Protein AF-B8ME82-F1 (afdb_monomer)

Organism: Talaromyces stipitatus (strain ATCC 10500 / CBS 375.48 / QM 6759 / NRRL 1006) (NCBI:txid441959)

Solvent-accessible surface area (backbone atoms only — not comparable to full-atom values): 24477 Å² total; per-residue (Å²): 109,71,68,56,54,51,50,52,51,52,46,52,47,53,54,47,28,36,56,45,28,41,60,59,52,52,55,52,47,48,46,51,27,49,38,56,41,51,50,68,72,65,65,61,91,72,75,98,75,65,98,82,67,78,58,71,76,76,51,61,45,68,74,48,48,52,54,44,51,50,49,55,53,51,36,57,54,46,56,48,46,30,27,58,74,35,36,67,57,51,49,55,43,23,76,73,74,29,54,68,57,44,43,50,30,10,51,50,14,43,51,54,17,52,52,45,39,55,51,37,41,73,41,26,86,84,34,62,69,69,62,44,49,58,26,33,60,37,16,57,66,23,13,19,72,60,34,36,53,53,49,52,53,48,54,53,49,74,74,38,58,86,91,52,30,66,62,52,53,50,53,58,66,46,43,56,51,54,30,43,50,48,22,39,54,54,28,35,58,34,46,72,78,36,74,61,47,48,55,54,53,29,54,52,52,51,51,50,46,49,51,53,58,69,68,47,76,81,75,69,78,75,70,80,80,72,79,78,86,80,77,86,89,80,92,84,83,89,89,85,84,88,84,90,82,92,75,88,72,86,70,87,74,82,81,87,75,82,92,79,87,88,86,89,80,97,72,69,67,62,61,57,50,51,54,50,52,51,52,52,50,54,56,46,55,66,38,72,69,46,41,49,53,51,51,53,48,51,54,50,51,52,58,58,56,56,54,69,49,48,45,57,49,45,24,64,75,69,66,42,56,68,66,62,44,38,56,58,46,34,53,53,31,49,51,49,47,46,44,60,71,47,48,49,54,48,52,52,49,50,57,53,47,54,60,52,53,63,59,69,75,64,80,76,83,80,98,67,96,68,87,74,80,73,75,48,71,66,56,55,53,51,50,52,51,50,50,53,50,50,50,50,51,52,50,48,54,52,59,70,68,47,71,82,78,70,85,57,61,69,61,54,54,56,57,56,61,58,74,72,70,122

pLDDT: mean 71.96, std 21.74, range [22.45, 97.0]

Nearest PDB structures (foldseek):
  9b3m-assembly1_A  TM=6.890E-01  e=9.112E-03  Staphylococcus aureus
  8ttf-assembly1_A  TM=6.055E-01  e=5.918E-03  Staphylococcus aureus
  9b3k-assembly1_Z  TM=7.975E-01  e=1.442E-01  Staphylococcus aureus
  9b3l-assembly1_A  TM=6.733E-01  e=7.550E-02  Staphylococcus aureus
  8sc2-assembly1_A  TM=6.705E-01  e=1.214E-01  Homo sapiens

Sequence (422 aa):
MKAIIASTFVLYLLVTFAIQLLEVPTVRLFEIAICDRYFRTTNTGVHSTLFKDIDESSCKIPPIQNELAEIAGWKTSFDAVPGLLTALWYGSVADRYGQRLVLFLSLTGSLMGLVWIVFVCKYNIIFAPQMVWISSIFLFIGGGVRVFNSVIFSIISDSLGHSQRTKFLYLLAAGPHINRLISPRVATFLMGYSIYVPFWVAITTDCICLLMLVAWPNQSKKETFMVDRTGEMDSTDADSVSDSSNVYTPLLGSSSSSASSPSSPISSNNDQQLSTILKTAVLLLRHPASRFCFITYILKRIAFASEGFMFQYASEKFLWPLHQTTWLRVGQASGAILATLILCPLIMSIFSKTTTADTMIGDSSRTSKISCGRFSAHVIDLTMIRSALSILTLSFFAAWKAPSAQWQVAGSAKALSQLYKV

Foldseek 3Di:
DVVLLVLLLVLLLLLLLLVLLCLLLLLVLLLVLLLVQVCVVVPPVPDPDDPPDPDLLSSLDPVSLVVSCVLLVLLVVLLQPLLVVCQVVLVVCCVVVNLLVLLLQQLQLLLQLLVQLNVCSVPSNVHPNSCNSCSSVSNNSRSHPNNNVVSSLVVLCVVDDPVCSVVSVVVSVCSSLVSLQVSLLVSLVQVVVPSCRSSVSSSVSSVVSSVSSVPDPPPPDPDPPPPPPDDDDDDDDDDDDDDDDDDDDCPPDDDDDDDDDDDDDPDDPPVVVVVVVVVVVVVQCVDPVSVVVVVVVVVVVVVVVVVSCQLVCCCSLVVDDSSVSSVVSNVVSVVVCCCPVPVVVVLVVVVVVVLVVVVVVPPDDDDDDDCPDPCPVVNVVVVVVVVVVVVVVVVVVVVVPPPSDPPPVVPVVVVVVVVPPD

InterPro domains:
  IPR011701 Major facilitator superfamily [PF07690] (70-353)
  IPR036259 MFS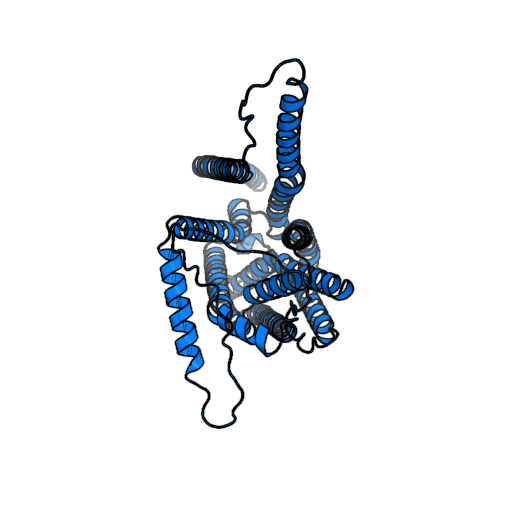 transporter superfamily [G3DSA:1.20.1250.20] (59-416)
  IPR036259 MFS transporter superfamily [SSF103473] (70-352)

Radius of gyration: 28.3 Å; Cα contacts (8 Å, |Δi|>4): 282; chains: 1; bounding box: 89×49×93 Å

Structure (mmCIF, N/CA/C/O backbone):
data_AF-B8ME82-F1
#
_entry.id   AF-B8ME82-F1
#
loop_
_atom_site.group_PDB
_atom_site.id
_atom_site.type_symbol
_atom_site.label_atom_id
_atom_site.label_alt_id
_atom_site.label_comp_id
_atom_site.label_asym_id
_atom_site.label_entity_id
_atom_site.label_seq_id
_atom_site.pdbx_PDB_ins_code
_atom_site.Cartn_x
_atom_site.Cartn_y
_atom_site.Cartn_z
_atom_site.occupancy
_atom_site.B_iso_or_equiv
_atom_site.auth_seq_id
_atom_site.auth_comp_id
_atom_site.auth_asym_id
_atom_site.auth_atom_id
_atom_site.pdbx_PDB_model_num
ATOM 1 N N . MET A 1 1 ? -20.836 -11.044 18.845 1.00 64.56 1 MET A N 1
ATOM 2 C CA . MET A 1 1 ? -19.845 -9.961 19.066 1.00 64.56 1 MET A CA 1
ATOM 3 C C . MET A 1 1 ? -18.402 -10.456 18.921 1.00 64.56 1 MET A C 1
ATOM 5 O O . MET A 1 1 ? -17.720 -9.962 18.037 1.00 64.56 1 MET A O 1
ATOM 9 N N . LYS A 1 2 ? -17.950 -11.483 19.668 1.00 77.62 2 LYS A N 1
ATOM 10 C CA . LYS A 1 2 ? -16.575 -12.034 19.553 1.00 77.62 2 LYS A CA 1
ATOM 11 C C . LYS A 1 2 ? -16.181 -12.479 18.130 1.00 77.62 2 LYS A C 1
ATOM 13 O O . LYS A 1 2 ? -15.104 -12.125 17.670 1.00 77.62 2 LYS A O 1
ATOM 18 N N . ALA A 1 3 ? -17.073 -13.171 17.412 1.00 82.38 3 ALA A N 1
ATOM 19 C CA . ALA A 1 3 ? -16.826 -13.603 16.028 1.00 82.38 3 ALA A CA 1
ATOM 20 C C . ALA A 1 3 ? -16.644 -12.431 15.042 1.00 82.38 3 ALA A C 1
ATOM 22 O O . ALA A 1 3 ? -15.834 -12.513 14.128 1.00 82.38 3 ALA A O 1
ATOM 23 N N . ILE A 1 4 ? -17.351 -11.318 15.261 1.00 82.69 4 ILE A N 1
ATOM 24 C CA . ILE A 1 4 ? -17.270 -10.120 14.412 1.00 82.69 4 ILE A CA 1
ATOM 25 C C . ILE A 1 4 ? -15.928 -9.415 14.622 1.00 82.69 4 ILE A C 1
ATOM 27 O O . ILE A 1 4 ? -15.259 -9.058 13.656 1.00 82.69 4 ILE A O 1
ATOM 31 N N . ILE A 1 5 ? -15.512 -9.268 15.883 1.00 86.81 5 ILE A N 1
ATOM 32 C CA . ILE A 1 5 ? -14.216 -8.680 16.244 1.00 86.81 5 ILE A CA 1
ATOM 33 C C . ILE A 1 5 ? -13.080 -9.521 15.652 1.00 86.81 5 ILE A C 1
ATOM 35 O O . ILE A 1 5 ? -12.187 -8.976 15.008 1.00 86.81 5 ILE A O 1
ATOM 39 N N . ALA A 1 6 ? -13.149 -10.848 15.802 1.00 89.81 6 ALA A N 1
ATOM 40 C CA . ALA A 1 6 ? -12.174 -11.764 15.217 1.00 89.81 6 ALA A CA 1
ATOM 41 C C . ALA A 1 6 ? -12.140 -11.659 13.681 1.00 89.81 6 ALA A C 1
ATOM 43 O O . ALA A 1 6 ? -11.068 -11.488 13.111 1.00 89.81 6 ALA A O 1
ATOM 44 N N . SER A 1 7 ? -13.300 -11.673 13.015 1.00 91.56 7 SER A N 1
ATOM 45 C CA . SER A 1 7 ? -13.392 -11.527 11.555 1.00 91.56 7 SER A CA 1
ATOM 46 C C . SER A 1 7 ? -12.828 -10.192 11.064 1.00 91.56 7 SER A C 1
ATOM 48 O O . SER A 1 7 ? -12.123 -10.160 10.061 1.00 91.56 7 SER A O 1
ATOM 50 N N . THR A 1 8 ? -13.097 -9.094 11.778 1.00 92.06 8 THR A N 1
ATOM 51 C CA . THR A 1 8 ? -12.562 -7.760 11.452 1.00 92.06 8 THR A CA 1
ATOM 52 C C . THR A 1 8 ? -11.039 -7.739 11.577 1.00 92.06 8 THR A C 1
ATOM 54 O O . THR A 1 8 ? -10.353 -7.177 10.727 1.00 92.06 8 THR A O 1
ATOM 57 N N . PHE A 1 9 ? -10.500 -8.391 12.610 1.00 92.88 9 PHE A N 1
ATOM 58 C CA . PHE A 1 9 ? -9.060 -8.498 12.822 1.00 92.88 9 PHE A CA 1
ATOM 59 C C . PHE A 1 9 ? -8.381 -9.306 11.711 1.00 92.88 9 PHE A C 1
ATOM 61 O O . PHE A 1 9 ? -7.377 -8.867 11.157 1.00 92.88 9 PHE A O 1
ATOM 68 N N . VAL A 1 10 ? -8.962 -10.453 11.343 1.00 94.25 10 VAL A N 1
ATOM 69 C CA . VAL A 1 10 ? -8.470 -11.291 10.239 1.00 94.25 10 VAL A CA 1
ATOM 70 C C . VAL A 1 10 ? -8.511 -10.523 8.920 1.00 94.25 10 VAL A C 1
ATOM 72 O O . VAL A 1 10 ? -7.503 -10.476 8.224 1.00 94.25 10 VAL A O 1
ATOM 75 N N . LEU A 1 11 ? -9.627 -9.856 8.612 1.00 95.19 11 LEU A N 1
ATOM 76 C CA . LEU A 1 11 ? -9.765 -9.026 7.414 1.00 95.19 11 LEU A CA 1
ATOM 77 C C . LEU A 1 11 ? -8.670 -7.953 7.348 1.00 95.19 11 LEU A C 1
ATOM 79 O O . LEU A 1 11 ? -7.993 -7.809 6.334 1.00 95.19 11 LEU A O 1
ATOM 83 N N . TYR A 1 12 ? -8.466 -7.221 8.443 1.00 94.81 12 TYR A N 1
ATOM 84 C CA . TYR A 1 12 ? -7.444 -6.183 8.515 1.00 94.81 12 TYR A CA 1
ATOM 85 C C . TYR A 1 12 ? -6.027 -6.746 8.330 1.00 94.81 12 TYR A C 1
ATOM 87 O O . TYR A 1 12 ? -5.218 -6.166 7.603 1.00 94.81 12 TYR A O 1
ATOM 95 N N . LEU A 1 13 ? -5.720 -7.894 8.939 1.00 94.38 13 LEU A N 1
ATOM 96 C CA . LEU A 1 13 ? -4.427 -8.554 8.766 1.00 94.38 13 LEU A CA 1
ATOM 97 C C . LEU A 1 13 ? -4.197 -9.032 7.331 1.00 94.38 13 LEU A C 1
ATOM 99 O O . LEU A 1 13 ? -3.101 -8.835 6.819 1.00 94.38 13 LEU A O 1
ATOM 103 N N . LEU A 1 14 ? -5.198 -9.617 6.673 1.00 95.88 14 LEU A N 1
ATOM 104 C CA . LEU A 1 14 ? -5.073 -10.094 5.292 1.00 95.88 14 LEU A CA 1
ATOM 105 C C . LEU A 1 14 ? -4.865 -8.939 4.306 1.00 95.88 14 LEU A C 1
ATOM 107 O O . LEU A 1 14 ? -3.953 -8.988 3.485 1.00 95.88 14 LEU A O 1
ATOM 111 N N . VAL A 1 15 ? -5.647 -7.865 4.435 1.00 95.69 15 VAL A N 1
ATOM 112 C CA . VAL A 1 15 ? -5.515 -6.677 3.575 1.00 95.69 15 VAL A CA 1
ATOM 113 C C . VAL A 1 15 ? -4.158 -6.005 3.788 1.00 95.69 15 VAL A C 1
ATOM 115 O O . VAL A 1 15 ? -3.453 -5.678 2.835 1.00 95.69 15 VAL A O 1
ATOM 118 N N . THR A 1 16 ? -3.733 -5.834 5.043 1.00 94.38 16 THR A N 1
ATOM 119 C CA . THR A 1 16 ? -2.415 -5.244 5.327 1.00 94.38 16 THR A CA 1
ATOM 120 C C . THR A 1 16 ? -1.256 -6.159 4.938 1.00 94.38 16 THR A C 1
ATOM 122 O O . THR A 1 16 ? -0.176 -5.647 4.649 1.00 94.38 16 THR A O 1
ATOM 125 N N . PHE A 1 17 ? -1.455 -7.479 4.907 1.00 95.25 17 PHE A N 1
ATOM 126 C CA . PHE A 1 17 ? -0.495 -8.433 4.357 1.00 95.25 17 PHE A CA 1
ATOM 127 C C . PHE A 1 17 ? -0.366 -8.260 2.840 1.00 95.25 17 PHE A C 1
ATOM 129 O O . PHE A 1 17 ? 0.746 -8.070 2.361 1.00 95.25 17 PHE A O 1
ATOM 136 N N . ALA A 1 18 ? -1.477 -8.225 2.095 1.00 95.81 18 ALA A N 1
ATOM 137 C CA . ALA A 1 18 ? -1.466 -8.035 0.641 1.00 95.81 18 ALA A CA 1
ATOM 138 C C . ALA A 1 18 ? -0.768 -6.725 0.228 1.00 95.81 18 ALA A C 1
ATOM 140 O O . ALA A 1 18 ? 0.097 -6.729 -0.648 1.00 95.81 18 ALA A O 1
ATOM 141 N N . ILE A 1 19 ? -1.058 -5.618 0.923 1.00 93.44 19 ILE A N 1
ATOM 142 C CA . ILE A 1 19 ? -0.410 -4.319 0.674 1.00 93.44 19 ILE A CA 1
ATOM 143 C C . ILE A 1 19 ? 1.108 -4.403 0.890 1.00 93.44 19 ILE A C 1
ATOM 145 O O . ILE A 1 19 ? 1.883 -3.913 0.072 1.00 93.44 19 ILE A O 1
ATOM 149 N N . GLN A 1 20 ? 1.549 -5.023 1.987 1.00 91.69 20 GLN A N 1
ATOM 150 C CA . GLN A 1 20 ? 2.974 -5.113 2.324 1.00 91.69 20 GLN A CA 1
ATOM 151 C C . GLN A 1 20 ? 3.725 -6.145 1.483 1.00 91.69 20 GLN A C 1
ATOM 153 O O . GLN A 1 20 ? 4.918 -5.986 1.237 1.00 91.69 20 GLN A O 1
ATOM 158 N N . LEU A 1 21 ? 3.035 -7.185 1.015 1.00 94.00 21 LEU A N 1
ATOM 159 C CA . LEU A 1 21 ? 3.572 -8.162 0.076 1.00 94.00 21 LEU A CA 1
ATOM 160 C C . LEU A 1 21 ? 3.962 -7.491 -1.246 1.00 94.00 21 LEU A C 1
ATOM 162 O O . LEU A 1 21 ? 4.984 -7.841 -1.827 1.00 94.00 21 LEU A O 1
ATOM 166 N N . LEU A 1 22 ? 3.171 -6.514 -1.700 1.00 93.94 22 LEU A N 1
ATOM 167 C CA . LEU A 1 22 ? 3.356 -5.830 -2.980 1.00 93.94 22 LEU A CA 1
ATOM 168 C C . LEU A 1 22 ? 4.279 -4.606 -2.935 1.00 93.94 22 LEU A C 1
ATOM 170 O O . LEU A 1 22 ? 4.569 -4.051 -3.995 1.00 93.94 22 LEU A O 1
ATOM 174 N N . GLU A 1 23 ? 4.784 -4.212 -1.762 1.00 88.75 23 GLU A N 1
ATOM 175 C CA . GLU A 1 23 ? 5.640 -3.025 -1.601 1.00 88.75 23 GLU A CA 1
ATOM 176 C C . GLU A 1 23 ? 6.887 -3.083 -2.505 1.00 88.75 23 GLU A C 1
ATOM 178 O O . GLU A 1 23 ? 7.149 -2.147 -3.254 1.00 88.75 23 GLU A O 1
ATOM 183 N N . VAL A 1 24 ? 7.612 -4.208 -2.508 1.00 88.62 24 VAL A N 1
ATOM 184 C CA . VAL A 1 24 ? 8.808 -4.404 -3.354 1.00 88.62 24 VAL A CA 1
ATOM 185 C C . VAL A 1 24 ? 8.472 -4.899 -4.771 1.00 88.62 24 VAL A C 1
ATOM 187 O O . VAL A 1 24 ? 9.006 -4.329 -5.728 1.00 88.62 24 VAL A O 1
ATOM 190 N N . PRO A 1 25 ? 7.582 -5.898 -4.967 1.00 91.81 25 PRO A N 1
ATOM 191 C CA . PRO A 1 25 ? 7.229 -6.377 -6.305 1.00 91.81 25 PRO A CA 1
ATOM 192 C C . PRO A 1 25 ? 6.688 -5.289 -7.234 1.00 91.81 25 PRO A C 1
ATOM 194 O O . PRO A 1 25 ? 6.986 -5.319 -8.423 1.00 91.81 25 PRO A O 1
ATOM 197 N N . THR A 1 26 ? 5.935 -4.313 -6.716 1.00 92.19 26 THR A N 1
ATOM 198 C CA . THR A 1 26 ? 5.402 -3.206 -7.532 1.00 92.19 26 THR A CA 1
ATOM 199 C C . THR A 1 26 ? 6.518 -2.322 -8.081 1.00 92.19 26 THR A C 1
ATOM 201 O O . THR A 1 26 ? 6.515 -2.008 -9.269 1.00 92.19 26 THR A O 1
ATOM 204 N N . VAL A 1 27 ? 7.516 -1.982 -7.258 1.00 90.62 27 VAL A N 1
ATOM 205 C CA . VAL A 1 27 ? 8.684 -1.204 -7.705 1.00 90.62 27 VAL A CA 1
ATOM 206 C C . VAL A 1 27 ? 9.477 -1.982 -8.755 1.00 90.62 27 VAL A C 1
ATOM 208 O O . VAL A 1 27 ? 9.823 -1.431 -9.797 1.00 90.62 27 VAL A O 1
ATOM 211 N N . ARG A 1 28 ? 9.700 -3.284 -8.533 1.00 88.56 28 ARG A N 1
ATOM 212 C CA . ARG A 1 28 ? 10.387 -4.142 -9.510 1.00 88.56 28 ARG A CA 1
ATOM 213 C C . ARG A 1 28 ? 9.600 -4.272 -10.818 1.00 88.56 28 ARG A C 1
ATOM 215 O O . ARG A 1 28 ? 10.200 -4.301 -11.887 1.00 88.56 28 ARG A O 1
ATOM 222 N N . LEU A 1 29 ? 8.269 -4.327 -10.754 1.00 91.62 29 LEU A N 1
ATOM 223 C CA . LEU A 1 29 ? 7.410 -4.388 -11.938 1.00 91.62 29 LEU A CA 1
ATOM 224 C C . LEU A 1 29 ? 7.518 -3.104 -12.772 1.00 91.62 29 LEU A C 1
ATOM 226 O O . LEU A 1 29 ? 7.619 -3.186 -13.995 1.00 91.62 29 LEU A O 1
ATOM 230 N N . PHE A 1 30 ? 7.546 -1.935 -12.123 1.00 92.12 30 PHE A N 1
ATOM 231 C CA . PHE A 1 30 ? 7.791 -0.658 -12.800 1.00 92.12 30 PHE A CA 1
ATOM 232 C C . PHE A 1 30 ? 9.175 -0.618 -13.445 1.00 92.12 30 PHE A C 1
ATOM 234 O O . PHE A 1 30 ? 9.284 -0.260 -14.614 1.00 92.12 30 PHE A O 1
ATOM 241 N N . GLU A 1 31 ? 10.213 -1.043 -12.721 1.00 90.44 31 GLU A N 1
ATOM 242 C CA . GLU A 1 31 ? 11.586 -1.073 -13.230 1.00 90.44 31 GLU A CA 1
ATOM 243 C C . GLU A 1 31 ? 11.702 -1.914 -14.507 1.00 90.44 31 GLU A C 1
ATOM 245 O O . GLU A 1 31 ? 12.246 -1.440 -15.501 1.00 90.44 31 GLU A O 1
ATOM 250 N N . ILE A 1 32 ? 11.145 -3.131 -14.516 1.00 88.62 32 ILE A N 1
ATOM 251 C CA . ILE A 1 32 ? 11.183 -4.002 -15.699 1.00 88.62 32 ILE A CA 1
ATOM 252 C C . ILE A 1 32 ? 10.400 -3.389 -16.864 1.00 88.62 32 ILE A C 1
ATOM 254 O O . ILE A 1 32 ? 10.889 -3.411 -17.990 1.00 88.62 32 ILE A O 1
ATOM 258 N N . ALA A 1 33 ? 9.218 -2.817 -16.613 1.00 90.19 33 ALA A N 1
ATOM 259 C CA . ALA A 1 33 ? 8.401 -2.205 -17.662 1.00 90.19 33 ALA A CA 1
ATOM 260 C C . ALA A 1 33 ? 9.098 -1.006 -18.333 1.00 90.19 33 ALA A C 1
ATOM 262 O O . ALA A 1 33 ? 9.045 -0.865 -19.553 1.00 90.19 33 ALA A O 1
ATOM 263 N N . ILE A 1 34 ? 9.768 -0.157 -17.548 1.00 90.88 34 ILE A N 1
ATOM 264 C CA . ILE A 1 34 ? 10.538 0.988 -18.059 1.00 90.88 34 ILE A CA 1
ATOM 265 C C . ILE A 1 34 ? 11.785 0.496 -18.800 1.00 90.88 34 ILE A C 1
ATOM 267 O O . ILE A 1 34 ? 12.071 0.948 -19.907 1.00 90.88 34 ILE A O 1
ATOM 271 N N . CYS A 1 35 ? 12.503 -0.463 -18.214 1.00 88.56 35 CYS A N 1
ATOM 272 C CA . CYS A 1 35 ? 13.732 -1.014 -18.772 1.00 88.56 35 CYS A CA 1
ATOM 273 C C . CYS A 1 35 ? 13.503 -1.696 -20.131 1.00 88.56 35 CYS A C 1
ATOM 275 O O . CYS A 1 35 ? 14.211 -1.398 -21.094 1.00 88.56 35 CYS A O 1
ATOM 277 N N . ASP A 1 36 ? 12.468 -2.536 -20.246 1.00 85.88 36 ASP A N 1
ATOM 278 C CA . ASP A 1 36 ? 12.076 -3.193 -21.504 1.00 85.88 36 ASP A CA 1
ATOM 279 C C . ASP A 1 36 ? 11.750 -2.159 -22.594 1.00 85.88 36 ASP A C 1
ATOM 281 O O . ASP A 1 36 ? 12.251 -2.237 -23.720 1.00 85.88 36 ASP A O 1
ATOM 285 N N . ARG A 1 37 ? 10.987 -1.116 -22.246 1.00 86.88 37 ARG A N 1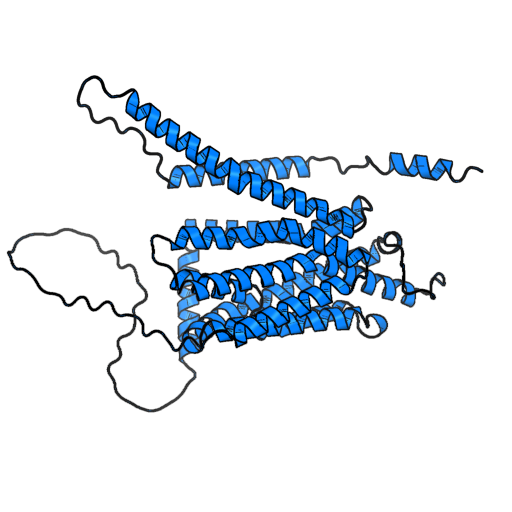
ATOM 286 C CA . ARG A 1 37 ? 10.649 -0.034 -23.178 1.00 86.88 37 ARG A CA 1
ATOM 287 C C . ARG A 1 37 ? 11.877 0.770 -23.617 1.00 86.88 37 ARG A C 1
ATOM 289 O O . ARG A 1 37 ? 11.993 1.101 -24.801 1.00 86.88 37 ARG A O 1
ATOM 296 N N . TYR A 1 38 ? 12.793 1.071 -22.697 1.00 86.69 38 TYR A N 1
ATOM 297 C CA . TYR A 1 38 ? 14.006 1.845 -22.970 1.00 86.69 38 TYR A CA 1
ATOM 298 C C . TYR A 1 38 ? 14.910 1.146 -23.994 1.00 86.69 38 TYR A C 1
ATOM 300 O O . TYR A 1 38 ? 15.281 1.746 -25.008 1.00 86.69 38 TYR A O 1
ATOM 308 N N . PHE A 1 39 ? 15.212 -0.139 -23.781 1.00 83.56 39 PHE A N 1
ATOM 309 C CA . PHE A 1 39 ? 16.094 -0.898 -24.673 1.00 83.56 39 PHE A CA 1
ATOM 310 C C . PHE A 1 39 ? 15.476 -1.146 -26.052 1.00 83.56 39 PHE A C 1
ATOM 312 O O . PHE A 1 39 ? 16.174 -1.058 -27.062 1.00 83.56 39 PHE A O 1
ATOM 319 N N . ARG A 1 40 ? 14.158 -1.371 -26.127 1.00 80.25 40 ARG A N 1
ATOM 320 C CA . ARG A 1 40 ? 13.463 -1.528 -27.416 1.00 80.25 40 ARG A CA 1
ATOM 321 C C . ARG A 1 40 ? 13.397 -0.246 -28.234 1.00 80.25 40 ARG A C 1
ATOM 323 O O . ARG A 1 40 ? 13.458 -0.311 -29.455 1.00 80.25 40 ARG A O 1
ATOM 330 N N . THR A 1 41 ? 13.272 0.906 -27.581 1.00 80.38 41 THR A N 1
ATOM 331 C CA . THR A 1 41 ? 13.191 2.202 -28.276 1.00 80.38 41 THR A CA 1
ATOM 332 C C . THR A 1 41 ? 14.567 2.673 -28.751 1.00 80.38 41 THR A C 1
ATOM 334 O O . THR A 1 41 ? 14.681 3.302 -29.799 1.00 80.38 41 THR A O 1
ATOM 337 N N . THR A 1 42 ? 15.625 2.340 -28.007 1.00 76.62 42 THR A N 1
ATOM 338 C CA . THR A 1 42 ? 16.988 2.839 -28.262 1.00 76.62 42 THR A CA 1
ATOM 339 C C . THR A 1 42 ? 17.760 1.999 -29.296 1.00 76.62 42 THR A C 1
ATOM 341 O O . THR A 1 42 ? 18.882 2.350 -29.645 1.00 76.62 42 THR A O 1
ATOM 344 N N . ASN A 1 43 ? 17.176 0.920 -29.842 1.00 60.66 43 ASN A N 1
ATOM 345 C CA . ASN A 1 43 ? 17.770 0.086 -30.906 1.00 60.66 43 ASN A CA 1
ATOM 346 C C . ASN A 1 43 ? 19.222 -0.371 -30.634 1.00 60.66 43 ASN A C 1
ATOM 348 O O . ASN A 1 43 ? 19.987 -0.640 -31.561 1.00 60.66 43 ASN A O 1
ATOM 352 N N . THR A 1 44 ? 19.630 -0.514 -29.371 1.00 55.97 44 THR A N 1
ATOM 353 C CA . THR A 1 44 ? 20.862 -1.237 -29.045 1.00 55.97 44 THR A CA 1
ATOM 354 C C . THR A 1 44 ? 20.571 -2.711 -29.301 1.00 55.97 44 THR A C 1
ATOM 356 O O . THR A 1 44 ? 19.908 -3.349 -28.490 1.00 55.97 44 THR A O 1
ATOM 359 N N . GLY A 1 45 ? 20.973 -3.218 -30.471 1.00 50.16 45 GLY A N 1
ATOM 360 C CA . GLY A 1 45 ? 20.657 -4.546 -31.021 1.00 50.16 45 GLY A CA 1
ATOM 361 C C . GLY A 1 45 ? 21.198 -5.753 -30.244 1.00 50.16 45 GLY A C 1
ATOM 362 O O . GLY A 1 45 ? 21.631 -6.730 -30.846 1.00 50.16 45 GLY A O 1
ATOM 363 N N . VAL A 1 46 ? 21.180 -5.707 -28.916 1.00 52.59 46 VAL A N 1
ATOM 364 C CA . VAL A 1 46 ? 21.635 -6.763 -28.021 1.00 52.59 46 VAL A CA 1
ATOM 365 C C . VAL A 1 46 ? 20.444 -7.100 -27.115 1.00 52.59 46 VAL A C 1
ATOM 367 O O . VAL A 1 46 ? 20.070 -6.300 -26.268 1.00 52.59 46 VAL A O 1
ATOM 370 N N . HIS A 1 47 ? 19.834 -8.273 -27.334 1.00 51.31 47 HIS A N 1
ATOM 371 C CA . HIS A 1 47 ? 18.709 -8.875 -26.583 1.00 51.31 47 HIS A CA 1
ATOM 372 C C . HIS A 1 47 ? 17.260 -8.568 -27.017 1.00 51.31 47 HIS A C 1
ATOM 374 O O . HIS A 1 47 ? 16.374 -8.373 -26.190 1.00 51.31 47 HIS A O 1
ATOM 380 N N . SER A 1 48 ? 16.946 -8.694 -28.308 1.00 45.34 48 SER A N 1
ATOM 381 C CA . SER A 1 48 ? 15.557 -8.893 -28.775 1.00 45.34 48 SER A CA 1
ATOM 382 C C . SER A 1 48 ? 15.005 -10.312 -28.519 1.00 45.34 48 SER A C 1
ATOM 384 O O . SER A 1 48 ? 13.853 -10.600 -28.841 1.00 45.34 48 SER A O 1
ATOM 386 N N . THR A 1 49 ? 15.778 -11.207 -27.894 1.00 44.75 49 THR A N 1
ATOM 387 C CA . THR A 1 49 ? 15.367 -12.587 -27.601 1.00 44.75 49 THR A CA 1
ATOM 388 C C . THR A 1 49 ? 15.761 -12.988 -26.181 1.00 44.75 49 THR A C 1
ATOM 390 O O . THR A 1 49 ? 16.897 -13.386 -25.946 1.00 44.75 49 THR A O 1
ATOM 393 N N . LEU A 1 50 ? 14.834 -12.839 -25.233 1.00 43.97 50 LEU A N 1
ATOM 394 C CA . LEU A 1 50 ? 14.354 -13.856 -24.281 1.00 43.97 50 LEU A CA 1
ATOM 395 C C . LEU A 1 50 ? 13.830 -13.133 -23.029 1.00 43.97 50 LEU A C 1
ATOM 397 O O . LEU A 1 50 ? 14.587 -12.697 -22.170 1.00 43.97 50 LEU A O 1
ATOM 401 N N . PHE A 1 51 ? 12.506 -13.057 -22.922 1.00 50.34 51 PHE A N 1
ATOM 402 C CA . PHE A 1 51 ? 11.703 -12.506 -21.820 1.00 50.34 51 PHE A CA 1
ATOM 403 C C . PHE A 1 51 ? 11.969 -13.104 -20.420 1.00 50.34 51 PHE A C 1
ATOM 405 O O . PHE A 1 51 ? 11.162 -12.901 -19.513 1.00 50.34 51 PHE A O 1
ATOM 412 N N . LYS A 1 52 ? 13.035 -13.886 -20.232 1.00 46.78 52 LYS A N 1
ATOM 413 C CA . LYS A 1 52 ? 13.229 -14.666 -19.014 1.00 46.78 52 LYS A CA 1
ATOM 414 C C . LYS A 1 52 ? 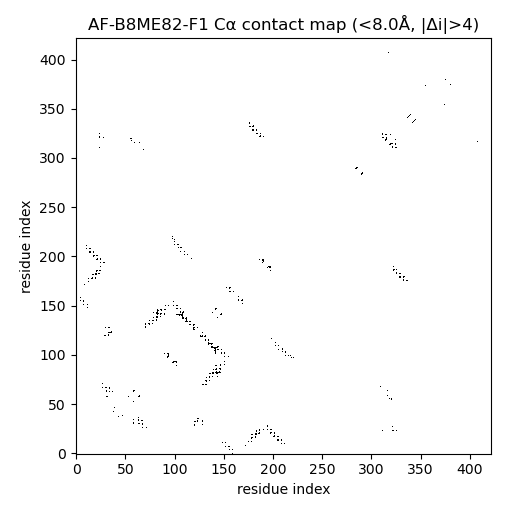14.196 -14.036 -18.021 1.00 46.78 52 LYS A C 1
ATOM 416 O O . LYS A 1 52 ? 13.900 -14.117 -16.842 1.00 46.78 52 LYS A O 1
ATOM 421 N N . ASP A 1 53 ? 15.238 -13.335 -18.465 1.00 52.91 53 ASP A N 1
ATOM 422 C CA . ASP A 1 53 ? 16.257 -12.805 -17.552 1.00 52.91 53 ASP A CA 1
ATOM 423 C C . ASP A 1 53 ? 16.912 -11.542 -18.137 1.00 52.91 53 ASP A C 1
ATOM 425 O O . ASP A 1 53 ? 18.054 -11.571 -18.591 1.00 52.91 53 ASP A O 1
ATOM 429 N N . ILE A 1 54 ? 16.192 -10.409 -18.151 1.00 60.38 54 ILE A N 1
ATOM 430 C CA . ILE A 1 54 ? 16.899 -9.120 -18.198 1.00 60.38 54 ILE A CA 1
ATOM 431 C C . ILE A 1 54 ? 17.685 -9.055 -16.894 1.00 60.38 54 ILE A C 1
ATOM 433 O O . ILE A 1 54 ? 17.079 -8.966 -15.819 1.00 60.38 54 ILE A O 1
ATOM 437 N N . ASP A 1 55 ? 19.012 -9.148 -16.998 1.00 64.69 55 ASP A N 1
ATOM 438 C CA . ASP A 1 55 ? 19.879 -9.043 -15.835 1.00 64.69 55 ASP A CA 1
ATOM 439 C C . ASP A 1 55 ? 19.555 -7.737 -15.109 1.00 64.69 55 ASP A C 1
ATOM 441 O O . ASP A 1 55 ? 19.568 -6.646 -15.687 1.00 64.69 55 ASP A O 1
ATOM 445 N N . GLU A 1 56 ? 19.206 -7.862 -13.832 1.00 71.25 56 GLU A N 1
ATOM 446 C CA . GLU A 1 56 ? 18.764 -6.751 -13.003 1.00 71.25 56 GLU A CA 1
ATOM 447 C C . GLU A 1 56 ? 19.800 -5.621 -12.976 1.00 71.25 56 GLU A C 1
ATOM 449 O O . GLU A 1 56 ? 19.428 -4.448 -12.888 1.00 71.25 56 GLU A O 1
ATOM 454 N N . SER A 1 57 ? 21.080 -5.973 -13.120 1.00 71.50 57 SER A N 1
ATOM 455 C CA . SER A 1 57 ? 22.189 -5.026 -13.187 1.00 71.50 57 SER A CA 1
ATOM 456 C C . SER A 1 57 ? 22.069 -4.046 -14.366 1.00 71.50 57 SER A C 1
ATOM 458 O O . SER A 1 57 ? 22.400 -2.868 -14.226 1.00 71.50 57 SER A O 1
ATOM 460 N N . SER A 1 58 ? 21.512 -4.486 -15.500 1.00 75.44 58 SER A N 1
ATOM 461 C CA . SER A 1 58 ? 21.412 -3.688 -16.729 1.00 75.44 58 SER A CA 1
ATOM 462 C C . SER A 1 58 ? 20.344 -2.591 -16.641 1.00 75.44 58 SER A C 1
ATOM 464 O O . SER A 1 58 ? 20.423 -1.590 -17.350 1.00 75.44 58 SER A O 1
ATOM 466 N N . CYS A 1 59 ? 19.373 -2.727 -15.731 1.00 81.06 59 CYS A N 1
ATOM 467 C CA . CYS A 1 59 ? 18.309 -1.739 -15.520 1.00 81.06 59 CYS A CA 1
ATOM 468 C C . CYS A 1 59 ? 18.679 -0.641 -14.500 1.00 81.06 59 CYS A C 1
ATOM 470 O O . CYS A 1 59 ? 17.853 0.219 -14.189 1.00 81.06 59 CYS A O 1
ATOM 472 N N . LYS A 1 60 ? 19.912 -0.636 -13.971 1.00 82.19 60 LYS A N 1
ATOM 473 C CA . LYS A 1 60 ? 20.382 0.345 -12.968 1.00 82.19 60 LYS A CA 1
ATOM 474 C C . LYS A 1 60 ? 20.961 1.630 -13.562 1.00 82.19 60 LYS A C 1
ATOM 476 O O . LYS A 1 60 ? 21.539 2.432 -12.836 1.00 82.19 60 LYS A O 1
ATOM 481 N N . ILE A 1 61 ? 20.826 1.845 -14.868 1.00 84.62 61 ILE A N 1
ATOM 482 C CA . ILE A 1 61 ? 21.309 3.074 -15.503 1.00 84.62 61 ILE A CA 1
ATOM 483 C C . ILE A 1 61 ? 20.481 4.299 -15.051 1.00 84.62 61 ILE A C 1
ATOM 485 O O . ILE A 1 61 ? 19.260 4.184 -14.890 1.00 84.62 61 ILE A O 1
ATOM 489 N N . PRO A 1 62 ? 21.103 5.490 -14.906 1.00 87.00 62 PRO A N 1
ATOM 490 C CA . PRO A 1 62 ? 20.428 6.703 -14.438 1.00 87.00 62 PRO A CA 1
ATOM 491 C C . PRO A 1 62 ? 19.107 7.068 -15.141 1.00 87.00 62 PRO A C 1
ATOM 493 O O . PRO A 1 62 ? 18.170 7.441 -14.436 1.00 87.00 62 PRO A O 1
ATOM 496 N N . PRO A 1 63 ? 18.954 6.962 -16.482 1.00 87.62 63 PRO A N 1
ATOM 497 C CA . PRO A 1 63 ? 17.684 7.316 -17.121 1.00 87.62 63 PRO A CA 1
ATOM 498 C C . PRO A 1 63 ? 16.513 6.431 -16.666 1.00 87.62 63 PRO A C 1
ATOM 500 O O . PRO A 1 63 ? 15.422 6.948 -16.449 1.00 87.62 63 PRO A O 1
ATOM 503 N N . ILE A 1 64 ? 16.741 5.129 -16.447 1.00 88.81 64 ILE A N 1
ATOM 504 C CA . ILE A 1 64 ? 15.699 4.195 -15.990 1.00 88.81 64 ILE A CA 1
ATOM 505 C C . ILE A 1 64 ? 15.333 4.473 -14.528 1.00 88.81 64 ILE A C 1
ATOM 507 O O . ILE A 1 64 ? 14.154 4.519 -14.182 1.00 88.81 64 ILE A O 1
ATOM 511 N N . GLN A 1 65 ? 16.332 4.682 -13.664 1.00 88.25 65 GLN A N 1
ATOM 512 C CA . GLN A 1 65 ? 16.100 4.918 -12.234 1.00 88.25 65 GLN A CA 1
ATOM 513 C C . GLN A 1 65 ? 15.415 6.266 -11.968 1.00 88.25 65 GLN A C 1
ATOM 515 O O . GLN A 1 65 ? 14.541 6.344 -11.101 1.00 88.25 65 GLN A O 1
ATOM 520 N N . ASN A 1 66 ? 15.739 7.304 -12.746 1.00 89.50 66 ASN A N 1
ATOM 521 C CA . ASN A 1 66 ? 15.073 8.603 -12.650 1.00 89.50 66 ASN A CA 1
ATOM 522 C C . ASN A 1 66 ? 13.589 8.511 -13.037 1.00 89.50 66 ASN A C 1
ATOM 524 O O . ASN A 1 66 ? 12.738 8.991 -12.290 1.00 89.50 66 ASN A O 1
ATOM 528 N N . GLU A 1 67 ? 13.266 7.845 -14.152 1.00 91.38 67 GLU A N 1
ATOM 529 C CA . GLU A 1 67 ? 11.870 7.636 -14.566 1.00 91.38 67 GLU A CA 1
ATOM 530 C C . GLU A 1 67 ? 11.108 6.758 -13.557 1.00 91.38 67 GLU A C 1
ATOM 532 O O . GLU A 1 67 ? 9.959 7.044 -13.215 1.00 91.38 67 GLU A O 1
ATOM 537 N N . LEU A 1 68 ? 11.758 5.725 -13.005 1.00 90.94 68 LEU A N 1
ATOM 538 C CA . LEU A 1 68 ? 11.187 4.884 -11.951 1.00 90.94 68 LEU A CA 1
ATOM 539 C C . LEU A 1 68 ? 10.837 5.696 -10.697 1.00 90.94 68 LEU A C 1
ATOM 541 O O . LEU A 1 68 ? 9.730 5.561 -10.166 1.00 90.94 68 LEU A O 1
ATOM 545 N N . ALA A 1 69 ? 11.761 6.544 -10.236 1.00 89.06 69 ALA A N 1
ATOM 546 C CA . ALA A 1 69 ? 11.555 7.393 -9.067 1.00 89.06 69 ALA A CA 1
ATOM 547 C C . ALA A 1 69 ? 10.415 8.398 -9.297 1.00 89.06 69 ALA A C 1
ATOM 549 O O . ALA A 1 69 ? 9.582 8.600 -8.410 1.00 89.06 69 ALA A O 1
ATOM 550 N N . GLU A 1 70 ? 10.337 8.982 -10.496 1.00 91.88 70 GLU A N 1
ATOM 551 C CA . GLU A 1 70 ? 9.264 9.895 -10.888 1.00 91.88 70 GLU A CA 1
ATOM 552 C C . GLU A 1 70 ? 7.899 9.196 -10.871 1.00 91.88 70 GLU A C 1
ATOM 554 O O . GLU A 1 70 ? 6.962 9.668 -10.217 1.00 91.88 70 GLU A O 1
ATOM 559 N N . ILE A 1 71 ? 7.785 8.040 -11.532 1.00 92.62 71 ILE A N 1
ATOM 560 C CA . ILE A 1 71 ? 6.530 7.286 -11.598 1.00 92.62 71 ILE A CA 1
ATOM 561 C C . ILE A 1 71 ? 6.087 6.862 -10.197 1.00 92.62 71 ILE A C 1
ATOM 563 O O . ILE A 1 71 ? 4.923 7.075 -9.849 1.00 92.62 71 ILE A O 1
ATOM 567 N N . ALA A 1 72 ? 6.991 6.316 -9.377 1.00 90.31 72 ALA A N 1
ATOM 568 C CA . ALA A 1 72 ? 6.686 5.885 -8.014 1.00 90.31 72 ALA A CA 1
ATOM 569 C C . ALA A 1 72 ? 6.287 7.059 -7.097 1.00 90.31 72 ALA A C 1
ATOM 571 O O . ALA A 1 72 ? 5.332 6.951 -6.315 1.00 90.31 72 ALA A O 1
ATOM 572 N N . GLY A 1 73 ? 6.975 8.200 -7.213 1.00 87.12 73 GLY A N 1
ATOM 573 C CA . GLY A 1 73 ? 6.691 9.405 -6.435 1.00 87.12 73 GLY A CA 1
ATOM 574 C C . GLY A 1 73 ? 5.326 10.013 -6.759 1.00 87.12 73 GLY A C 1
ATOM 575 O O . GLY A 1 73 ? 4.508 10.237 -5.857 1.00 87.12 73 GLY A O 1
ATOM 576 N N . TRP A 1 74 ? 5.030 10.216 -8.045 1.00 91.56 74 TRP A N 1
ATOM 577 C CA . TRP A 1 74 ? 3.730 10.735 -8.477 1.00 91.56 74 TRP A CA 1
ATOM 578 C C . TRP A 1 74 ? 2.592 9.768 -8.184 1.00 91.56 74 TRP A C 1
ATOM 580 O O . TRP A 1 74 ? 1.548 10.189 -7.692 1.00 91.56 74 TRP A O 1
ATOM 590 N N . LYS A 1 75 ? 2.809 8.463 -8.376 1.00 91.69 75 LYS A N 1
ATOM 591 C CA . LYS A 1 75 ? 1.836 7.426 -8.015 1.00 91.69 75 LYS A CA 1
ATOM 592 C C . LYS A 1 75 ? 1.437 7.507 -6.543 1.00 91.69 75 LYS A C 1
ATOM 594 O O . LYS A 1 75 ? 0.249 7.525 -6.232 1.00 91.69 75 LYS A O 1
ATOM 599 N N . THR A 1 76 ? 2.415 7.614 -5.645 1.00 87.94 76 THR A N 1
ATOM 600 C CA . THR A 1 76 ? 2.167 7.747 -4.200 1.00 87.94 76 THR A CA 1
ATOM 601 C C . THR A 1 76 ? 1.358 9.007 -3.884 1.00 87.94 76 THR A C 1
ATOM 603 O O . THR A 1 76 ? 0.467 8.989 -3.031 1.00 87.94 76 THR A O 1
ATOM 606 N N . SER A 1 77 ? 1.641 10.097 -4.599 1.00 89.00 77 SER A N 1
ATOM 607 C CA . SER A 1 77 ? 0.944 11.376 -4.449 1.00 89.00 77 SER A CA 1
ATOM 608 C C . SER A 1 77 ? -0.506 11.286 -4.931 1.00 89.00 77 SER A C 1
ATOM 610 O O . SER A 1 77 ? -1.422 11.680 -4.209 1.00 89.00 77 SER A O 1
ATOM 612 N N . PHE A 1 78 ? -0.746 10.690 -6.100 1.00 93.06 78 PHE A N 1
ATOM 613 C CA . PHE A 1 78 ? -2.094 10.488 -6.625 1.00 93.06 78 PHE A CA 1
ATOM 614 C C . PHE A 1 78 ? -2.907 9.504 -5.785 1.00 93.06 78 PHE A C 1
ATOM 616 O O . PHE A 1 78 ? -4.077 9.765 -5.528 1.00 93.06 78 PHE A O 1
ATOM 623 N N . ASP A 1 79 ? -2.300 8.454 -5.231 1.00 91.00 79 ASP A N 1
ATOM 624 C CA . ASP A 1 79 ? -2.979 7.552 -4.292 1.00 91.00 79 ASP A CA 1
ATOM 625 C C . ASP A 1 79 ? -3.366 8.248 -2.971 1.00 91.00 79 ASP A C 1
ATOM 627 O O . ASP A 1 79 ? -4.252 7.781 -2.242 1.00 91.00 79 ASP A O 1
ATOM 631 N N . ALA A 1 80 ? -2.737 9.382 -2.634 1.00 88.25 80 ALA A N 1
ATOM 632 C CA . ALA A 1 80 ? -3.060 10.195 -1.460 1.00 88.25 80 ALA A CA 1
ATOM 633 C C . ALA A 1 80 ? -4.316 11.070 -1.639 1.00 88.25 80 ALA A C 1
ATOM 635 O O . ALA A 1 80 ? -4.999 11.373 -0.655 1.00 88.25 80 ALA A O 1
ATOM 636 N N . VAL A 1 81 ? -4.684 11.407 -2.874 1.00 90.38 81 VAL A N 1
ATOM 637 C CA . VAL A 1 81 ? -5.798 12.323 -3.158 1.00 90.38 81 VAL A CA 1
ATOM 638 C C . VAL A 1 81 ? -7.177 11.703 -2.868 1.00 90.38 81 VAL A C 1
ATOM 640 O O . VAL A 1 81 ? -7.912 12.294 -2.074 1.00 90.38 81 VAL A O 1
ATOM 643 N N . PRO A 1 82 ? -7.536 10.506 -3.384 1.00 91.38 82 PRO A N 1
ATOM 644 C CA . PRO A 1 82 ? -8.875 9.933 -3.229 1.00 91.38 82 PRO A CA 1
ATOM 645 C C . PRO A 1 82 ? -9.294 9.825 -1.767 1.00 91.38 82 PRO A C 1
ATOM 647 O O . PRO A 1 82 ? -10.228 10.485 -1.336 1.00 91.38 82 PRO A O 1
ATOM 650 N N . GLY A 1 83 ? -8.523 9.107 -0.953 1.00 87.81 83 GLY A N 1
ATOM 651 C CA . GLY A 1 83 ? -8.821 8.952 0.469 1.00 87.81 83 GLY A CA 1
ATOM 652 C C . GLY A 1 83 ? -8.678 10.218 1.316 1.00 87.81 83 GLY A C 1
ATOM 653 O O . GLY A 1 83 ? -8.999 10.148 2.491 1.00 87.81 83 GLY A O 1
ATOM 654 N N . LEU A 1 84 ? -8.167 11.339 0.789 1.00 87.25 84 LEU A N 1
ATOM 655 C CA . LEU A 1 84 ? -8.241 12.634 1.479 1.00 87.25 84 LEU A CA 1
ATOM 656 C C . LEU A 1 84 ? -9.580 13.312 1.171 1.00 87.25 84 LEU A C 1
ATOM 658 O O . LEU A 1 84 ? -10.301 13.695 2.087 1.00 87.25 84 LEU A O 1
ATOM 662 N N . LEU A 1 85 ? -9.922 13.413 -0.115 1.00 88.75 85 LEU A N 1
ATOM 663 C CA . LEU A 1 85 ? -11.143 14.074 -0.572 1.00 88.75 85 LEU A CA 1
ATOM 664 C C . LEU A 1 85 ? -12.401 13.316 -0.143 1.00 88.75 85 LEU A C 1
ATOM 666 O O . LEU A 1 85 ? -13.386 13.916 0.276 1.00 88.75 85 LEU A O 1
ATOM 670 N N . THR A 1 86 ? -12.364 11.987 -0.208 1.00 90.62 86 THR A N 1
ATOM 671 C CA . THR A 1 86 ? -13.538 11.156 0.051 1.00 90.62 86 THR A CA 1
ATOM 672 C C . THR A 1 86 ? -13.670 10.729 1.513 1.00 90.62 86 THR A C 1
ATOM 674 O O . THR A 1 86 ? -14.624 10.028 1.834 1.00 90.62 86 THR A O 1
ATOM 677 N N . ALA A 1 87 ? -12.747 11.105 2.409 1.00 85.88 87 ALA A N 1
ATOM 678 C CA . ALA A 1 87 ? -12.769 10.657 3.808 1.00 85.88 87 ALA A CA 1
ATOM 679 C C . ALA A 1 87 ? -14.059 11.061 4.534 1.00 85.88 87 ALA A C 1
ATOM 681 O O . ALA A 1 87 ? -14.721 10.218 5.133 1.00 85.88 87 ALA A O 1
ATOM 682 N N . LEU A 1 88 ? -14.441 12.340 4.437 1.00 84.94 88 LEU A N 1
ATOM 683 C CA . LEU A 1 88 ? -15.665 12.855 5.059 1.00 84.94 88 LEU A CA 1
ATOM 684 C C . LEU A 1 88 ? -16.914 12.226 4.438 1.00 84.94 88 LEU A C 1
ATOM 686 O O . LEU A 1 88 ? -17.853 11.859 5.144 1.00 84.94 88 LEU A O 1
ATOM 690 N N . TRP A 1 89 ? -16.900 12.065 3.114 1.00 88.56 89 TRP A N 1
ATOM 691 C CA . TRP A 1 89 ? -18.027 11.512 2.377 1.00 88.56 89 TRP A CA 1
ATOM 692 C C . TRP A 1 89 ? -18.272 10.046 2.743 1.00 88.56 89 TRP A C 1
ATOM 694 O O . TRP A 1 89 ? -19.370 9.696 3.170 1.00 88.56 89 TRP A O 1
ATOM 704 N N . TYR A 1 90 ? -17.235 9.204 2.685 1.00 90.75 90 TYR A N 1
ATOM 705 C CA . TYR A 1 90 ? -17.347 7.801 3.086 1.00 90.75 90 TYR A CA 1
ATOM 706 C C . TYR A 1 90 ? -17.575 7.617 4.587 1.00 90.75 90 TYR A C 1
ATOM 708 O O . TYR A 1 90 ? -18.172 6.614 4.965 1.00 90.75 90 TYR A O 1
ATOM 716 N N . GLY A 1 91 ? -17.179 8.578 5.430 1.00 86.38 91 GLY A N 1
ATOM 717 C CA . GLY A 1 91 ? -17.589 8.621 6.835 1.00 86.38 91 GLY A CA 1
ATOM 718 C C . GLY A 1 91 ? -19.113 8.691 6.971 1.00 86.38 91 GLY A C 1
ATOM 719 O O . GLY A 1 91 ? -19.718 7.810 7.572 1.00 86.38 91 GLY A O 1
ATOM 720 N N . SER A 1 92 ? -19.758 9.656 6.303 1.00 86.12 92 SER A N 1
ATOM 721 C CA . SER A 1 92 ? -21.226 9.756 6.327 1.00 86.12 92 SER A CA 1
ATOM 722 C C . SER A 1 92 ? -21.919 8.556 5.669 1.00 86.12 92 SER A C 1
ATOM 724 O O . SER A 1 92 ? -22.966 8.106 6.139 1.00 86.12 92 SER A O 1
ATOM 726 N N . VAL A 1 93 ? -21.347 8.009 4.590 1.00 88.62 93 VAL A N 1
ATOM 727 C CA . VAL A 1 93 ? -21.871 6.791 3.948 1.00 88.62 93 VAL A CA 1
ATOM 728 C C . VAL A 1 93 ? -21.785 5.594 4.897 1.00 88.62 93 VAL A C 1
ATOM 730 O O . VAL A 1 93 ? -22.740 4.821 4.957 1.00 88.62 93 VAL A O 1
ATOM 733 N N . ALA A 1 94 ? -20.703 5.457 5.671 1.00 88.38 94 ALA A N 1
ATOM 734 C CA . ALA A 1 94 ? -20.555 4.389 6.657 1.00 88.38 94 ALA A CA 1
ATOM 735 C C . ALA A 1 94 ? -21.638 4.462 7.743 1.00 88.38 94 ALA A C 1
ATOM 737 O O . ALA A 1 94 ? -22.198 3.427 8.105 1.00 88.38 94 ALA A O 1
ATOM 738 N N . ASP A 1 95 ? -21.986 5.669 8.193 1.00 85.94 95 ASP A N 1
ATOM 739 C CA . ASP A 1 95 ? -23.029 5.880 9.202 1.00 85.94 95 ASP A CA 1
ATOM 740 C C . ASP A 1 95 ? -24.440 5.600 8.654 1.00 85.94 95 ASP A C 1
ATOM 742 O O . ASP A 1 95 ? -25.298 5.052 9.349 1.00 85.94 95 ASP A O 1
ATOM 746 N N . ARG A 1 96 ? -24.706 5.962 7.389 1.00 86.00 96 ARG A N 1
ATOM 747 C CA . ARG A 1 96 ? -26.045 5.837 6.780 1.00 86.00 96 ARG A CA 1
ATOM 748 C C . ARG A 1 96 ? -26.328 4.456 6.196 1.00 86.00 96 ARG A C 1
ATOM 750 O O . ARG A 1 96 ? -27.405 3.908 6.436 1.00 86.00 96 ARG A O 1
ATOM 757 N N . TYR A 1 97 ? -25.394 3.939 5.401 1.00 85.44 97 TYR A N 1
ATOM 758 C CA . TYR A 1 97 ? -25.534 2.709 4.613 1.00 85.44 97 TYR A CA 1
ATOM 759 C C . TYR A 1 97 ? -24.767 1.522 5.210 1.00 85.44 97 TYR A C 1
ATOM 761 O O . TYR A 1 97 ? -24.914 0.393 4.744 1.00 85.44 97 TYR A O 1
ATOM 769 N N . GLY A 1 98 ? -23.984 1.760 6.263 1.00 88.62 98 GLY A N 1
ATOM 770 C CA . GLY A 1 98 ? -23.262 0.738 7.005 1.00 88.62 98 GLY A CA 1
ATOM 771 C C . GLY A 1 98 ? -21.782 0.645 6.634 1.00 88.62 98 GLY A C 1
ATOM 772 O O . GLY A 1 98 ? -21.375 0.739 5.475 1.00 88.62 98 GLY A O 1
ATOM 773 N N . GLN A 1 99 ? -20.968 0.369 7.652 1.00 90.94 99 GLN A N 1
ATOM 774 C CA . GLN A 1 99 ? -19.511 0.231 7.556 1.00 90.94 99 GLN A CA 1
ATOM 775 C C . GLN A 1 99 ? -19.083 -0.889 6.583 1.00 90.94 99 GLN A C 1
ATOM 777 O O . GLN A 1 99 ? -18.094 -0.750 5.866 1.00 90.94 99 GLN A O 1
ATOM 782 N N . ARG A 1 100 ? -19.864 -1.975 6.486 1.00 92.12 100 ARG A N 1
ATOM 783 C CA . ARG A 1 100 ? -19.618 -3.109 5.575 1.00 92.12 100 ARG A CA 1
ATOM 784 C C . ARG A 1 100 ? -19.562 -2.690 4.101 1.00 92.12 100 ARG A C 1
ATOM 786 O O . ARG A 1 100 ? -18.671 -3.137 3.383 1.00 92.12 100 ARG A O 1
ATOM 793 N N . LEU A 1 101 ? -20.504 -1.852 3.660 1.00 92.81 101 LEU A N 1
ATOM 794 C CA . LEU A 1 101 ? -20.575 -1.389 2.271 1.00 92.81 101 LEU A CA 1
ATOM 795 C C . LEU A 1 101 ? -19.329 -0.577 1.912 1.00 92.81 101 LEU A C 1
ATOM 797 O O . LEU A 1 101 ? -18.733 -0.789 0.859 1.00 92.81 101 LEU A O 1
ATOM 801 N N . VAL A 1 102 ? -18.908 0.310 2.816 1.00 94.75 102 VAL A N 1
ATOM 802 C CA . VAL A 1 102 ? -17.718 1.140 2.612 1.00 94.75 102 VAL A CA 1
ATOM 803 C C . VAL A 1 102 ? -16.459 0.278 2.520 1.00 94.75 102 VAL A C 1
ATOM 805 O O . VAL A 1 102 ? -15.684 0.465 1.589 1.00 94.75 102 VAL A O 1
ATOM 808 N N . LEU A 1 103 ? -16.289 -0.724 3.394 1.00 95.44 103 LEU A N 1
ATOM 809 C CA . LEU A 1 103 ? -15.161 -1.664 3.296 1.00 95.44 103 LEU A CA 1
ATOM 810 C C . LEU A 1 103 ? -15.144 -2.414 1.957 1.00 95.44 103 LEU A C 1
ATOM 812 O O . LEU A 1 103 ? -14.085 -2.555 1.346 1.00 95.44 103 LEU A O 1
ATOM 816 N N . PHE A 1 104 ? -16.308 -2.870 1.486 1.00 96.25 104 PHE A N 1
ATOM 817 C CA . PHE A 1 104 ? -16.431 -3.577 0.210 1.00 96.25 104 PHE A CA 1
ATOM 818 C C . PHE A 1 104 ? -16.035 -2.685 -0.974 1.00 96.25 104 PHE A C 1
ATOM 820 O O . PHE A 1 104 ? -15.255 -3.097 -1.834 1.00 96.25 104 PHE A O 1
ATOM 827 N N . LEU A 1 105 ? -16.514 -1.439 -0.987 1.00 95.50 105 LEU A N 1
ATOM 828 C CA . LEU A 1 105 ? -16.160 -0.433 -1.987 1.00 95.50 105 LEU A CA 1
ATOM 829 C C . LEU A 1 105 ? -14.655 -0.109 -1.964 1.00 95.50 105 LEU A C 1
ATOM 831 O O . LEU A 1 105 ? -14.024 -0.059 -3.022 1.00 95.50 105 LEU A O 1
ATOM 835 N N . SER A 1 106 ? -14.053 0.058 -0.776 1.00 96.06 106 SER A N 1
ATOM 836 C CA . SER A 1 106 ? -12.614 0.335 -0.623 1.00 96.06 106 SER A CA 1
ATOM 837 C C . SER A 1 106 ? -11.742 -0.787 -1.183 1.00 96.06 106 SER A C 1
ATOM 839 O O . SER A 1 106 ? -10.758 -0.509 -1.874 1.00 96.06 106 SER A O 1
ATOM 841 N N . LEU A 1 107 ? -12.097 -2.046 -0.906 1.00 96.62 107 LEU A N 1
ATOM 842 C CA . LEU A 1 107 ? -11.368 -3.203 -1.426 1.00 96.62 107 LEU A CA 1
ATOM 843 C C . LEU A 1 107 ? -11.575 -3.369 -2.929 1.00 96.62 107 LEU A C 1
ATOM 845 O O . LEU A 1 107 ? -10.609 -3.597 -3.648 1.00 96.62 107 LEU A O 1
ATOM 849 N N . THR A 1 108 ? -12.797 -3.167 -3.423 1.00 96.94 108 THR A N 1
ATOM 850 C CA . THR A 1 108 ? -13.094 -3.264 -4.859 1.00 96.94 108 THR A CA 1
ATOM 851 C C . THR A 1 108 ? -12.297 -2.236 -5.662 1.00 96.94 108 THR A C 1
ATOM 853 O O . THR A 1 108 ? -11.632 -2.595 -6.631 1.00 96.94 108 THR A O 1
ATOM 856 N N . GLY A 1 109 ? -12.285 -0.970 -5.229 1.00 96.12 109 GLY A N 1
ATOM 857 C CA . GLY A 1 109 ? -11.488 0.073 -5.881 1.00 96.12 109 GLY A CA 1
ATOM 858 C C . GLY A 1 109 ? -9.982 -0.204 -5.833 1.00 96.12 109 GLY A C 1
ATOM 859 O O . GLY A 1 109 ? -9.276 0.044 -6.810 1.00 96.12 109 GLY A O 1
ATOM 860 N N . SER A 1 110 ? -9.489 -0.780 -4.730 1.00 95.50 110 SER A N 1
ATOM 861 C CA . SER A 1 110 ? -8.078 -1.180 -4.602 1.00 95.50 110 SER A CA 1
ATOM 862 C C . SER A 1 110 ? -7.723 -2.335 -5.545 1.00 95.50 110 SER A C 1
ATOM 864 O O . SER A 1 110 ? -6.701 -2.267 -6.225 1.00 95.50 110 SER A O 1
ATOM 866 N N . LEU A 1 111 ? -8.595 -3.343 -5.659 1.00 96.62 111 LEU A N 1
ATOM 867 C CA . LEU A 1 111 ? -8.423 -4.481 -6.562 1.00 96.62 111 LEU A CA 1
ATOM 868 C C . LEU A 1 111 ? -8.426 -4.042 -8.033 1.00 96.62 111 LEU A C 1
ATOM 870 O O . LEU A 1 111 ? -7.545 -4.437 -8.793 1.00 96.62 111 LEU A O 1
ATOM 874 N N . MET A 1 112 ? -9.370 -3.183 -8.433 1.00 96.75 112 MET A N 1
ATOM 875 C CA . MET A 1 112 ? -9.404 -2.617 -9.789 1.00 96.75 112 MET A CA 1
ATOM 876 C C . MET A 1 112 ? -8.133 -1.813 -10.092 1.00 96.75 112 MET A C 1
ATOM 878 O O . MET A 1 112 ? -7.547 -1.964 -11.165 1.00 96.75 112 MET A O 1
ATOM 882 N N . GLY A 1 113 ? -7.664 -1.016 -9.124 1.00 96.38 113 GLY A N 1
ATOM 883 C CA . GLY A 1 113 ? -6.391 -0.304 -9.219 1.00 96.38 113 GLY A CA 1
ATOM 884 C C . GLY A 1 113 ? -5.201 -1.246 -9.411 1.00 96.38 113 GLY A C 1
ATOM 885 O O . GLY A 1 113 ? -4.380 -1.015 -10.296 1.00 96.38 113 GLY A O 1
ATOM 886 N N . LEU A 1 114 ? -5.128 -2.334 -8.642 1.00 95.94 114 LEU A N 1
ATOM 887 C CA . LEU A 1 114 ? -4.063 -3.331 -8.751 1.00 95.94 114 LEU A CA 1
ATOM 888 C C . LEU A 1 114 ? -4.060 -4.034 -10.116 1.00 95.94 114 LEU A C 1
ATOM 890 O O . LEU A 1 114 ? -3.009 -4.160 -10.746 1.00 95.94 114 LEU A O 1
ATOM 894 N N . VAL A 1 115 ? -5.233 -4.449 -10.601 1.00 96.25 115 VAL A N 1
ATOM 895 C CA . VAL A 1 115 ? -5.381 -5.079 -11.920 1.00 96.25 115 VAL A CA 1
ATOM 896 C C . VAL A 1 115 ? -4.944 -4.123 -13.033 1.00 96.25 115 VAL A C 1
ATOM 898 O O . VAL A 1 115 ? -4.230 -4.542 -13.943 1.00 96.25 115 VAL A O 1
ATOM 901 N N . TRP A 1 116 ? -5.297 -2.836 -12.937 1.00 96.56 116 TRP A N 1
ATOM 902 C CA . TRP A 1 116 ? -4.848 -1.816 -13.889 1.00 96.56 116 TRP A CA 1
ATOM 903 C C . TRP A 1 116 ? -3.324 -1.677 -13.922 1.00 96.56 116 TRP A C 1
ATOM 905 O O . TRP A 1 116 ? -2.735 -1.634 -15.000 1.00 96.56 116 TRP A O 1
ATOM 915 N N . ILE A 1 117 ? -2.674 -1.651 -12.754 1.00 95.06 117 ILE A N 1
ATOM 916 C CA . ILE A 1 117 ? -1.210 -1.566 -12.653 1.00 95.06 117 ILE A CA 1
ATOM 917 C C . ILE A 1 117 ? -0.551 -2.738 -13.389 1.00 95.06 117 ILE A C 1
ATOM 919 O O . ILE A 1 117 ? 0.303 -2.529 -14.250 1.00 95.06 117 ILE A O 1
ATOM 923 N N . VAL A 1 118 ? -0.981 -3.968 -13.091 1.00 94.62 118 VAL A N 1
ATOM 924 C CA . VAL A 1 118 ? -0.437 -5.175 -13.733 1.00 94.62 118 VAL A CA 1
ATOM 925 C C . VAL A 1 118 ? -0.692 -5.156 -15.241 1.00 94.62 118 VAL A C 1
ATOM 927 O O . VAL A 1 118 ? 0.194 -5.512 -16.016 1.00 94.62 118 VAL A O 1
ATOM 930 N N . PHE A 1 119 ? -1.876 -4.711 -15.667 1.00 94.56 119 PHE A N 1
ATOM 931 C CA . PHE A 1 119 ? -2.238 -4.598 -17.077 1.00 94.56 119 PHE A CA 1
ATOM 932 C C . PHE A 1 119 ? -1.325 -3.623 -17.836 1.00 94.56 119 PHE A C 1
ATOM 934 O O . PHE A 1 119 ? -0.743 -4.008 -18.850 1.00 94.56 119 PHE A O 1
ATOM 941 N N . VAL A 1 120 ? -1.137 -2.399 -17.329 1.00 94.12 120 VAL A N 1
ATOM 942 C CA . VAL A 1 120 ? -0.283 -1.382 -17.969 1.00 94.12 120 VAL A CA 1
ATOM 943 C C . VAL A 1 120 ? 1.167 -1.858 -18.059 1.00 94.12 120 VAL A C 1
ATOM 945 O O . VAL A 1 120 ? 1.769 -1.783 -19.126 1.00 94.12 120 VAL A O 1
ATOM 948 N N . CYS A 1 121 ? 1.720 -2.407 -16.974 1.00 89.81 121 CYS A N 1
ATOM 949 C CA . CYS A 1 121 ? 3.108 -2.872 -16.964 1.00 89.81 121 CYS A CA 1
ATOM 950 C C . CYS A 1 121 ? 3.337 -4.100 -17.858 1.00 89.81 121 CYS A C 1
ATOM 952 O O . CYS A 1 121 ? 4.402 -4.232 -18.462 1.00 89.81 121 CYS A O 1
ATOM 954 N N . LYS A 1 122 ? 2.342 -4.988 -17.987 1.00 89.06 122 LYS A N 1
ATOM 955 C CA . LYS A 1 122 ? 2.416 -6.144 -18.892 1.00 89.06 122 LYS A CA 1
ATOM 956 C C . LYS A 1 122 ? 2.433 -5.721 -20.363 1.00 89.06 122 LYS A C 1
ATOM 958 O O . LYS A 1 122 ? 3.132 -6.337 -21.161 1.00 89.06 122 LYS A O 1
ATOM 963 N N . TYR A 1 123 ? 1.689 -4.676 -20.717 1.00 87.94 123 TYR A N 1
ATOM 964 C CA . TYR A 1 123 ? 1.608 -4.136 -22.077 1.00 87.94 123 TYR A CA 1
ATOM 965 C C . TYR A 1 123 ? 2.392 -2.819 -22.221 1.00 87.94 123 TYR A C 1
ATOM 967 O O . TYR A 1 123 ? 1.932 -1.894 -22.892 1.00 87.94 123 TYR A O 1
ATOM 975 N N . ASN A 1 124 ? 3.591 -2.752 -21.627 1.00 84.06 124 ASN A N 1
ATOM 976 C CA . ASN A 1 124 ? 4.440 -1.549 -21.569 1.00 84.06 124 ASN A CA 1
ATOM 977 C C . ASN A 1 124 ? 4.881 -0.996 -22.946 1.00 84.06 124 ASN A C 1
ATOM 979 O O . ASN A 1 124 ? 5.298 0.155 -23.058 1.00 84.06 124 ASN A O 1
ATOM 983 N N . ILE A 1 125 ? 4.774 -1.810 -24.002 1.00 81.94 125 ILE A N 1
ATOM 984 C CA . ILE A 1 125 ? 5.056 -1.407 -25.387 1.00 81.94 125 ILE A CA 1
ATOM 985 C C . ILE A 1 125 ? 3.940 -0.516 -25.938 1.00 81.94 125 ILE A C 1
ATOM 987 O O . ILE A 1 125 ? 4.200 0.441 -26.661 1.00 81.94 125 ILE A O 1
ATOM 991 N N . ILE A 1 126 ? 2.690 -0.860 -25.617 1.00 85.00 126 ILE A N 1
ATOM 992 C CA . ILE A 1 126 ? 1.495 -0.171 -26.115 1.00 85.00 126 ILE A CA 1
ATOM 993 C C . ILE A 1 126 ? 1.175 1.011 -25.200 1.00 85.00 126 ILE A C 1
ATOM 995 O O . ILE A 1 126 ? 0.865 2.103 -25.670 1.00 85.00 126 ILE A O 1
ATOM 999 N N . PHE A 1 127 ? 1.266 0.795 -23.888 1.00 86.62 127 PHE A N 1
ATOM 1000 C CA . PHE A 1 127 ? 0.970 1.799 -22.879 1.00 86.62 127 PHE A CA 1
ATOM 1001 C C . PHE A 1 127 ? 2.248 2.303 -22.227 1.00 86.62 127 PHE A C 1
ATOM 1003 O O . PHE A 1 127 ? 3.046 1.530 -21.706 1.00 86.62 127 PHE A O 1
ATOM 1010 N N . ALA A 1 128 ? 2.400 3.623 -22.190 1.00 89.69 128 ALA A N 1
ATOM 1011 C CA . ALA A 1 128 ? 3.477 4.257 -21.453 1.00 89.69 128 ALA A CA 1
ATOM 1012 C C . ALA A 1 128 ? 3.382 3.906 -19.946 1.00 89.69 128 ALA A C 1
ATOM 1014 O O . ALA A 1 128 ? 2.278 3.981 -19.395 1.00 89.69 128 ALA A O 1
ATOM 1015 N N . PRO A 1 129 ? 4.489 3.566 -19.251 1.00 88.81 129 PRO A N 1
ATOM 1016 C CA . PRO A 1 129 ? 4.471 3.235 -17.821 1.00 88.81 129 PRO A CA 1
ATOM 1017 C C . PRO A 1 129 ? 3.841 4.319 -16.926 1.00 88.81 129 PRO A C 1
ATOM 1019 O O . PRO A 1 129 ? 3.258 4.009 -15.891 1.00 88.81 129 PRO A O 1
ATOM 1022 N N . GLN A 1 130 ? 3.851 5.583 -17.355 1.00 91.94 130 GLN A N 1
ATOM 1023 C CA . GLN A 1 130 ? 3.180 6.710 -16.696 1.00 91.94 130 GLN A CA 1
ATOM 1024 C C . GLN A 1 130 ? 1.654 6.505 -16.554 1.00 91.94 130 GLN A C 1
ATOM 1026 O O . GLN A 1 130 ? 1.038 7.008 -15.615 1.00 91.94 130 GLN A O 1
ATOM 1031 N N . MET A 1 131 ? 1.022 5.702 -17.422 1.00 93.75 131 MET A N 1
ATOM 1032 C CA . MET A 1 131 ? -0.423 5.403 -17.375 1.00 93.75 131 MET A CA 1
ATOM 1033 C C . MET A 1 131 ? -0.841 4.625 -16.116 1.00 93.75 131 MET A C 1
ATOM 1035 O O . MET A 1 131 ? -2.030 4.513 -15.808 1.00 93.75 131 MET A O 1
ATOM 1039 N N . VAL A 1 132 ? 0.123 4.127 -15.338 1.00 94.75 132 VAL A N 1
ATOM 1040 C CA . VAL A 1 132 ? -0.089 3.564 -13.999 1.00 94.75 132 VAL A CA 1
ATOM 1041 C C . VAL A 1 132 ? -0.777 4.573 -13.066 1.00 94.75 132 VAL A C 1
ATOM 1043 O O . VAL A 1 132 ? -1.551 4.159 -12.200 1.00 94.75 132 VAL A O 1
ATOM 1046 N N . TRP A 1 133 ? -0.582 5.884 -13.247 1.00 95.44 133 TRP A N 1
ATOM 1047 C CA . TRP A 1 133 ? -1.227 6.931 -12.437 1.00 95.44 133 TRP A CA 1
ATOM 1048 C C . TRP A 1 133 ? -2.759 6.903 -12.498 1.00 95.44 133 TRP A C 1
ATOM 1050 O O . TRP A 1 133 ? -3.422 7.237 -11.519 1.00 95.44 133 TRP A O 1
ATOM 1060 N N . ILE A 1 134 ? -3.334 6.417 -13.603 1.00 95.38 134 ILE A N 1
ATOM 1061 C CA . ILE A 1 134 ? -4.789 6.272 -13.764 1.00 95.38 134 ILE A CA 1
ATOM 1062 C C . ILE A 1 134 ? -5.369 5.299 -12.728 1.00 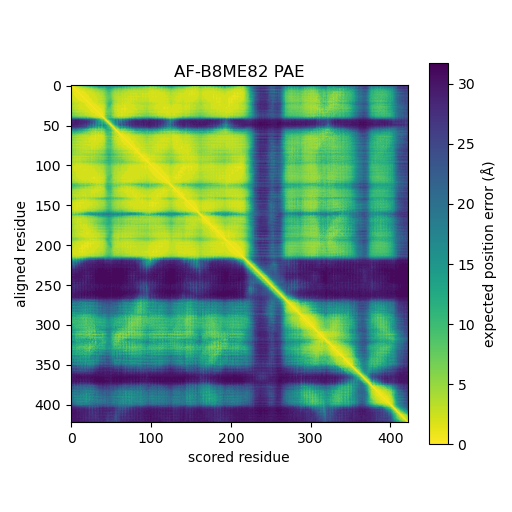95.38 134 ILE A C 1
ATOM 1064 O O . ILE A 1 134 ? -6.520 5.456 -12.322 1.00 95.38 134 ILE A O 1
ATOM 1068 N N . SER A 1 135 ? -4.575 4.349 -12.215 1.00 95.38 135 SER A N 1
ATOM 1069 C CA . SER A 1 135 ? -5.050 3.426 -11.173 1.00 95.38 135 SER A CA 1
ATOM 1070 C C . SER A 1 135 ? -5.569 4.140 -9.920 1.00 95.38 135 SER A C 1
ATOM 1072 O O . SER A 1 135 ? -6.477 3.633 -9.263 1.00 95.38 135 SER A O 1
ATOM 1074 N N . SER A 1 136 ? -5.049 5.332 -9.607 1.00 94.94 136 SER A N 1
ATOM 1075 C CA . SER A 1 136 ? -5.493 6.131 -8.463 1.00 94.94 136 SER A CA 1
ATOM 1076 C C . SER A 1 136 ? -6.949 6.590 -8.603 1.00 94.94 136 SER A C 1
ATOM 1078 O O . SER A 1 136 ? -7.613 6.813 -7.594 1.00 94.94 136 SER A O 1
ATOM 1080 N N . ILE A 1 137 ? -7.488 6.669 -9.827 1.00 96.12 137 ILE A N 1
ATOM 1081 C CA . ILE A 1 137 ? -8.895 7.017 -10.065 1.00 96.12 137 ILE A CA 1
ATOM 1082 C C . ILE A 1 137 ? -9.822 5.935 -9.497 1.00 96.12 137 ILE A C 1
ATOM 1084 O O . ILE A 1 137 ? -10.829 6.258 -8.868 1.00 96.12 137 ILE A O 1
ATOM 1088 N N . PHE A 1 138 ? -9.462 4.653 -9.619 1.00 95.88 138 PHE A N 1
ATOM 1089 C CA . PHE A 1 138 ? -10.270 3.559 -9.066 1.00 95.88 138 PHE A CA 1
ATOM 1090 C C . PHE A 1 138 ? -10.377 3.617 -7.539 1.00 95.88 138 PHE A C 1
ATOM 1092 O O . PHE A 1 138 ? -11.361 3.148 -6.969 1.00 95.88 138 PHE A O 1
ATOM 1099 N N . LEU A 1 139 ? -9.430 4.266 -6.855 1.00 94.38 139 LEU A N 1
ATOM 1100 C CA . LEU A 1 139 ? -9.513 4.457 -5.410 1.00 94.38 139 LEU A CA 1
ATOM 1101 C C . LEU A 1 139 ? -10.635 5.425 -5.002 1.00 94.38 139 LEU A C 1
ATOM 1103 O O . LEU A 1 139 ? -11.056 5.366 -3.849 1.00 94.38 139 LEU A O 1
ATOM 1107 N N . PHE A 1 140 ? -11.179 6.266 -5.894 1.00 95.12 140 PHE A N 1
ATOM 1108 C CA . PHE A 1 140 ? -12.363 7.085 -5.579 1.00 95.12 140 PHE A CA 1
ATOM 1109 C C . PHE A 1 140 ? -13.618 6.240 -5.321 1.00 95.12 140 PHE A C 1
ATOM 1111 O O . PHE A 1 140 ? -14.492 6.684 -4.576 1.00 95.12 140 PHE A O 1
ATOM 1118 N N . ILE A 1 141 ? -13.677 5.009 -5.848 1.00 94.62 141 ILE A N 1
ATOM 1119 C CA . ILE A 1 141 ? -14.798 4.070 -5.652 1.00 94.62 141 ILE A CA 1
ATOM 1120 C C . ILE A 1 141 ? -15.010 3.733 -4.171 1.00 94.62 141 ILE A C 1
ATOM 1122 O O . ILE A 1 141 ? -16.129 3.433 -3.779 1.00 94.62 141 ILE A O 1
ATOM 1126 N N . GLY A 1 142 ? -13.970 3.811 -3.333 1.00 88.25 142 GLY A N 1
ATOM 1127 C CA . GLY A 1 142 ? -14.096 3.518 -1.902 1.00 88.25 142 GLY A CA 1
ATOM 1128 C C . GLY A 1 142 ? -13.101 4.233 -0.991 1.00 88.25 142 GLY A C 1
ATOM 1129 O O . GLY A 1 142 ? -12.883 3.801 0.135 1.00 88.25 142 GLY A O 1
ATOM 1130 N N . GLY A 1 143 ? -12.427 5.278 -1.473 1.00 89.38 143 GLY A N 1
ATOM 1131 C CA . GLY A 1 143 ? -11.432 6.064 -0.732 1.00 89.38 143 GLY A CA 1
ATOM 1132 C C . GLY A 1 143 ? -10.108 5.352 -0.419 1.00 89.38 143 GLY A C 1
ATOM 1133 O O . GLY A 1 143 ? -9.253 5.910 0.276 1.00 89.38 143 GLY A O 1
ATOM 1134 N N . GLY A 1 144 ? -9.920 4.133 -0.930 1.00 91.62 144 GLY A N 1
ATOM 1135 C CA . GLY A 1 144 ? -8.712 3.326 -0.766 1.00 91.62 144 GLY A CA 1
ATOM 1136 C C . GLY A 1 144 ? -8.383 2.947 0.684 1.00 91.62 144 GLY A C 1
ATOM 1137 O O . GLY A 1 144 ? -9.230 2.952 1.579 1.00 91.62 144 GLY A O 1
ATOM 1138 N N . VAL A 1 145 ? -7.105 2.639 0.925 1.00 90.62 145 VAL A N 1
ATOM 1139 C CA . VAL A 1 145 ? -6.601 2.094 2.202 1.00 90.62 145 VAL A CA 1
ATOM 1140 C C . VAL A 1 145 ? -6.840 3.028 3.398 1.00 90.62 145 VAL A C 1
ATOM 1142 O O . VAL A 1 145 ? -7.033 2.565 4.520 1.00 90.62 145 VAL A O 1
ATOM 1145 N N . ARG A 1 146 ? -6.856 4.354 3.191 1.00 90.50 146 ARG A N 1
ATOM 1146 C CA . ARG A 1 146 ? -7.086 5.322 4.282 1.00 90.50 146 ARG A CA 1
ATOM 1147 C C . ARG A 1 146 ? -8.500 5.219 4.848 1.00 90.50 146 ARG A C 1
ATOM 1149 O O . ARG A 1 146 ? -8.655 5.128 6.064 1.00 90.50 146 ARG A O 1
ATOM 1156 N N . VAL A 1 147 ? -9.504 5.203 3.971 1.00 93.00 147 VAL A N 1
ATOM 1157 C CA . VAL A 1 147 ? -10.908 5.041 4.372 1.00 93.00 147 VAL A CA 1
ATOM 1158 C C . VAL A 1 147 ? -11.133 3.650 4.955 1.00 93.00 147 VAL A C 1
ATOM 1160 O O . VAL A 1 147 ? -11.723 3.545 6.028 1.00 93.00 147 VAL A O 1
ATOM 1163 N N . PHE A 1 148 ? -10.569 2.609 4.335 1.00 94.88 148 PHE A N 1
ATOM 1164 C CA . PHE A 1 148 ? -10.610 1.246 4.870 1.00 94.88 148 PHE A CA 1
ATOM 1165 C C . PHE A 1 148 ? -10.123 1.183 6.329 1.00 94.88 148 PHE A C 1
ATOM 1167 O O . PHE A 1 148 ? -10.858 0.732 7.207 1.00 94.88 148 PHE A O 1
ATOM 1174 N N . ASN A 1 149 ? -8.927 1.709 6.618 1.00 92.75 149 ASN A N 1
ATOM 1175 C CA . ASN A 1 149 ? -8.370 1.716 7.974 1.00 92.75 149 ASN A CA 1
ATOM 1176 C C . ASN A 1 149 ? -9.254 2.494 8.959 1.00 92.75 149 ASN A C 1
ATOM 1178 O O . ASN A 1 149 ? -9.476 2.032 10.076 1.00 92.75 149 ASN A O 1
ATOM 1182 N N . SER A 1 150 ? -9.784 3.649 8.545 1.00 91.50 150 SER A N 1
ATOM 1183 C CA . SER A 1 150 ? -10.683 4.455 9.380 1.00 91.50 150 SER A CA 1
ATOM 1184 C C . SER A 1 150 ? -11.940 3.681 9.784 1.00 91.50 150 SER A C 1
ATOM 1186 O O . SER A 1 150 ? -12.322 3.683 10.953 1.00 91.50 150 SER A O 1
ATOM 1188 N N . VAL A 1 151 ? -12.567 2.988 8.831 1.00 92.88 151 VAL A N 1
ATOM 1189 C CA . VAL A 1 151 ? -13.783 2.205 9.080 1.00 92.88 151 VAL A CA 1
ATOM 1190 C C . VAL A 1 151 ? -13.493 0.992 9.966 1.00 92.88 151 VAL A C 1
ATOM 1192 O O . VAL A 1 151 ? -14.249 0.733 10.899 1.00 92.88 151 VAL A O 1
ATOM 1195 N N . ILE A 1 152 ? -12.373 0.291 9.752 1.00 93.00 152 ILE A N 1
ATOM 1196 C CA . ILE A 1 152 ? -11.939 -0.815 10.624 1.00 93.00 152 ILE A CA 1
ATOM 1197 C C . ILE A 1 152 ? -11.735 -0.338 12.067 1.00 93.00 152 ILE A C 1
ATOM 1199 O O . ILE A 1 152 ? -12.210 -0.987 13.003 1.00 93.00 152 ILE A O 1
ATOM 1203 N N . PHE A 1 153 ? -11.061 0.801 12.265 1.00 90.25 153 PHE A N 1
ATOM 1204 C CA . PHE A 1 153 ? -10.870 1.361 13.602 1.00 90.25 153 PHE A CA 1
ATOM 1205 C C . PHE A 1 153 ? -12.196 1.742 14.258 1.00 90.25 153 PHE A C 1
ATOM 1207 O O . PHE A 1 153 ? -12.358 1.471 15.448 1.00 90.25 153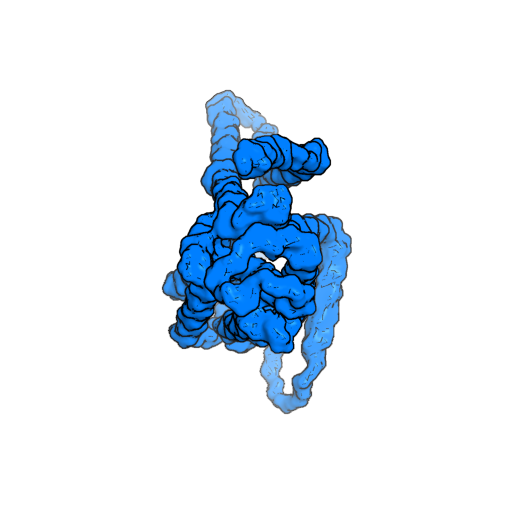 PHE A O 1
ATOM 1214 N N . SER A 1 154 ? -13.156 2.278 13.497 1.00 89.62 154 SER A N 1
ATOM 1215 C CA . SER A 1 154 ? -14.508 2.539 14.003 1.00 89.62 154 SER A CA 1
ATOM 1216 C C . SER A 1 154 ? -15.205 1.250 14.435 1.00 89.62 154 SER A C 1
ATOM 1218 O O . SER A 1 154 ? -15.604 1.153 15.587 1.00 89.62 154 SER A O 1
ATOM 1220 N N . ILE A 1 155 ? -15.251 0.210 13.590 1.00 89.38 155 ILE A N 1
ATOM 1221 C CA . ILE A 1 155 ? -15.903 -1.077 13.916 1.00 89.38 155 ILE A CA 1
ATOM 1222 C C . ILE A 1 155 ? -15.365 -1.658 15.232 1.00 89.38 155 ILE A C 1
ATOM 1224 O O . ILE A 1 155 ? -16.120 -2.095 16.106 1.00 89.38 155 ILE A O 1
ATOM 1228 N N . ILE A 1 156 ? -14.040 -1.683 15.388 1.00 88.19 156 ILE A N 1
ATOM 1229 C CA . ILE A 1 156 ? -13.399 -2.219 16.594 1.00 88.19 156 ILE A CA 1
ATOM 1230 C C . ILE A 1 156 ? -13.689 -1.332 17.804 1.00 88.19 156 ILE A C 1
ATOM 1232 O O . ILE A 1 156 ? -13.999 -1.837 18.881 1.00 88.19 156 ILE A O 1
ATOM 1236 N N . SER A 1 157 ? -13.635 -0.016 17.622 1.00 87.00 157 SER A N 1
ATOM 1237 C CA . SER A 1 157 ? -13.978 0.960 18.647 1.00 87.00 157 SER A CA 1
ATOM 1238 C C . SER A 1 157 ? -15.422 0.775 19.131 1.00 87.00 157 SER A C 1
ATOM 1240 O O . SER A 1 157 ? -15.649 0.695 20.338 1.00 87.00 157 SER A O 1
ATOM 1242 N N . ASP A 1 158 ? -16.382 0.637 18.220 1.00 85.38 158 ASP A N 1
ATOM 1243 C CA . ASP A 1 158 ? -17.821 0.569 18.505 1.00 85.38 158 ASP A CA 1
ATOM 1244 C C . ASP A 1 158 ? -18.244 -0.788 19.090 1.00 85.38 158 ASP A C 1
ATOM 1246 O O . ASP A 1 158 ? -19.210 -0.888 19.845 1.00 85.38 158 ASP A O 1
ATOM 1250 N N . SER A 1 159 ? -17.500 -1.852 18.777 1.00 83.94 159 SER A N 1
ATOM 1251 C CA . SER A 1 159 ? -17.776 -3.211 19.261 1.00 83.94 159 SER A CA 1
ATOM 1252 C C . SER A 1 159 ? -17.204 -3.527 20.649 1.00 83.94 159 SER A C 1
ATOM 1254 O O . SER A 1 159 ? -17.513 -4.587 21.200 1.00 83.94 159 SER A O 1
ATOM 1256 N N . LEU A 1 160 ? -16.386 -2.640 21.228 1.00 84.88 160 LEU A N 1
ATOM 1257 C CA . LEU A 1 160 ? -15.679 -2.861 22.491 1.00 84.88 160 LEU A CA 1
ATOM 1258 C C . LEU A 1 160 ? -16.081 -1.852 23.573 1.00 84.88 160 LEU A C 1
ATOM 1260 O O . LEU A 1 160 ? -16.188 -0.654 23.327 1.00 84.88 160 LEU A O 1
ATOM 1264 N N . GLY A 1 161 ? -16.216 -2.334 24.811 1.00 81.06 161 GLY A N 1
ATOM 1265 C CA . GLY A 1 161 ? -16.414 -1.475 25.982 1.00 81.06 161 GLY A CA 1
ATOM 1266 C C . GLY A 1 161 ? -15.167 -0.656 26.350 1.00 81.06 161 GLY A C 1
ATOM 1267 O O . GLY A 1 161 ? -14.037 -1.028 26.017 1.00 81.06 161 GLY A O 1
ATOM 1268 N N . HIS A 1 162 ? -15.373 0.433 27.101 1.00 76.44 162 HIS A N 1
ATOM 1269 C CA . HIS A 1 162 ? -14.340 1.410 27.486 1.00 76.44 162 HIS A CA 1
ATOM 1270 C C . HIS A 1 162 ? -13.076 0.788 28.105 1.00 76.44 162 HIS A C 1
ATOM 1272 O O . HIS A 1 162 ? -11.971 1.238 27.818 1.00 76.44 162 HIS A O 1
ATOM 1278 N N . SER A 1 163 ? -13.214 -0.275 28.904 1.00 76.19 163 SER A N 1
ATOM 1279 C CA . SER A 1 163 ? -12.085 -0.919 29.589 1.00 76.19 163 SER A CA 1
ATOM 1280 C C . SER A 1 163 ? -11.194 -1.772 28.677 1.00 76.19 163 SER A C 1
ATOM 1282 O O . SER A 1 163 ? -10.023 -1.974 28.987 1.00 76.19 163 SER A O 1
ATOM 1284 N N . GLN A 1 164 ? -11.714 -2.273 27.549 1.00 78.25 164 GLN A N 1
ATOM 1285 C CA . GLN A 1 164 ? -10.980 -3.182 26.654 1.00 78.25 164 GLN A CA 1
ATOM 1286 C C . GLN A 1 164 ? -10.559 -2.523 25.333 1.00 78.25 164 GLN A C 1
ATOM 1288 O O . GLN A 1 164 ? -9.614 -2.995 24.699 1.00 78.25 164 GLN A O 1
ATOM 1293 N N . ARG A 1 165 ? -11.205 -1.417 24.934 1.00 81.75 165 ARG A N 1
ATOM 1294 C CA . ARG A 1 165 ? -10.967 -0.716 23.659 1.00 81.75 165 ARG A CA 1
ATOM 1295 C C . ARG A 1 165 ? -9.483 -0.419 23.414 1.00 81.75 165 ARG A C 1
ATOM 1297 O O . ARG A 1 165 ? -8.960 -0.777 22.362 1.00 81.75 165 ARG A O 1
ATOM 1304 N N . THR A 1 166 ? -8.783 0.158 24.392 1.00 79.19 166 THR A N 1
ATOM 1305 C CA . THR A 1 166 ? -7.362 0.525 24.254 1.00 79.19 166 THR A CA 1
ATOM 1306 C C . THR A 1 166 ? -6.474 -0.686 23.965 1.00 79.19 166 THR A C 1
ATOM 1308 O O . THR A 1 166 ? -5.616 -0.623 23.089 1.00 79.19 166 THR A O 1
ATOM 1311 N N . LYS A 1 167 ? -6.712 -1.819 24.640 1.00 78.00 167 LYS A N 1
ATOM 1312 C CA . LYS A 1 167 ? -5.919 -3.045 24.465 1.00 78.00 167 LYS A CA 1
ATOM 1313 C C . LYS A 1 167 ? -6.061 -3.620 23.054 1.00 78.00 167 LYS A C 1
ATOM 1315 O O . LYS A 1 167 ? -5.067 -3.986 22.434 1.00 78.00 167 LYS A O 1
ATOM 1320 N N . PHE A 1 168 ? -7.286 -3.701 22.541 1.00 81.88 168 PHE A N 1
ATOM 1321 C CA . PHE A 1 168 ? -7.540 -4.258 21.210 1.00 81.88 168 PHE A CA 1
ATOM 1322 C C . PHE A 1 168 ? -7.133 -3.307 20.085 1.00 81.88 168 PHE A C 1
ATOM 1324 O O . PHE A 1 168 ? -6.597 -3.776 19.087 1.00 81.88 168 PHE A O 1
ATOM 1331 N N . LEU A 1 169 ? -7.324 -1.992 20.241 1.00 83.19 169 LEU A N 1
ATOM 1332 C CA . LEU A 1 169 ? -6.810 -1.014 19.275 1.00 83.19 169 LEU A CA 1
ATOM 1333 C C . LEU A 1 169 ? -5.281 -1.048 19.209 1.00 83.19 169 LEU A C 1
ATOM 1335 O O . LEU A 1 169 ? -4.716 -0.984 18.122 1.00 83.19 169 LEU A O 1
ATOM 1339 N N . TYR A 1 170 ? -4.614 -1.222 20.351 1.00 79.06 170 TYR A N 1
ATOM 1340 C CA . TYR A 1 170 ? -3.169 -1.416 20.390 1.00 79.06 170 TYR A CA 1
ATOM 1341 C C . TYR A 1 170 ? -2.744 -2.705 19.669 1.00 79.06 170 TYR A C 1
ATOM 1343 O O . TYR A 1 170 ? -1.845 -2.679 18.832 1.00 79.06 170 TYR A O 1
ATOM 1351 N N . LEU A 1 171 ? -3.432 -3.824 19.921 1.00 81.44 171 LEU A N 1
ATOM 1352 C CA . LEU A 1 171 ? -3.165 -5.093 19.235 1.00 81.44 171 LEU A CA 1
ATOM 1353 C C . LEU A 1 171 ? -3.390 -4.989 17.716 1.00 81.44 171 LEU A C 1
ATOM 1355 O O . LEU A 1 171 ? -2.610 -5.515 16.925 1.00 81.44 171 LEU A O 1
ATOM 1359 N N . LEU A 1 172 ? -4.434 -4.274 17.303 1.00 85.44 172 LEU A N 1
ATOM 1360 C CA . LEU A 1 172 ? -4.738 -4.007 15.901 1.00 85.44 172 LEU A CA 1
ATOM 1361 C C . LEU A 1 172 ? -3.658 -3.133 15.253 1.00 85.44 172 LEU A C 1
ATOM 1363 O O . LEU A 1 172 ? -3.226 -3.420 14.142 1.00 85.44 172 LEU A O 1
ATOM 1367 N N . ALA A 1 173 ? -3.155 -2.120 15.960 1.00 81.31 173 ALA A N 1
ATOM 1368 C CA . ALA A 1 173 ? -2.032 -1.306 15.502 1.00 81.31 173 ALA A CA 1
ATOM 1369 C C . ALA A 1 173 ? -0.711 -2.095 15.415 1.00 81.31 173 ALA A C 1
ATOM 1371 O O . ALA A 1 173 ? 0.140 -1.759 14.594 1.00 81.31 173 ALA A O 1
ATOM 1372 N N . ALA A 1 174 ? -0.544 -3.162 16.204 1.00 78.38 174 ALA A N 1
ATOM 1373 C CA . ALA A 1 174 ? 0.622 -4.045 16.136 1.00 78.38 174 ALA A CA 1
ATOM 1374 C C . ALA A 1 174 ? 0.614 -4.971 14.901 1.00 78.38 174 ALA A C 1
ATOM 1376 O O . ALA A 1 174 ? 1.677 -5.323 14.388 1.00 78.38 174 ALA A O 1
ATOM 1377 N N . GLY A 1 175 ? -0.565 -5.334 14.386 1.00 82.44 175 GLY A N 1
ATOM 1378 C CA . GLY A 1 175 ? -0.730 -6.258 13.255 1.00 82.44 175 GLY A CA 1
ATOM 1379 C C . GLY A 1 175 ? 0.104 -5.924 12.004 1.00 82.44 175 GLY A C 1
ATOM 1380 O O . GLY A 1 175 ? 0.840 -6.787 11.520 1.00 82.44 175 GLY A O 1
ATOM 1381 N N . PRO A 1 176 ? 0.084 -4.677 11.495 1.00 84.12 176 PRO A N 1
ATOM 1382 C CA . PRO A 1 176 ? 0.872 -4.287 10.333 1.00 84.12 176 PRO A CA 1
ATOM 1383 C C . PRO A 1 176 ? 2.375 -4.466 10.540 1.00 84.12 176 PRO A C 1
ATOM 1385 O O . PRO A 1 176 ? 3.059 -4.815 9.587 1.00 84.12 176 PRO A O 1
ATOM 1388 N N . HIS A 1 177 ? 2.893 -4.283 11.760 1.00 80.69 177 HIS A N 1
ATOM 1389 C CA . HIS A 1 177 ? 4.314 -4.492 12.054 1.00 80.69 177 HIS A CA 1
ATOM 1390 C C . HIS A 1 177 ? 4.719 -5.963 11.931 1.00 80.69 177 HIS A C 1
ATOM 1392 O O . HIS A 1 177 ? 5.797 -6.256 11.416 1.00 80.69 177 HIS A O 1
ATOM 1398 N N . ILE A 1 178 ? 3.839 -6.882 12.336 1.00 84.50 178 ILE A N 1
ATOM 1399 C CA . ILE A 1 178 ? 4.039 -8.328 12.163 1.00 84.50 178 ILE A CA 1
ATOM 1400 C C . ILE A 1 178 ? 4.062 -8.670 10.673 1.00 84.50 178 ILE A C 1
ATOM 1402 O O . ILE A 1 178 ? 4.991 -9.319 10.190 1.00 84.50 178 ILE A O 1
ATOM 1406 N N . ASN A 1 179 ? 3.092 -8.155 9.916 1.00 87.94 179 ASN A N 1
ATOM 1407 C CA . ASN A 1 179 ? 3.064 -8.321 8.466 1.00 87.94 179 ASN A CA 1
ATOM 1408 C C . ASN A 1 179 ? 4.326 -7.754 7.803 1.00 87.94 179 ASN A C 1
ATOM 1410 O O . ASN A 1 179 ? 4.804 -8.327 6.829 1.00 87.94 179 ASN A O 1
ATOM 1414 N N . ARG A 1 180 ? 4.942 -6.716 8.368 1.00 82.31 180 ARG A N 1
ATOM 1415 C CA . ARG A 1 180 ? 6.183 -6.126 7.849 1.00 82.31 180 ARG A CA 1
ATOM 1416 C C . ARG A 1 180 ? 7.410 -7.006 8.024 1.00 82.31 180 ARG A C 1
ATOM 1418 O O . ARG A 1 180 ? 8.398 -6.816 7.322 1.00 82.31 180 ARG A O 1
ATOM 1425 N N . LEU A 1 181 ? 7.341 -7.967 8.940 1.00 81.31 181 LEU A N 1
ATOM 1426 C CA . LEU A 1 181 ? 8.369 -8.979 9.143 1.00 81.31 181 LEU A CA 1
ATOM 1427 C C . LEU A 1 181 ? 8.192 -10.160 8.177 1.00 81.31 181 LEU A C 1
ATOM 1429 O O . LEU A 1 181 ? 9.174 -10.682 7.651 1.00 81.31 181 LEU A O 1
ATOM 1433 N N . ILE A 1 182 ? 6.941 -10.565 7.941 1.00 88.50 182 ILE A N 1
ATOM 1434 C CA . ILE A 1 182 ? 6.596 -11.772 7.177 1.00 88.50 182 ILE A CA 1
ATOM 1435 C C . ILE A 1 182 ? 6.510 -11.476 5.674 1.00 88.50 182 ILE A C 1
ATOM 1437 O O . ILE A 1 182 ? 7.134 -12.163 4.867 1.00 88.50 182 ILE A O 1
ATOM 1441 N N . SER A 1 183 ? 5.767 -10.438 5.286 1.00 89.75 183 SER A N 1
ATOM 1442 C CA . SER A 1 183 ? 5.408 -10.168 3.887 1.00 89.75 183 SER A CA 1
ATOM 1443 C C . SER A 1 183 ? 6.621 -9.972 2.976 1.00 89.75 183 SER A C 1
ATOM 1445 O O . SER A 1 183 ? 6.631 -10.588 1.915 1.00 89.75 183 SER A O 1
ATOM 1447 N N . PRO A 1 184 ? 7.687 -9.231 3.355 1.00 85.56 184 PRO A N 1
ATOM 1448 C CA . PRO A 1 184 ? 8.858 -9.087 2.488 1.00 85.56 184 PRO A CA 1
ATOM 1449 C C . PRO A 1 184 ? 9.569 -10.417 2.201 1.00 85.56 184 PRO A C 1
ATOM 1451 O O . PRO A 1 184 ? 10.098 -10.607 1.111 1.00 85.56 184 PRO A O 1
ATOM 1454 N N . ARG A 1 185 ? 9.546 -11.372 3.142 1.00 86.50 185 ARG A N 1
ATOM 1455 C CA . ARG A 1 185 ? 10.118 -12.716 2.935 1.00 86.50 185 ARG A CA 1
ATOM 1456 C C . ARG A 1 185 ? 9.327 -13.513 1.927 1.00 86.50 185 ARG A C 1
ATOM 1458 O O . ARG A 1 185 ? 9.904 -14.100 1.015 1.00 86.50 185 ARG A O 1
ATOM 1465 N N . VAL A 1 186 ? 8.011 -13.501 2.102 1.00 92.12 186 VAL A N 1
ATOM 1466 C CA . VAL A 1 186 ? 7.086 -14.152 1.183 1.00 92.12 186 VAL A CA 1
ATOM 1467 C C . VAL A 1 186 ? 7.215 -13.513 -0.201 1.00 92.12 186 VAL A C 1
ATOM 1469 O O . VAL A 1 186 ? 7.331 -14.234 -1.184 1.00 92.12 186 VAL A O 1
ATOM 1472 N N . ALA A 1 187 ? 7.315 -12.184 -0.287 1.00 89.50 187 ALA A N 1
ATOM 1473 C CA . ALA A 1 187 ? 7.529 -11.466 -1.541 1.00 89.50 187 ALA A CA 1
ATOM 1474 C C . ALA A 1 187 ? 8.824 -11.904 -2.239 1.00 89.50 187 ALA A C 1
ATOM 1476 O O . ALA A 1 187 ? 8.780 -12.266 -3.410 1.00 89.50 187 ALA A O 1
ATOM 1477 N N . THR A 1 188 ? 9.962 -11.924 -1.531 1.00 86.88 188 THR A N 1
ATOM 1478 C CA . THR A 1 188 ? 11.253 -12.378 -2.080 1.00 86.88 188 THR A CA 1
ATOM 1479 C C . THR A 1 188 ? 11.181 -13.811 -2.596 1.00 86.88 188 THR A C 1
ATOM 1481 O O . THR A 1 188 ? 11.634 -14.079 -3.705 1.00 86.88 188 THR A O 1
ATOM 1484 N N . PHE A 1 189 ? 10.585 -14.720 -1.823 1.00 90.81 189 PHE A N 1
ATOM 1485 C CA . PHE A 1 189 ? 10.416 -16.113 -2.227 1.00 90.81 189 PHE A CA 1
ATOM 1486 C C . PHE A 1 189 ? 9.548 -16.242 -3.488 1.00 90.81 189 PHE A C 1
ATOM 1488 O O . PHE A 1 189 ? 9.937 -16.914 -4.438 1.00 90.81 189 PHE A O 1
ATOM 1495 N N . LEU A 1 190 ? 8.407 -15.547 -3.537 1.00 91.12 190 LEU A N 1
ATOM 1496 C CA . LEU A 1 190 ? 7.488 -15.578 -4.679 1.00 91.12 190 LEU A CA 1
ATOM 1497 C C . LEU A 1 190 ? 8.097 -14.949 -5.942 1.00 91.12 190 LEU A C 1
ATOM 1499 O O . LEU A 1 190 ? 7.921 -15.489 -7.034 1.00 91.12 190 LEU A O 1
ATOM 1503 N N . MET A 1 191 ? 8.850 -13.851 -5.800 1.00 87.31 191 MET A N 1
ATOM 1504 C CA . MET A 1 191 ? 9.570 -13.218 -6.912 1.00 87.31 191 MET A CA 1
ATOM 1505 C C . MET A 1 191 ? 10.631 -14.140 -7.528 1.00 87.31 191 MET A C 1
ATOM 1507 O O . MET A 1 191 ? 10.923 -13.991 -8.710 1.00 87.31 191 MET A O 1
ATOM 1511 N N . GLY A 1 192 ? 11.165 -15.106 -6.768 1.00 83.50 192 GLY A N 1
ATOM 1512 C CA . GLY A 1 192 ? 12.103 -16.111 -7.278 1.00 83.50 192 GLY A CA 1
ATOM 1513 C C . GLY A 1 192 ? 11.494 -17.082 -8.298 1.00 83.50 192 GLY A C 1
ATOM 1514 O O . GLY A 1 192 ? 12.223 -17.631 -9.116 1.00 83.50 192 GLY A O 1
ATOM 1515 N N . TYR A 1 193 ? 10.170 -17.274 -8.289 1.00 87.19 193 TYR A N 1
ATOM 1516 C CA . TYR A 1 193 ? 9.476 -18.090 -9.293 1.00 87.19 193 TYR A CA 1
ATOM 1517 C C . TYR A 1 193 ? 9.078 -17.266 -10.518 1.00 87.19 193 TYR A C 1
ATOM 1519 O O . TYR A 1 193 ? 9.316 -17.668 -11.655 1.00 87.19 193 TYR A O 1
ATOM 1527 N N . SER A 1 194 ? 8.420 -16.128 -10.292 1.00 88.00 194 SER A N 1
ATOM 1528 C CA . SER A 1 194 ? 8.084 -15.147 -11.324 1.00 88.00 194 SER A CA 1
ATOM 1529 C C . SER A 1 194 ? 7.642 -13.843 -10.669 1.00 88.00 194 SER A C 1
ATOM 1531 O O . SER A 1 194 ? 6.999 -13.837 -9.617 1.00 88.00 194 SER A O 1
ATOM 1533 N N . ILE A 1 195 ? 7.921 -12.721 -11.331 1.00 87.25 195 ILE A N 1
ATOM 1534 C CA . ILE A 1 195 ? 7.531 -11.394 -10.847 1.00 87.25 195 ILE A CA 1
ATOM 1535 C C . ILE A 1 195 ? 6.014 -11.228 -10.684 1.00 87.25 195 ILE A C 1
ATOM 1537 O O . ILE A 1 195 ? 5.574 -10.431 -9.863 1.00 87.25 195 ILE A O 1
ATOM 1541 N N . TYR A 1 196 ? 5.206 -11.995 -11.422 1.00 91.69 196 TYR A N 1
ATOM 1542 C CA . TYR A 1 196 ? 3.746 -11.890 -11.376 1.00 91.69 196 TYR A CA 1
ATOM 1543 C C . TYR A 1 196 ? 3.107 -12.706 -10.241 1.00 91.69 196 TYR A C 1
ATOM 1545 O O . TYR A 1 196 ? 1.961 -12.441 -9.883 1.00 91.69 196 TYR A O 1
ATOM 1553 N N . VAL A 1 197 ? 3.813 -13.679 -9.646 1.00 94.06 197 VAL A N 1
ATOM 1554 C CA . VAL A 1 197 ? 3.242 -14.540 -8.589 1.00 94.06 197 VAL A CA 1
ATOM 1555 C C . VAL A 1 197 ? 2.799 -13.742 -7.353 1.00 94.06 197 VAL A C 1
ATOM 1557 O O . VAL A 1 197 ? 1.667 -13.954 -6.916 1.00 94.06 197 VAL A O 1
ATOM 1560 N N . PRO A 1 198 ? 3.590 -12.786 -6.810 1.00 95.19 198 PRO A N 1
ATOM 1561 C CA . PRO A 1 198 ? 3.139 -11.939 -5.701 1.00 95.19 198 PRO A CA 1
ATOM 1562 C C . PRO A 1 198 ? 1.818 -11.208 -5.984 1.00 95.19 198 PRO A C 1
ATOM 1564 O O . PRO A 1 198 ? 0.976 -11.101 -5.095 1.00 95.19 198 PRO A O 1
ATOM 1567 N N . PHE A 1 199 ? 1.607 -10.753 -7.225 1.00 95.88 199 PHE A N 1
ATOM 1568 C CA . PHE A 1 199 ? 0.383 -10.059 -7.637 1.00 95.88 199 PHE A CA 1
ATOM 1569 C C . PHE A 1 199 ? -0.826 -10.990 -7.645 1.00 95.88 199 PHE A C 1
ATOM 1571 O O . PHE A 1 199 ? -1.874 -10.621 -7.123 1.00 95.88 199 PHE A O 1
ATOM 1578 N N . TRP A 1 200 ? -0.685 -12.212 -8.162 1.00 96.06 200 TRP A N 1
ATOM 1579 C CA . TRP A 1 200 ? -1.761 -13.206 -8.116 1.00 96.06 200 TRP A CA 1
ATOM 1580 C C . TRP A 1 200 ? -2.118 -13.619 -6.686 1.00 96.06 200 TRP A C 1
ATOM 1582 O O . TRP A 1 200 ? -3.300 -13.765 -6.370 1.00 96.06 200 TRP A O 1
ATOM 1592 N N . VAL A 1 201 ? -1.121 -13.753 -5.805 1.00 96.69 201 VAL A N 1
ATOM 1593 C CA . VAL A 1 201 ? -1.343 -14.033 -4.376 1.00 96.69 201 VAL A CA 1
ATOM 1594 C C . VAL A 1 201 ? -2.101 -12.884 -3.709 1.00 96.69 201 VAL A C 1
ATOM 1596 O O . VAL A 1 201 ? -3.075 -13.131 -2.997 1.00 96.69 201 VAL A O 1
ATOM 1599 N N . ALA A 1 202 ? -1.711 -11.634 -3.969 1.00 96.75 202 ALA A N 1
ATOM 1600 C CA . ALA A 1 202 ? -2.401 -10.461 -3.438 1.00 96.75 202 ALA A CA 1
ATOM 1601 C C . ALA A 1 202 ? -3.842 -10.344 -3.965 1.00 96.75 202 ALA A C 1
ATOM 1603 O O . ALA A 1 202 ? -4.760 -10.208 -3.165 1.00 96.75 202 ALA A O 1
ATOM 1604 N N . ILE A 1 203 ? -4.059 -10.509 -5.277 1.00 96.56 203 ILE A N 1
ATOM 1605 C CA . ILE A 1 203 ? -5.395 -10.513 -5.900 1.00 96.56 203 ILE A CA 1
ATOM 1606 C C . ILE A 1 203 ? -6.283 -11.592 -5.274 1.00 96.56 203 ILE A C 1
ATOM 1608 O O . ILE A 1 203 ? -7.415 -11.317 -4.889 1.00 96.56 203 ILE A O 1
ATOM 1612 N N . THR A 1 204 ? -5.763 -12.812 -5.119 1.00 97.00 204 THR A N 1
ATOM 1613 C CA . THR A 1 204 ? -6.511 -13.915 -4.498 1.00 97.00 204 THR A CA 1
ATOM 1614 C C . THR A 1 204 ? -6.854 -13.593 -3.044 1.00 97.00 204 THR A C 1
ATOM 1616 O O . THR A 1 204 ? -7.976 -13.838 -2.606 1.00 97.00 204 THR A O 1
ATOM 1619 N N . THR A 1 205 ? -5.916 -12.994 -2.306 1.00 96.81 205 THR A N 1
ATOM 1620 C CA . THR A 1 205 ? -6.131 -12.558 -0.919 1.00 96.81 205 THR A CA 1
ATOM 1621 C C . THR A 1 205 ? -7.219 -11.485 -0.834 1.00 96.81 205 THR A C 1
ATOM 1623 O O . THR A 1 205 ? -8.117 -11.595 -0.001 1.00 96.81 205 THR A O 1
ATOM 1626 N N . ASP A 1 206 ? -7.209 -10.494 -1.726 1.00 95.94 206 ASP A N 1
ATOM 1627 C CA . ASP A 1 206 ? -8.242 -9.455 -1.794 1.00 95.94 206 ASP A CA 1
ATOM 1628 C C . ASP A 1 206 ? -9.612 -10.033 -2.183 1.00 95.94 206 ASP A C 1
ATOM 1630 O O . ASP A 1 206 ? -10.628 -9.664 -1.593 1.00 95.94 206 ASP A O 1
ATOM 1634 N N . CYS A 1 207 ? -9.662 -10.999 -3.106 1.00 96.75 207 CYS A N 1
ATOM 1635 C CA . CYS A 1 207 ? -10.891 -11.720 -3.440 1.00 96.75 207 CYS A CA 1
ATOM 1636 C C . CYS A 1 207 ? -11.444 -12.511 -2.243 1.00 96.75 207 CYS A C 1
ATOM 1638 O O . CYS A 1 207 ? -12.653 -12.487 -2.005 1.00 96.75 207 CYS A O 1
ATOM 1640 N N . ILE A 1 208 ? -10.583 -13.164 -1.453 1.00 96.75 208 ILE A N 1
ATOM 1641 C CA . ILE A 1 208 ? -10.984 -13.833 -0.205 1.00 96.75 208 ILE A CA 1
ATOM 1642 C C . ILE A 1 208 ? -11.541 -12.805 0.788 1.00 96.75 208 ILE A C 1
ATOM 1644 O O . ILE A 1 208 ? -12.599 -13.035 1.372 1.00 96.75 208 ILE A O 1
ATOM 1648 N N . CYS A 1 209 ? -10.894 -11.648 0.944 1.00 96.25 209 CYS A N 1
ATOM 1649 C CA . CYS A 1 209 ? -11.382 -10.562 1.796 1.00 96.25 209 CYS A CA 1
ATOM 1650 C C . CYS A 1 209 ? -12.764 -10.050 1.352 1.00 96.25 209 CYS A C 1
ATOM 1652 O O . CYS A 1 209 ? -13.648 -9.854 2.188 1.00 96.25 209 CYS A O 1
ATOM 1654 N N . LEU A 1 210 ? -12.985 -9.881 0.045 1.00 95.94 210 LEU A N 1
ATOM 1655 C CA . LEU A 1 210 ? -14.293 -9.520 -0.509 1.00 95.94 210 LEU A CA 1
ATOM 1656 C C . LEU A 1 210 ? -15.341 -10.601 -0.219 1.00 95.94 210 LEU A C 1
ATOM 1658 O O . LEU A 1 210 ? -16.446 -10.273 0.211 1.00 95.94 210 LEU A O 1
ATOM 1662 N N . LEU A 1 211 ? -14.996 -11.882 -0.372 1.00 95.25 211 LEU A N 1
ATOM 1663 C CA . LEU A 1 211 ? -15.892 -12.991 -0.041 1.00 95.25 211 LEU A CA 1
ATOM 1664 C C . LEU A 1 211 ? -16.245 -13.011 1.454 1.00 95.25 211 LEU A C 1
ATOM 1666 O O . LEU A 1 211 ? -17.414 -13.171 1.806 1.00 95.25 211 LEU A O 1
ATOM 1670 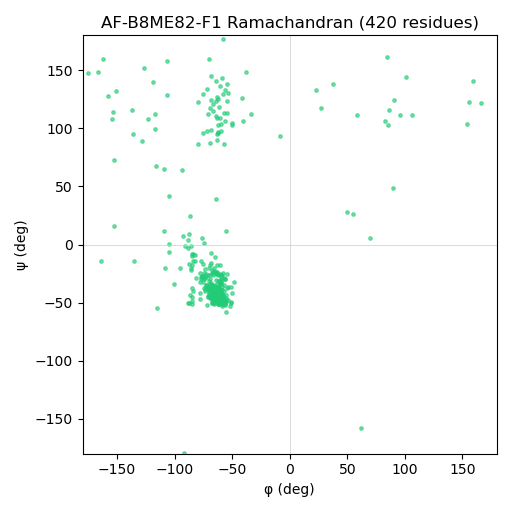N N . MET A 1 212 ? -15.269 -12.774 2.336 1.00 93.81 212 MET A N 1
ATOM 1671 C CA . MET A 1 212 ? -15.503 -12.630 3.777 1.00 93.81 212 MET A CA 1
ATOM 1672 C C . MET A 1 212 ? -16.465 -11.474 4.080 1.00 93.81 212 MET A C 1
ATOM 1674 O O . MET A 1 212 ? -17.369 -11.624 4.901 1.00 93.81 212 MET A O 1
ATOM 1678 N N . LEU A 1 213 ? -16.321 -10.333 3.393 1.00 93.19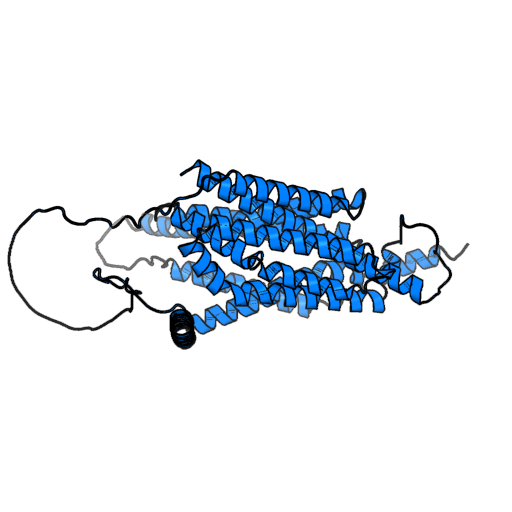 213 LEU A N 1
ATOM 1679 C CA . LEU A 1 213 ? -17.251 -9.208 3.520 1.00 93.19 213 LEU A CA 1
ATOM 1680 C C . LEU A 1 213 ? -18.652 -9.555 3.003 1.00 93.19 213 LEU A C 1
ATOM 1682 O O . LEU A 1 213 ? -19.634 -9.119 3.600 1.00 93.19 213 LEU A O 1
ATOM 1686 N N . VAL A 1 214 ? -18.784 -10.337 1.929 1.00 92.06 214 VAL A N 1
ATOM 1687 C CA . VAL A 1 214 ? -20.082 -10.805 1.402 1.00 92.06 214 VAL A CA 1
ATOM 1688 C C . VAL A 1 214 ? -20.749 -11.814 2.351 1.00 92.06 214 VAL A C 1
ATOM 1690 O O . VAL A 1 214 ? -21.967 -11.785 2.522 1.00 92.06 214 VAL A O 1
ATOM 1693 N N . ALA A 1 215 ? -19.967 -12.636 3.045 1.00 89.81 215 ALA A N 1
ATOM 1694 C CA . ALA A 1 215 ? -20.469 -13.550 4.069 1.00 89.81 215 ALA A CA 1
ATOM 1695 C C . ALA A 1 215 ? -20.835 -12.847 5.392 1.00 89.81 215 ALA A C 1
ATOM 1697 O O . ALA A 1 215 ? -21.539 -13.423 6.223 1.00 89.81 215 ALA A O 1
ATOM 1698 N N . TRP A 1 216 ? -20.373 -11.610 5.613 1.00 89.62 216 TRP A N 1
ATOM 1699 C CA . TRP A 1 216 ? -20.663 -10.876 6.845 1.00 89.62 216 TRP A CA 1
ATOM 1700 C C . TRP A 1 216 ? -22.173 -10.601 6.949 1.00 89.62 216 TRP A C 1
ATOM 1702 O O . TRP A 1 216 ? -22.732 -9.979 6.043 1.00 89.62 216 TRP A O 1
ATOM 1712 N N . PRO A 1 217 ? -22.862 -11.014 8.030 1.00 80.19 217 PRO A N 1
ATOM 1713 C CA . PRO A 1 217 ? -24.269 -10.674 8.215 1.00 80.19 217 PRO A CA 1
ATOM 1714 C C . PRO A 1 217 ? -24.465 -9.157 8.165 1.00 80.19 217 PRO A C 1
ATOM 1716 O O . PRO A 1 217 ? -23.727 -8.412 8.820 1.00 80.19 217 PRO A O 1
ATOM 1719 N N . ASN A 1 218 ? -25.464 -8.710 7.393 1.00 70.12 218 ASN A N 1
ATOM 1720 C CA . ASN A 1 218 ? -25.834 -7.300 7.330 1.00 70.12 218 ASN A CA 1
ATOM 1721 C C . ASN A 1 218 ? -26.158 -6.836 8.750 1.00 70.12 218 ASN A C 1
ATOM 1723 O O . ASN A 1 218 ? -27.116 -7.302 9.365 1.00 70.12 218 ASN A O 1
ATOM 1727 N N . GLN A 1 219 ? -25.327 -5.941 9.279 1.00 61.28 219 GLN A N 1
ATOM 1728 C CA . GLN A 1 219 ? -25.618 -5.241 10.518 1.00 61.28 219 GLN A CA 1
ATOM 1729 C C . GLN A 1 219 ? -26.786 -4.302 10.192 1.00 61.28 219 GLN A C 1
ATOM 1731 O O . GLN A 1 219 ? -26.570 -3.169 9.768 1.00 61.28 219 GLN A O 1
ATOM 1736 N N . SER A 1 220 ? -28.027 -4.784 10.305 1.00 45.56 220 SER A N 1
ATOM 1737 C CA . SER A 1 220 ? -29.164 -3.873 10.423 1.00 45.56 220 SER A CA 1
ATOM 1738 C C . SER A 1 220 ? -28.844 -2.940 11.584 1.00 45.56 220 SER A C 1
ATOM 1740 O O . SER A 1 220 ? -28.375 -3.418 12.623 1.00 45.56 220 SER A O 1
ATOM 1742 N N . LYS A 1 221 ? -28.993 -1.631 11.352 1.00 46.62 221 LYS A N 1
ATOM 1743 C CA . LYS A 1 221 ? -28.711 -0.551 12.302 1.00 46.62 221 LYS A CA 1
ATOM 1744 C C . LYS A 1 221 ? -29.035 -1.023 13.716 1.00 46.62 221 LYS A C 1
ATOM 1746 O O . LYS A 1 221 ? -30.199 -1.239 14.037 1.00 46.62 221 LYS A O 1
ATOM 1751 N N . LYS A 1 222 ? -28.018 -1.189 14.565 1.00 39.53 222 LYS A N 1
ATOM 1752 C CA . LYS A 1 222 ? -28.289 -1.125 15.995 1.00 39.53 222 LYS A CA 1
ATOM 1753 C C . LYS A 1 222 ? -28.771 0.292 16.224 1.00 39.53 222 LYS A C 1
ATOM 1755 O O . LYS A 1 222 ? -27.988 1.228 16.068 1.00 39.53 222 LYS A O 1
ATOM 1760 N N . GLU A 1 223 ? -30.064 0.423 16.500 1.00 38.91 223 GLU A N 1
ATOM 1761 C CA . GLU A 1 223 ? -30.601 1.603 17.149 1.00 38.91 223 GLU A CA 1
ATOM 1762 C C . GLU A 1 223 ? -29.623 1.990 18.248 1.00 38.91 223 GLU A C 1
ATOM 1764 O O . GLU A 1 223 ? -29.191 1.151 19.047 1.00 38.91 223 GLU A O 1
ATOM 1769 N N . THR A 1 224 ? -29.196 3.244 18.198 1.00 36.59 224 THR A N 1
ATOM 1770 C CA . THR A 1 224 ? -28.521 3.922 19.287 1.00 36.59 224 THR A CA 1
ATOM 1771 C C . THR A 1 224 ? -29.230 3.512 20.570 1.00 36.59 224 THR A C 1
ATOM 1773 O O . THR A 1 224 ? -30.371 3.907 20.788 1.00 36.59 224 THR A O 1
ATOM 1776 N N . PHE A 1 225 ? -28.592 2.657 21.370 1.00 31.78 225 PHE A N 1
ATOM 1777 C CA . PHE A 1 225 ? -29.076 2.278 22.688 1.00 31.78 225 PHE A CA 1
ATOM 1778 C C . PHE A 1 225 ? -29.061 3.566 23.509 1.00 31.78 225 PHE A C 1
ATOM 1780 O O . PHE A 1 225 ? -28.030 3.947 24.065 1.00 31.78 225 PHE A O 1
ATOM 1787 N N . MET A 1 226 ? -30.175 4.299 23.483 1.00 29.80 226 MET A N 1
ATOM 1788 C CA . MET A 1 226 ? -30.451 5.319 24.471 1.00 29.80 226 MET A CA 1
ATOM 1789 C C . MET A 1 226 ? -30.486 4.566 25.789 1.00 29.80 226 MET A C 1
ATOM 1791 O O . MET A 1 226 ? -31.356 3.733 26.024 1.00 29.80 226 MET A O 1
ATOM 1795 N N . VAL A 1 227 ? -29.458 4.784 26.604 1.00 34.06 227 VAL A N 1
ATOM 1796 C CA . VAL A 1 227 ? -29.502 4.419 28.011 1.00 34.06 227 VAL A CA 1
ATOM 1797 C C . VAL A 1 227 ? -30.618 5.269 28.600 1.00 34.06 227 VAL A C 1
ATOM 1799 O O . VAL A 1 227 ? -30.412 6.443 28.905 1.00 34.06 227 VAL A O 1
ATOM 1802 N N . ASP A 1 228 ? -31.805 4.682 28.675 1.00 25.98 228 ASP A N 1
ATOM 1803 C CA . ASP A 1 228 ? -32.918 5.210 29.434 1.00 25.98 228 ASP A CA 1
ATOM 1804 C C . A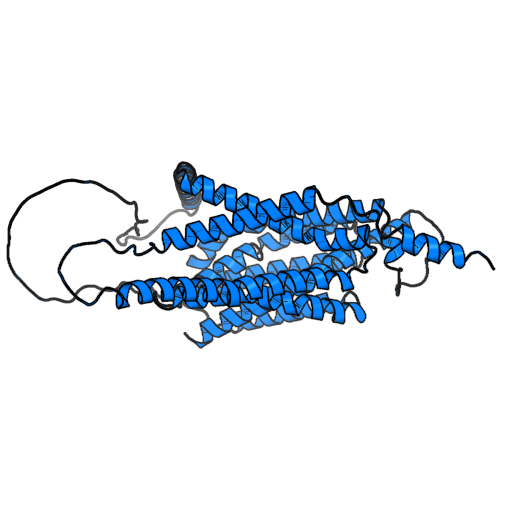SP A 1 228 ? -32.486 5.234 30.903 1.00 25.98 228 ASP A C 1
ATOM 1806 O O . ASP A 1 228 ? -32.335 4.202 31.560 1.00 25.98 228 ASP A O 1
ATOM 1810 N N . ARG A 1 229 ? -32.140 6.426 31.386 1.00 32.50 229 ARG A N 1
ATOM 1811 C CA . ARG A 1 229 ? -31.904 6.697 32.803 1.00 32.50 229 ARG A CA 1
ATOM 1812 C C . ARG A 1 229 ? -33.208 7.218 33.400 1.00 32.50 229 ARG A C 1
ATOM 1814 O O . ARG A 1 229 ? -33.272 8.349 33.866 1.00 32.50 229 ARG A O 1
ATOM 1821 N N . THR A 1 230 ? -34.235 6.378 33.407 1.00 35.41 230 THR A N 1
ATOM 1822 C CA . THR A 1 230 ? -35.366 6.527 34.324 1.00 35.41 230 THR A CA 1
ATOM 1823 C C . THR A 1 230 ? -35.414 5.307 35.230 1.00 35.41 230 THR A C 1
ATOM 1825 O O . THR A 1 230 ? -35.865 4.233 34.845 1.00 35.41 230 THR A O 1
ATOM 1828 N N . GLY A 1 231 ? -34.878 5.484 36.432 1.00 27.06 231 GLY A N 1
ATOM 1829 C CA . GLY A 1 231 ? -34.991 4.566 37.554 1.00 27.06 231 GLY A CA 1
ATOM 1830 C C . GLY A 1 231 ? -34.856 5.386 38.830 1.00 27.06 231 GLY A C 1
ATOM 1831 O O . GLY A 1 231 ? -33.824 6.015 39.044 1.00 27.06 231 GLY A O 1
ATOM 1832 N N . GLU A 1 232 ? -35.957 5.433 39.570 1.00 29.38 232 GLU A N 1
ATOM 1833 C CA . GLU A 1 232 ? -36.261 6.186 40.790 1.00 29.38 232 GLU A CA 1
ATOM 1834 C C . GLU A 1 232 ? -35.336 5.930 41.998 1.00 29.38 232 GLU A C 1
ATOM 1836 O O . GLU A 1 232 ? -34.498 5.028 41.985 1.00 29.38 232 GLU A O 1
ATOM 1841 N N . MET A 1 233 ? -35.637 6.698 43.063 1.00 25.81 233 MET A N 1
ATOM 1842 C CA . MET A 1 233 ? -35.158 6.713 44.460 1.00 25.81 233 MET A CA 1
ATOM 1843 C C . MET A 1 233 ? -33.949 7.630 44.718 1.00 25.81 233 MET A C 1
ATOM 1845 O O . MET A 1 233 ? -32.915 7.495 44.083 1.00 25.81 233 MET A O 1
ATOM 1849 N N . ASP A 1 234 ? -33.967 8.588 45.645 1.00 24.48 234 ASP A N 1
ATOM 1850 C CA . ASP A 1 234 ? -34.929 8.967 46.686 1.00 24.48 234 ASP A CA 1
ATOM 1851 C C . ASP A 1 234 ? -34.602 10.410 47.140 1.00 24.48 234 ASP A C 1
ATOM 1853 O O . ASP A 1 234 ? -33.502 10.917 46.917 1.00 24.48 234 ASP A O 1
ATOM 1857 N N . SER A 1 235 ? -35.593 11.048 47.744 1.00 28.52 235 SER A N 1
ATOM 1858 C CA . SER A 1 235 ? -35.639 12.350 48.416 1.00 28.52 235 SER A CA 1
ATOM 1859 C C . SER A 1 235 ? -34.409 12.766 49.251 1.00 28.52 235 SER A C 1
ATOM 1861 O O . SER A 1 235 ? -33.773 11.936 49.899 1.00 28.52 235 SER A O 1
ATOM 1863 N N . THR A 1 236 ? -34.137 14.085 49.309 1.00 26.53 236 THR A N 1
ATOM 1864 C CA . THR A 1 236 ? -34.112 14.939 50.534 1.00 26.53 236 THR A CA 1
ATOM 1865 C C . THR A 1 236 ? -33.210 16.193 50.365 1.00 26.53 236 THR A C 1
ATOM 1867 O O . THR A 1 236 ? -32.026 16.084 50.067 1.00 26.53 236 THR A O 1
ATOM 1870 N N . ASP A 1 237 ? -33.835 17.361 50.562 1.00 27.30 237 ASP A N 1
ATOM 1871 C CA . ASP A 1 237 ? -33.384 18.678 51.068 1.00 27.30 237 ASP A CA 1
ATOM 1872 C C . ASP A 1 237 ? -32.244 19.524 50.440 1.00 27.30 237 ASP A C 1
ATOM 1874 O O . ASP A 1 237 ? -31.055 19.237 50.520 1.00 27.30 237 ASP A O 1
ATOM 1878 N N . ALA A 1 238 ? -32.699 20.645 49.862 1.00 27.03 238 ALA A N 1
ATOM 1879 C CA . ALA A 1 238 ? -32.408 22.061 50.150 1.00 27.03 238 ALA A CA 1
ATOM 1880 C C . ALA A 1 238 ? -31.003 22.585 50.564 1.00 27.03 238 ALA A C 1
ATOM 1882 O O . ALA A 1 238 ? -30.355 22.124 51.495 1.00 27.03 238 ALA A O 1
ATOM 1883 N N . ASP A 1 239 ? -30.717 23.738 49.940 1.00 24.20 239 ASP A N 1
ATOM 1884 C CA . ASP A 1 239 ? -29.958 24.914 50.392 1.00 24.20 239 ASP A CA 1
ATOM 1885 C C . ASP A 1 239 ? -28.458 25.106 50.062 1.00 24.20 239 ASP A C 1
ATOM 1887 O O . ASP A 1 239 ? -27.543 24.565 50.675 1.00 24.20 239 ASP A O 1
ATOM 1891 N N . SER A 1 240 ? -28.264 26.121 49.202 1.00 25.20 240 SER A N 1
ATOM 1892 C CA . SER A 1 240 ? -27.336 27.262 49.331 1.00 25.20 240 SER A CA 1
ATOM 1893 C C . SER A 1 240 ? -26.039 27.326 48.484 1.00 25.20 240 SER A C 1
ATOM 1895 O O . SER A 1 240 ? -25.052 26.645 48.719 1.00 25.20 240 SER A O 1
ATOM 1897 N N . VAL A 1 241 ? -26.074 28.306 47.559 1.00 25.80 241 VAL A N 1
ATOM 1898 C CA . VAL A 1 241 ? -25.078 29.380 47.315 1.00 25.80 241 VAL A CA 1
ATOM 1899 C C . VAL A 1 241 ? -23.820 29.084 46.459 1.00 25.80 241 VAL A C 1
ATOM 1901 O O . VAL A 1 241 ? -22.858 28.461 46.883 1.00 25.80 241 VAL A O 1
ATOM 1904 N N . SER A 1 242 ? -23.882 29.645 45.236 1.00 22.53 242 SER A N 1
ATOM 1905 C CA . SER A 1 242 ? -22.858 30.280 44.368 1.00 22.53 242 SER A CA 1
ATOM 1906 C C . SER A 1 242 ? -21.363 29.955 44.539 1.00 22.53 242 SER A C 1
ATOM 1908 O O . SER A 1 242 ? -20.808 30.199 45.602 1.00 22.53 242 SER A O 1
ATOM 1910 N N . ASP A 1 243 ? -20.652 29.669 43.436 1.00 22.45 243 ASP A N 1
ATOM 1911 C CA . ASP A 1 243 ? -19.990 30.709 42.619 1.00 22.45 243 ASP A CA 1
ATOM 1912 C C . ASP A 1 243 ? -19.332 30.141 41.329 1.00 22.45 243 ASP A C 1
ATOM 1914 O O . ASP A 1 243 ? -18.881 29.002 41.278 1.00 22.45 243 ASP A O 1
ATOM 1918 N N . SER A 1 244 ? -19.331 30.981 40.290 1.00 23.52 244 SER A N 1
ATOM 1919 C CA . SER A 1 244 ? -18.519 31.042 39.059 1.00 23.52 244 SER A CA 1
ATOM 1920 C C . SER A 1 244 ? -17.878 29.785 38.417 1.00 23.52 244 SER A C 1
ATOM 1922 O O . SER A 1 244 ? -16.885 29.226 38.871 1.00 23.52 244 SER A O 1
ATOM 1924 N N . SER A 1 245 ? -18.287 29.469 37.179 1.00 26.53 245 SER A N 1
ATOM 1925 C CA . SER A 1 245 ? -17.533 29.819 35.949 1.00 26.53 245 SER A CA 1
ATOM 1926 C C . SER A 1 245 ? -18.051 29.054 34.717 1.00 26.53 245 SER A C 1
ATOM 1928 O O . SER A 1 245 ? -18.081 27.828 34.648 1.00 26.53 245 SER A O 1
ATOM 1930 N N . ASN A 1 246 ? -18.474 29.826 33.716 1.00 28.22 246 ASN A N 1
ATOM 1931 C CA . ASN A 1 246 ? -18.960 29.354 32.425 1.00 28.22 246 ASN A CA 1
ATOM 1932 C C . ASN A 1 246 ? -17.839 28.685 31.613 1.00 28.22 246 ASN A C 1
ATOM 1934 O O . ASN A 1 246 ? -16.935 29.369 31.136 1.00 28.22 246 ASN A O 1
ATOM 1938 N N . VAL A 1 247 ? -17.956 27.381 31.352 1.00 26.17 247 VAL A N 1
ATOM 1939 C CA . VAL A 1 247 ? -17.264 26.716 30.238 1.00 26.17 247 VAL A CA 1
ATOM 1940 C C . VAL A 1 247 ? -18.294 25.925 29.436 1.00 26.17 247 VAL A C 1
ATOM 1942 O O . VAL A 1 247 ? -18.547 24.748 29.679 1.00 26.17 247 VAL A O 1
ATOM 1945 N N . TYR A 1 248 ? -18.888 26.592 28.446 1.00 27.03 248 TYR A N 1
ATOM 1946 C CA . TYR A 1 248 ? -19.607 25.925 27.366 1.00 27.03 248 TYR A CA 1
ATOM 1947 C C . TYR A 1 248 ? -18.587 25.169 26.508 1.00 27.03 248 TYR A C 1
ATOM 1949 O O . TYR A 1 248 ? -17.911 25.739 25.654 1.00 27.03 248 TYR A O 1
ATOM 1957 N N . THR A 1 249 ? -18.458 23.869 26.754 1.00 31.31 249 THR A N 1
ATOM 1958 C CA . THR A 1 249 ? -17.911 22.929 25.774 1.00 31.31 249 THR A CA 1
ATOM 1959 C C . THR A 1 249 ? -19.028 22.609 24.777 1.00 31.31 249 THR A C 1
ATOM 1961 O O . THR A 1 249 ? -20.094 22.157 25.196 1.00 31.31 249 THR A O 1
ATOM 1964 N N . PRO A 1 250 ? -18.854 22.833 23.461 1.00 30.33 250 PRO A N 1
ATOM 1965 C CA . PRO A 1 250 ? -19.852 22.418 22.491 1.00 30.33 250 PRO A CA 1
ATOM 1966 C C . PRO A 1 250 ? -19.659 20.918 22.242 1.00 30.33 250 PRO A C 1
ATOM 1968 O O . PRO A 1 250 ? -18.927 20.502 21.345 1.00 30.33 250 PRO A O 1
ATOM 1971 N N . LEU A 1 251 ? -20.284 20.096 23.085 1.00 27.39 251 LEU A N 1
ATOM 1972 C CA . LEU A 1 251 ? -20.536 18.692 22.784 1.00 27.39 251 LEU A CA 1
ATOM 1973 C C . LEU A 1 251 ? -21.532 18.676 21.614 1.00 27.39 251 LEU A C 1
ATOM 1975 O O . LEU A 1 251 ? -22.596 19.283 21.722 1.00 27.39 251 LEU A O 1
ATOM 1979 N N . LEU A 1 252 ? -21.162 18.065 20.482 1.00 30.58 252 LEU A N 1
ATOM 1980 C CA . LEU A 1 252 ? -22.004 17.976 19.284 1.00 30.58 252 LEU A CA 1
ATOM 1981 C C . LEU A 1 252 ? -23.401 17.458 19.662 1.00 30.58 252 LEU A C 1
ATOM 1983 O O . LEU A 1 252 ? -23.581 16.275 19.946 1.00 30.58 252 LEU A O 1
ATOM 1987 N N . GLY A 1 253 ? -24.369 18.373 19.683 1.00 28.62 253 GLY A N 1
ATOM 1988 C CA . GLY A 1 253 ? -25.754 18.089 20.006 1.00 28.62 253 GLY A CA 1
ATOM 1989 C C . GLY A 1 253 ? -26.404 17.249 18.917 1.00 28.62 253 GLY A C 1
ATOM 1990 O O . GLY A 1 253 ? -26.447 17.629 17.747 1.00 28.62 253 GLY A O 1
ATOM 1991 N N . SER A 1 254 ? -26.941 16.115 19.347 1.00 32.09 254 SER A N 1
ATOM 1992 C CA . SER A 1 254 ? -28.067 15.428 18.734 1.00 32.09 254 SER A CA 1
ATOM 1993 C C . SER A 1 254 ? -29.244 16.400 18.610 1.00 32.09 254 SER A C 1
ATOM 1995 O O . SER A 1 254 ? -29.799 16.835 19.620 1.00 32.09 254 SER A O 1
ATOM 1997 N N . SER A 1 255 ? -29.627 16.754 17.389 1.00 31.77 255 SER A N 1
ATOM 1998 C CA . SER A 1 255 ? -30.844 17.515 17.128 1.00 31.77 255 SER A CA 1
ATOM 1999 C C . SER A 1 255 ? -32.075 16.639 17.374 1.00 31.77 255 SER A C 1
ATOM 2001 O O . SER A 1 255 ? -32.349 15.686 16.645 1.00 31.77 255 SER A O 1
ATOM 2003 N N . SER A 1 256 ? -32.832 16.983 18.413 1.00 30.81 256 SER A N 1
ATOM 2004 C CA . SER A 1 256 ? -34.229 16.600 18.579 1.00 30.81 256 SER A CA 1
ATOM 2005 C C . SER A 1 256 ? -35.054 17.211 17.444 1.00 30.81 256 SER A C 1
ATOM 2007 O O . SER A 1 256 ? -35.001 18.414 17.196 1.00 30.81 256 SER A O 1
ATOM 2009 N N . SER A 1 257 ? -35.828 16.390 16.738 1.00 29.95 257 SER A N 1
ATOM 2010 C CA . SER A 1 257 ? -36.913 16.887 15.891 1.00 29.95 257 SER A CA 1
ATOM 2011 C C . SER A 1 257 ? -38.138 16.007 16.087 1.00 29.95 257 SER A C 1
ATOM 2013 O O . SER A 1 257 ? -38.129 14.802 15.844 1.00 29.95 257 SER A O 1
ATOM 2015 N N . SER A 1 258 ? -39.170 16.648 16.622 1.00 27.45 258 SER A N 1
ATOM 2016 C CA . SER A 1 258 ? -40.541 16.180 16.688 1.00 27.45 258 SER A CA 1
ATOM 2017 C C . SER A 1 258 ? -41.080 15.915 15.282 1.00 27.45 258 SER A C 1
ATOM 2019 O O . SER A 1 258 ? -40.768 16.614 14.317 1.00 27.45 258 SER A O 1
ATOM 2021 N N . ALA A 1 259 ? -41.893 14.869 15.181 1.00 30.03 259 ALA A N 1
ATOM 2022 C CA . ALA A 1 259 ? -42.501 14.405 13.949 1.00 30.03 259 ALA A CA 1
ATOM 2023 C C . ALA A 1 259 ? -43.438 15.452 13.321 1.00 30.03 259 ALA A C 1
ATOM 2025 O O . ALA A 1 259 ? -44.408 15.882 13.939 1.00 30.03 259 ALA A O 1
ATOM 2026 N N . SER A 1 260 ? -43.190 15.784 12.053 1.00 26.06 260 SER A N 1
ATOM 2027 C CA . SER A 1 260 ? -44.225 16.094 11.058 1.00 26.06 260 SER A CA 1
ATOM 2028 C C . SER A 1 260 ? -43.653 15.885 9.645 1.00 26.06 260 SER A C 1
ATOM 2030 O O . SER A 1 260 ? -42.554 16.327 9.325 1.00 26.06 260 SER A O 1
ATOM 2032 N N . SER A 1 261 ? -44.356 15.111 8.819 1.00 28.81 261 SER A N 1
ATOM 2033 C CA . SER A 1 261 ? -44.051 14.853 7.397 1.00 28.81 261 SER A CA 1
ATOM 2034 C C . SER A 1 261 ? -44.780 15.873 6.496 1.00 28.81 261 SER A C 1
ATOM 2036 O O . SER A 1 261 ? -45.650 16.577 7.002 1.00 28.81 261 SER A O 1
ATOM 2038 N N . PRO A 1 262 ? -44.667 15.823 5.151 1.00 53.41 262 PRO A N 1
ATOM 2039 C CA . PRO A 1 262 ? -43.491 15.720 4.271 1.00 53.41 262 PRO A CA 1
ATOM 2040 C C . PRO A 1 262 ? -43.468 16.846 3.195 1.00 53.41 262 PRO A C 1
ATOM 2042 O O . PRO A 1 262 ? -44.527 17.281 2.756 1.00 53.41 262 PRO A O 1
ATOM 2045 N N . SER A 1 263 ? -42.289 17.274 2.702 1.00 30.23 263 SER A N 1
ATOM 2046 C CA . SER A 1 263 ? -41.999 17.646 1.283 1.00 30.23 263 SER A CA 1
ATOM 2047 C C . SER A 1 263 ? -40.768 18.565 1.096 1.00 30.23 263 SER A C 1
ATOM 2049 O O . SER A 1 263 ? -40.587 19.548 1.807 1.00 30.23 263 SER A O 1
ATOM 2051 N N . SER A 1 264 ? -40.005 18.282 0.024 1.00 31.09 264 SER A N 1
ATOM 2052 C CA . SER A 1 264 ? -39.001 19.131 -0.671 1.00 31.09 264 SER A CA 1
ATOM 2053 C C . SER A 1 264 ? -37.548 19.169 -0.120 1.00 31.09 264 SER A C 1
ATOM 2055 O O . SER A 1 264 ? -37.278 18.628 0.949 1.00 31.09 264 SER A O 1
ATOM 2057 N N . PRO A 1 265 ? -36.552 19.606 -0.926 1.00 40.75 265 PRO A N 1
ATOM 2058 C CA . PRO A 1 265 ? -35.682 18.732 -1.705 1.00 40.75 265 PRO A CA 1
ATOM 2059 C C . PRO A 1 265 ? -34.249 18.616 -1.156 1.00 40.75 265 PRO A C 1
ATOM 2061 O O . PRO A 1 265 ? -33.718 19.463 -0.442 1.00 40.75 265 PRO A O 1
ATOM 2064 N N . ILE A 1 266 ? -33.612 17.518 -1.547 1.00 46.75 266 ILE A N 1
ATOM 2065 C CA . ILE A 1 266 ? -32.269 17.076 -1.176 1.00 46.75 266 ILE A CA 1
ATOM 2066 C C . ILE A 1 266 ? -31.217 17.917 -1.930 1.00 46.75 266 ILE A C 1
ATOM 2068 O O . ILE A 1 266 ? -30.894 17.575 -3.061 1.00 46.75 266 ILE A O 1
ATOM 2072 N N . SER A 1 267 ? -30.656 18.985 -1.339 1.00 41.41 267 SER A N 1
ATOM 2073 C CA . SER A 1 267 ? -29.282 19.436 -1.690 1.00 41.41 267 SER A CA 1
ATOM 2074 C C . SER A 1 267 ? -28.593 20.413 -0.715 1.00 41.41 267 SER A C 1
ATOM 2076 O O . SER A 1 267 ? -27.376 20.533 -0.782 1.00 41.41 267 SER A O 1
ATOM 2078 N N . SER A 1 268 ? -29.278 21.059 0.238 1.00 46.00 268 SER A N 1
ATOM 2079 C CA . SER A 1 268 ? -28.665 22.124 1.068 1.00 46.00 268 SER A CA 1
ATOM 2080 C C . SER A 1 268 ? -27.834 21.654 2.277 1.00 46.00 268 SER A C 1
ATOM 2082 O O . SER A 1 268 ? -27.062 22.432 2.837 1.00 46.00 268 SER A O 1
ATOM 2084 N N . ASN A 1 269 ? -27.941 20.386 2.691 1.00 57.38 269 ASN A N 1
ATOM 2085 C CA . ASN A 1 269 ? -27.311 19.913 3.935 1.00 57.38 269 ASN A CA 1
ATOM 2086 C C . ASN A 1 269 ? -25.789 19.691 3.837 1.00 57.38 269 ASN A C 1
ATOM 2088 O O . ASN A 1 269 ? -25.091 19.803 4.846 1.00 57.38 269 ASN A O 1
ATOM 2092 N N . ASN A 1 270 ? -25.254 19.397 2.647 1.00 56.75 270 ASN A N 1
ATOM 2093 C CA . ASN A 1 270 ? -23.831 19.071 2.497 1.00 56.75 270 ASN A CA 1
ATOM 2094 C C . ASN A 1 270 ? -22.936 20.314 2.630 1.00 56.75 270 ASN A C 1
ATOM 2096 O O . ASN A 1 270 ? -21.889 20.245 3.274 1.00 56.75 270 ASN A O 1
ATOM 2100 N N . ASP A 1 271 ? -23.373 21.462 2.107 1.00 59.91 271 ASP A N 1
ATOM 2101 C CA . ASP A 1 271 ? -22.600 22.711 2.150 1.00 59.91 271 ASP A CA 1
ATOM 2102 C C . ASP A 1 271 ? -22.577 23.320 3.562 1.00 59.91 271 ASP A C 1
ATOM 2104 O O . ASP A 1 271 ? -21.553 23.834 4.032 1.00 59.91 271 ASP A O 1
ATOM 2108 N N . GLN A 1 272 ? -23.683 23.190 4.302 1.00 63.00 272 GLN A N 1
ATOM 2109 C CA . GLN A 1 272 ? -23.750 23.585 5.710 1.00 63.00 272 GLN A CA 1
ATOM 2110 C C . GLN A 1 272 ? -22.910 22.668 6.612 1.00 63.00 272 GLN A C 1
ATOM 2112 O O . GLN A 1 272 ? -22.223 23.161 7.511 1.00 63.00 272 GLN A O 1
ATOM 2117 N N . GLN A 1 273 ? -22.877 21.356 6.353 1.00 64.19 273 GLN A N 1
ATOM 2118 C CA . GLN A 1 273 ? -21.987 20.440 7.076 1.00 64.19 273 GLN A CA 1
ATOM 2119 C C . GLN A 1 273 ? -20.509 20.714 6.780 1.00 64.19 273 GLN A C 1
ATOM 2121 O O . GLN A 1 273 ? -19.712 20.819 7.714 1.00 64.19 273 GLN A O 1
ATOM 2126 N N . LEU A 1 274 ? -20.135 20.888 5.509 1.00 67.94 274 LEU A N 1
ATOM 2127 C CA . LEU A 1 274 ? -18.750 21.149 5.111 1.00 67.94 274 LEU A CA 1
ATOM 2128 C C . LEU A 1 274 ? -18.235 22.469 5.701 1.00 67.94 274 LEU A C 1
ATOM 2130 O O . LEU A 1 274 ? -17.145 22.513 6.271 1.00 67.94 274 LEU A O 1
ATOM 2134 N N . SER A 1 275 ? -19.035 23.536 5.628 1.00 72.81 275 SER A N 1
ATOM 2135 C CA . SER A 1 275 ? -18.664 24.843 6.181 1.00 72.81 275 SER A CA 1
ATOM 2136 C C . SER A 1 275 ? -18.545 24.829 7.709 1.00 72.81 275 SER A C 1
ATOM 2138 O O . SER A 1 275 ? -17.659 25.486 8.258 1.00 72.81 275 SER A O 1
ATOM 2140 N N . THR A 1 276 ? -19.371 24.046 8.404 1.00 73.12 276 THR A N 1
ATOM 2141 C CA . THR A 1 276 ? -19.274 23.870 9.861 1.00 73.12 276 THR A CA 1
ATOM 2142 C C . THR A 1 276 ? -18.009 23.098 10.240 1.00 73.12 276 THR A C 1
ATOM 2144 O O . THR A 1 276 ? -17.263 23.535 11.113 1.00 73.12 276 THR A O 1
ATOM 2147 N N . ILE A 1 277 ? -17.699 22.009 9.530 1.00 73.31 277 ILE A N 1
ATOM 2148 C CA . ILE A 1 277 ? -16.481 21.216 9.756 1.00 73.31 277 ILE A CA 1
ATOM 2149 C C . ILE A 1 277 ? -15.224 22.049 9.485 1.00 73.31 277 ILE A C 1
ATOM 2151 O O . ILE A 1 277 ? -14.289 22.016 10.283 1.00 73.31 277 ILE A O 1
ATOM 2155 N N . LEU A 1 278 ? -15.201 22.834 8.403 1.00 76.12 278 LEU A N 1
ATOM 2156 C CA . LEU A 1 278 ? -14.073 23.711 8.076 1.00 76.12 278 LEU A CA 1
ATOM 2157 C C . LEU A 1 278 ? -13.859 24.787 9.144 1.00 76.12 278 LEU A C 1
ATOM 2159 O O . LEU A 1 278 ? -12.724 25.020 9.556 1.00 76.12 278 LEU A O 1
ATOM 2163 N N . LYS A 1 279 ? -14.934 25.397 9.656 1.00 79.00 279 LYS A N 1
ATOM 2164 C CA . LYS A 1 279 ? -14.846 26.356 10.769 1.00 79.00 279 LYS A CA 1
ATOM 2165 C C . LYS A 1 279 ? -14.288 25.702 12.034 1.00 79.00 279 LYS A C 1
ATOM 2167 O O . LYS A 1 279 ? -13.400 26.272 12.666 1.00 79.00 279 LYS A O 1
ATOM 2172 N N . THR A 1 280 ? -14.736 24.491 12.367 1.00 76.06 280 THR A N 1
ATOM 2173 C CA . THR A 1 280 ? -14.217 23.728 13.512 1.00 76.06 280 THR A CA 1
ATOM 2174 C C . THR A 1 280 ? -12.754 23.323 13.316 1.00 76.06 280 THR A C 1
ATOM 2176 O O . THR A 1 280 ? -11.966 23.414 14.255 1.00 76.06 280 THR A O 1
ATOM 2179 N N . ALA A 1 281 ? -12.347 22.949 12.101 1.00 76.31 281 ALA A N 1
ATOM 2180 C CA . ALA A 1 281 ? -10.956 22.637 11.778 1.00 76.31 281 ALA A CA 1
ATOM 2181 C C . ALA A 1 281 ? -10.047 23.869 11.919 1.00 76.31 281 ALA A C 1
ATOM 2183 O O . ALA A 1 281 ? -8.982 23.782 12.527 1.00 76.31 281 ALA A O 1
ATOM 2184 N N . VAL A 1 282 ? -10.483 25.034 11.429 1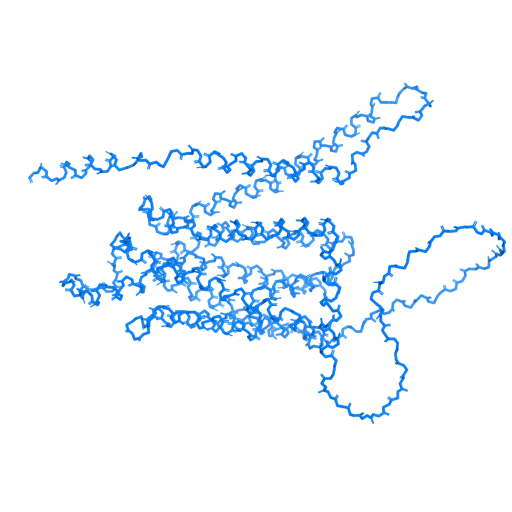.00 79.50 282 VAL A N 1
ATOM 2185 C CA . VAL A 1 282 ? -9.752 26.305 11.579 1.00 79.50 282 VAL A CA 1
ATOM 2186 C C . VAL A 1 282 ? -9.645 26.708 13.052 1.00 79.50 282 VAL A C 1
ATOM 2188 O O . VAL A 1 282 ? -8.581 27.136 13.501 1.00 79.50 282 VAL A O 1
ATOM 2191 N N . LEU A 1 283 ? -10.715 26.520 13.828 1.00 79.94 283 LEU A N 1
ATOM 2192 C CA . LEU A 1 283 ? -10.710 26.773 15.268 1.00 79.94 283 LEU A CA 1
ATOM 2193 C C . LEU A 1 283 ? -9.730 25.843 16.001 1.00 79.94 283 LEU A C 1
ATOM 2195 O O . LEU A 1 283 ? -8.944 26.303 16.829 1.00 79.94 283 LEU A O 1
ATOM 2199 N N . LEU A 1 284 ? -9.711 24.555 15.645 1.00 79.69 284 LEU A N 1
ATOM 2200 C CA . LEU A 1 284 ? -8.750 23.579 16.160 1.00 79.69 284 LEU A CA 1
ATOM 2201 C C . LEU A 1 284 ? -7.311 23.946 15.787 1.00 79.69 284 LEU A C 1
ATOM 2203 O O . LEU A 1 284 ? -6.427 23.847 16.636 1.00 79.69 284 LEU A O 1
ATOM 2207 N N . LEU A 1 285 ? -7.053 24.401 14.558 1.00 80.19 285 LEU A N 1
ATOM 2208 C CA . LEU A 1 285 ? -5.722 24.840 14.118 1.00 80.19 285 LEU A CA 1
ATOM 2209 C C . LEU A 1 285 ? -5.255 26.134 14.798 1.00 80.19 285 LEU A C 1
ATOM 2211 O O . LEU A 1 285 ? -4.066 26.439 14.772 1.00 80.19 285 LEU A O 1
ATOM 2215 N N . ARG A 1 286 ? -6.145 26.895 15.439 1.00 85.00 286 ARG A N 1
ATOM 2216 C CA . ARG A 1 286 ? -5.756 28.087 16.204 1.00 85.00 286 ARG A CA 1
ATOM 2217 C C . ARG A 1 286 ? -5.055 27.724 17.517 1.00 85.00 286 ARG A C 1
ATOM 2219 O O . ARG A 1 286 ? -4.230 28.495 18.007 1.00 85.00 286 ARG A O 1
ATOM 2226 N N . HIS A 1 287 ? -5.325 26.538 18.068 1.00 87.38 287 HIS A N 1
ATOM 2227 C CA . HIS A 1 287 ? -4.736 26.097 19.330 1.00 87.38 287 HIS A CA 1
ATOM 2228 C C . HIS A 1 287 ? -3.256 25.682 19.155 1.00 87.38 287 HIS A C 1
ATOM 2230 O O . HIS A 1 287 ? -2.944 24.869 18.280 1.00 87.38 287 HIS A O 1
ATOM 2236 N N . PRO A 1 288 ? -2.309 26.178 19.981 1.00 82.19 288 PRO A N 1
ATOM 2237 C CA . PRO A 1 288 ? -0.876 25.892 19.830 1.00 82.19 288 PRO A CA 1
ATOM 2238 C C . PRO A 1 288 ? -0.534 24.397 19.904 1.00 82.19 288 PRO A C 1
ATOM 2240 O O . PRO A 1 288 ? 0.264 23.921 19.099 1.00 82.19 288 PRO A O 1
ATOM 2243 N N . ALA A 1 289 ? -1.183 23.636 20.792 1.00 79.38 289 ALA A N 1
ATOM 2244 C CA . ALA A 1 289 ? -0.954 22.191 20.900 1.00 79.38 289 ALA A CA 1
ATOM 2245 C C . ALA A 1 289 ? -1.439 21.414 19.662 1.00 79.38 289 ALA A C 1
ATOM 2247 O O . ALA A 1 289 ? -0.795 20.466 19.229 1.00 79.38 289 ALA A O 1
ATOM 2248 N N . SER A 1 290 ? -2.543 21.851 19.050 1.00 81.44 290 SER A N 1
ATOM 2249 C CA . SER A 1 290 ? -3.079 21.238 17.831 1.00 81.44 290 SER A CA 1
ATOM 2250 C C . SER A 1 290 ? -2.146 21.485 16.646 1.00 81.44 290 SER A C 1
ATOM 2252 O O . SER A 1 290 ? -1.789 20.544 15.940 1.00 81.44 290 SER A O 1
ATOM 2254 N N . ARG A 1 291 ? -1.640 22.721 16.492 1.00 79.94 291 ARG A N 1
ATOM 2255 C CA . ARG A 1 291 ? -0.614 23.052 15.484 1.00 79.94 291 ARG A CA 1
ATOM 2256 C C . ARG A 1 291 ? 0.618 22.172 15.620 1.00 79.94 291 ARG A C 1
ATOM 2258 O O . ARG A 1 291 ? 1.081 21.632 14.621 1.00 79.94 291 ARG A O 1
ATOM 2265 N N . PHE A 1 292 ? 1.115 21.999 16.844 1.00 79.94 292 PHE A N 1
ATOM 2266 C CA . PHE A 1 292 ? 2.234 21.102 17.112 1.00 79.94 292 PHE A CA 1
ATOM 2267 C C . PHE A 1 292 ? 1.921 19.669 16.658 1.00 79.94 292 PHE A C 1
ATOM 2269 O O . PHE A 1 292 ? 2.667 19.120 15.855 1.00 79.94 292 PHE A O 1
ATOM 2276 N N . CYS A 1 293 ? 0.779 19.101 17.062 1.00 78.31 293 CYS A N 1
ATOM 2277 C CA . CYS A 1 293 ? 0.367 17.757 16.647 1.00 78.31 293 CYS A CA 1
ATOM 2278 C C . CYS A 1 293 ? 0.256 17.606 15.122 1.00 78.31 293 CYS A C 1
ATOM 2280 O O . CYS A 1 293 ? 0.729 16.611 14.573 1.00 78.31 293 CYS A O 1
ATOM 2282 N N . PHE A 1 294 ? -0.325 18.587 14.426 1.00 78.81 294 PHE A N 1
ATOM 2283 C CA . PHE A 1 294 ? -0.430 18.569 12.965 1.00 78.81 294 PHE A CA 1
ATOM 2284 C C . PHE A 1 294 ? 0.939 18.650 12.287 1.00 78.81 294 PHE A C 1
ATOM 2286 O O . PHE A 1 294 ? 1.207 17.869 11.376 1.00 78.81 294 PHE A O 1
ATOM 2293 N N . ILE A 1 295 ? 1.830 19.532 12.749 1.00 78.00 295 ILE A N 1
ATOM 2294 C CA . ILE A 1 295 ? 3.195 19.650 12.219 1.00 78.00 295 ILE A CA 1
ATOM 2295 C C . ILE A 1 295 ? 3.970 18.349 12.449 1.00 78.00 295 ILE A C 1
ATOM 2297 O O . ILE A 1 295 ? 4.566 17.817 11.513 1.00 78.00 295 ILE A O 1
ATOM 2301 N N . THR A 1 296 ? 3.925 17.787 13.660 1.00 75.06 296 THR A N 1
ATOM 2302 C CA . THR A 1 296 ? 4.567 16.503 13.969 1.00 75.06 296 THR A CA 1
ATOM 2303 C C . THR A 1 296 ? 3.999 15.377 13.109 1.00 75.06 296 THR A C 1
ATOM 2305 O O . THR A 1 296 ? 4.756 14.541 12.616 1.00 75.06 296 THR A O 1
ATOM 2308 N N . TYR A 1 297 ? 2.685 15.360 12.874 1.00 76.69 297 TYR A N 1
ATOM 2309 C CA . TYR A 1 297 ? 2.057 14.391 11.983 1.00 76.69 297 TYR A CA 1
ATOM 2310 C C . TYR A 1 297 ? 2.547 14.542 10.538 1.00 76.69 297 TYR A C 1
ATOM 2312 O O . TYR A 1 297 ? 2.918 13.544 9.924 1.00 76.69 297 TYR A O 1
ATOM 2320 N N . ILE A 1 298 ? 2.614 15.766 10.007 1.00 75.62 298 ILE A N 1
ATOM 2321 C CA . ILE A 1 298 ? 3.122 16.042 8.654 1.00 75.62 298 ILE A CA 1
ATOM 2322 C C . ILE A 1 298 ? 4.577 15.584 8.520 1.00 75.62 298 ILE A C 1
ATOM 2324 O O . ILE A 1 298 ? 4.889 14.809 7.617 1.00 75.62 298 ILE A O 1
ATOM 2328 N N . LEU A 1 299 ? 5.450 15.989 9.447 1.00 75.19 299 LEU A N 1
ATOM 2329 C CA . LEU A 1 299 ? 6.861 15.592 9.450 1.00 75.19 299 LEU A CA 1
ATOM 2330 C C . LEU A 1 299 ? 7.018 14.071 9.520 1.00 75.19 299 LEU A C 1
ATOM 2332 O O . LEU A 1 299 ? 7.781 13.490 8.749 1.00 75.19 299 LEU A O 1
ATOM 2336 N N . LYS A 1 300 ? 6.238 13.406 10.382 1.00 75.06 300 LYS A N 1
ATOM 2337 C CA . LYS A 1 300 ? 6.189 11.942 10.443 1.00 75.06 300 LYS A CA 1
ATOM 2338 C C . LYS A 1 300 ? 5.780 11.354 9.093 1.00 75.06 300 LYS A C 1
ATOM 2340 O O . LYS A 1 300 ? 6.413 10.419 8.623 1.00 75.06 300 LYS A O 1
ATOM 2345 N N . ARG A 1 301 ? 4.730 11.866 8.449 1.00 76.50 301 ARG A N 1
ATOM 2346 C CA . ARG A 1 301 ? 4.268 11.335 7.157 1.00 76.50 301 ARG A CA 1
ATOM 2347 C C . ARG A 1 301 ? 5.317 11.492 6.059 1.00 76.50 301 ARG A C 1
ATOM 2349 O O . ARG A 1 301 ? 5.482 10.552 5.290 1.00 76.50 301 ARG A O 1
ATOM 2356 N N . ILE A 1 302 ? 6.040 12.611 6.026 1.00 72.94 302 ILE A N 1
ATOM 2357 C CA . ILE A 1 302 ? 7.146 12.833 5.083 1.00 72.94 302 ILE A CA 1
ATOM 2358 C C . ILE A 1 302 ? 8.268 11.815 5.327 1.00 72.94 302 ILE A C 1
ATOM 2360 O O . ILE A 1 302 ? 8.685 11.137 4.393 1.00 72.94 302 ILE A O 1
ATOM 2364 N N . ALA A 1 303 ? 8.690 11.637 6.583 1.00 71.25 303 ALA A N 1
ATOM 2365 C CA . ALA A 1 303 ? 9.743 10.684 6.939 1.00 71.25 303 ALA A CA 1
ATOM 2366 C C . ALA A 1 303 ? 9.383 9.225 6.596 1.00 71.25 303 ALA A C 1
ATOM 2368 O O . ALA A 1 303 ? 10.236 8.442 6.193 1.00 71.25 303 ALA A O 1
ATOM 2369 N N . PHE A 1 304 ? 8.112 8.842 6.734 1.00 73.44 304 PHE A N 1
ATOM 2370 C CA . PHE A 1 304 ? 7.656 7.502 6.350 1.00 73.44 304 PHE A CA 1
ATOM 2371 C C . PHE A 1 304 ? 7.491 7.348 4.833 1.00 73.44 304 PHE A C 1
ATOM 2373 O O . PHE A 1 304 ? 7.637 6.244 4.319 1.00 73.44 304 PHE A O 1
ATOM 2380 N N . ALA A 1 305 ? 7.194 8.427 4.104 1.00 70.06 305 ALA A N 1
ATOM 2381 C CA . ALA A 1 305 ? 7.139 8.389 2.646 1.00 70.06 305 ALA A CA 1
ATOM 2382 C C . ALA A 1 305 ? 8.536 8.177 2.039 1.00 70.06 305 ALA A C 1
ATOM 2384 O O . ALA A 1 305 ? 8.673 7.406 1.092 1.00 70.06 305 ALA A O 1
ATOM 2385 N N . SER A 1 306 ? 9.581 8.781 2.622 1.00 73.69 306 SER A N 1
ATOM 2386 C CA . SER A 1 306 ? 10.962 8.569 2.166 1.00 73.69 306 SER A CA 1
ATOM 2387 C C . SER A 1 306 ? 11.458 7.137 2.390 1.00 73.69 306 SER A C 1
ATOM 2389 O O . SER A 1 306 ? 12.323 6.672 1.653 1.00 73.69 306 SER A O 1
ATOM 2391 N N . GLU A 1 307 ? 10.877 6.401 3.344 1.00 73.81 307 GLU A N 1
ATOM 2392 C CA . GLU A 1 307 ? 11.185 4.984 3.572 1.00 73.81 307 GLU A CA 1
ATOM 2393 C C . GLU A 1 307 ? 10.883 4.103 2.346 1.00 73.81 307 GLU A C 1
ATOM 2395 O O . GLU A 1 307 ? 11.592 3.129 2.105 1.00 73.81 307 GLU A O 1
ATOM 2400 N N . GLY A 1 308 ? 9.877 4.454 1.534 1.00 70.75 308 GLY A N 1
ATOM 2401 C CA . GLY A 1 308 ? 9.541 3.707 0.315 1.00 70.75 308 GLY A CA 1
ATOM 2402 C C . GLY A 1 308 ? 10.652 3.734 -0.743 1.00 70.75 308 GLY A C 1
ATOM 2403 O O . GLY A 1 308 ? 10.847 2.756 -1.460 1.00 70.75 308 GLY A O 1
ATOM 2404 N N . PHE A 1 309 ? 11.442 4.811 -0.788 1.00 79.12 309 PHE A N 1
ATOM 2405 C CA . PHE A 1 309 ? 12.570 4.955 -1.717 1.00 79.12 309 PHE A CA 1
ATOM 2406 C C . PHE A 1 309 ? 13.845 4.263 -1.227 1.00 79.12 309 PHE A C 1
ATOM 2408 O O . PHE A 1 309 ? 14.804 4.134 -1.984 1.00 79.12 309 PHE A O 1
ATOM 2415 N N . MET A 1 310 ? 13.868 3.776 0.018 1.00 79.50 310 MET A N 1
ATOM 2416 C CA . MET A 1 310 ? 15.031 3.095 0.589 1.00 79.50 310 MET A CA 1
ATOM 2417 C C . MET A 1 310 ? 15.436 1.864 -0.231 1.00 79.50 310 MET A C 1
ATOM 2419 O O . MET A 1 310 ? 16.625 1.594 -0.378 1.00 79.50 310 MET A O 1
ATOM 2423 N N . PHE A 1 311 ? 14.465 1.131 -0.786 1.00 78.31 311 PHE A N 1
ATOM 2424 C CA . PHE A 1 311 ? 14.733 -0.055 -1.604 1.00 78.31 311 PHE A CA 1
ATOM 2425 C C . PHE A 1 311 ? 15.433 0.308 -2.912 1.00 78.31 311 PHE A C 1
ATOM 2427 O O . PHE A 1 311 ? 16.432 -0.314 -3.272 1.00 78.31 311 PHE A O 1
ATOM 2434 N N . GLN A 1 312 ? 14.937 1.351 -3.580 1.00 75.25 312 GLN A N 1
ATOM 2435 C CA . GLN A 1 312 ? 15.541 1.866 -4.802 1.00 75.25 312 GLN A CA 1
ATOM 2436 C C . GLN A 1 312 ? 16.948 2.396 -4.517 1.00 75.25 312 GLN A C 1
ATOM 2438 O O . GLN A 1 312 ? 17.897 1.976 -5.168 1.00 75.25 312 GLN A O 1
ATOM 2443 N N . TYR A 1 313 ? 17.097 3.216 -3.473 1.00 81.44 313 TYR A N 1
ATOM 2444 C CA . TYR A 1 313 ? 18.389 3.755 -3.055 1.00 81.44 313 TYR A CA 1
ATOM 2445 C C . TYR A 1 313 ? 19.406 2.651 -2.757 1.00 81.44 313 TYR A C 1
ATOM 2447 O O . TYR A 1 313 ? 20.537 2.708 -3.231 1.00 81.44 313 TYR A O 1
ATOM 2455 N N . ALA A 1 314 ? 19.019 1.626 -1.991 1.00 79.12 314 ALA A N 1
ATOM 2456 C CA . ALA A 1 314 ? 19.917 0.528 -1.659 1.00 79.12 314 ALA A CA 1
ATOM 2457 C C . ALA A 1 314 ? 20.332 -0.265 -2.905 1.00 79.12 314 ALA A C 1
ATOM 2459 O O . ALA A 1 314 ? 21.492 -0.654 -3.036 1.00 79.12 314 ALA A O 1
ATOM 2460 N N . SER A 1 315 ? 19.396 -0.475 -3.830 1.00 79.50 315 SER A N 1
ATOM 2461 C CA . SER A 1 315 ? 19.671 -1.197 -5.063 1.00 79.50 315 SER A CA 1
ATOM 2462 C C . SER A 1 315 ? 20.560 -0.411 -6.026 1.00 79.50 315 SER A C 1
ATOM 2464 O O . SER A 1 315 ? 21.508 -0.968 -6.565 1.00 79.50 315 SER A O 1
ATOM 2466 N N . GLU A 1 316 ? 20.318 0.886 -6.201 1.00 77.50 316 GLU A N 1
ATOM 2467 C CA . GLU A 1 316 ? 21.130 1.745 -7.065 1.00 77.50 316 GLU A CA 1
ATOM 2468 C C . GLU A 1 316 ? 22.527 1.982 -6.470 1.00 77.50 316 GLU A C 1
ATOM 2470 O O . GLU A 1 316 ? 23.536 1.868 -7.163 1.00 77.50 316 GLU A O 1
ATOM 2475 N N . LYS A 1 317 ? 22.610 2.264 -5.163 1.00 78.50 317 LYS A N 1
ATOM 2476 C CA . LYS A 1 317 ? 23.868 2.637 -4.505 1.00 78.50 317 LYS A CA 1
ATOM 2477 C C . LYS A 1 317 ? 24.786 1.451 -4.224 1.00 78.50 317 LYS A C 1
ATOM 2479 O O . LYS A 1 317 ? 26.001 1.590 -4.368 1.00 78.50 317 LYS A O 1
ATOM 2484 N N . PHE A 1 318 ? 24.228 0.327 -3.774 1.00 76.69 318 PHE A N 1
ATOM 2485 C CA . PHE A 1 318 ? 24.996 -0.857 -3.372 1.00 76.69 318 PHE A CA 1
ATOM 2486 C C . PHE A 1 318 ? 24.934 -1.993 -4.396 1.00 76.69 318 PHE A C 1
ATOM 2488 O O . PHE A 1 318 ? 25.534 -3.039 -4.159 1.00 76.69 318 PHE A O 1
ATOM 2495 N N . LEU A 1 319 ? 24.219 -1.808 -5.516 1.00 73.38 319 LEU A N 1
ATOM 2496 C CA . LEU A 1 319 ? 23.977 -2.844 -6.531 1.00 73.38 319 LEU A CA 1
ATOM 2497 C C . LEU A 1 319 ? 23.348 -4.113 -5.940 1.00 73.38 319 LEU A C 1
ATOM 2499 O O . LEU A 1 319 ? 23.511 -5.214 -6.463 1.00 73.38 319 LEU A O 1
ATOM 2503 N N . TRP A 1 320 ? 22.627 -3.969 -4.825 1.00 77.25 320 TRP A N 1
ATOM 2504 C CA . TRP A 1 320 ? 21.894 -5.079 -4.238 1.00 77.25 320 TRP A CA 1
ATOM 2505 C C . TRP A 1 320 ? 20.695 -5.399 -5.125 1.00 77.25 320 TRP A C 1
ATOM 2507 O O . TRP A 1 320 ? 19.950 -4.482 -5.495 1.00 77.25 320 TRP A O 1
ATOM 2517 N N . PRO A 1 321 ? 20.452 -6.678 -5.441 1.00 75.19 321 PRO A N 1
ATOM 2518 C CA . PRO A 1 321 ? 19.248 -7.041 -6.165 1.00 75.19 321 PRO A CA 1
ATOM 2519 C C . PRO A 1 321 ? 18.018 -6.719 -5.298 1.00 75.19 321 PRO A C 1
ATOM 2521 O O . PRO A 1 321 ? 18.036 -6.914 -4.077 1.00 75.19 321 PRO A O 1
ATOM 2524 N N . LEU A 1 322 ? 16.937 -6.217 -5.905 1.00 75.50 322 LEU A N 1
ATOM 2525 C CA . LEU A 1 322 ? 15.754 -5.679 -5.217 1.00 75.50 322 LEU A CA 1
ATOM 2526 C C . LEU A 1 322 ? 15.182 -6.686 -4.223 1.00 75.50 322 LEU A C 1
ATOM 2528 O O . LEU A 1 322 ? 14.762 -6.315 -3.128 1.00 75.50 322 LEU A O 1
ATOM 2532 N N . HIS A 1 323 ? 15.224 -7.975 -4.554 1.00 67.81 323 HIS A N 1
ATOM 2533 C CA . HIS A 1 323 ? 14.731 -9.031 -3.678 1.00 67.81 323 HIS A CA 1
ATOM 2534 C C . HIS A 1 323 ? 15.509 -9.147 -2.351 1.00 67.81 323 HIS A C 1
ATOM 2536 O O . HIS A 1 323 ? 14.930 -9.608 -1.368 1.00 67.81 323 HIS A O 1
ATOM 2542 N N . GLN A 1 324 ? 16.779 -8.724 -2.289 1.00 74.50 324 GLN A N 1
ATOM 2543 C CA . GLN A 1 324 ? 17.595 -8.698 -1.065 1.00 74.50 324 GLN A CA 1
ATOM 2544 C C . GLN A 1 324 ? 17.389 -7.420 -0.246 1.00 74.50 324 GLN A C 1
ATOM 2546 O O . GLN A 1 324 ? 17.600 -7.422 0.966 1.00 74.50 324 GLN A O 1
ATOM 2551 N N . THR A 1 325 ? 16.908 -6.335 -0.853 1.00 77.50 325 THR A N 1
ATOM 2552 C CA . THR A 1 325 ? 16.645 -5.079 -0.123 1.00 77.50 325 THR A CA 1
ATOM 2553 C C . THR A 1 325 ? 15.560 -5.233 0.953 1.00 77.50 325 THR A C 1
ATOM 2555 O O . THR A 1 325 ? 15.508 -4.462 1.912 1.00 77.50 325 THR A O 1
ATOM 2558 N N . THR A 1 326 ? 14.752 -6.296 0.874 1.00 74.56 326 THR A N 1
ATOM 2559 C CA . THR A 1 326 ? 13.763 -6.677 1.893 1.00 74.56 326 THR A CA 1
ATOM 2560 C C . THR A 1 326 ? 14.372 -6.910 3.280 1.00 74.56 326 THR A C 1
ATOM 2562 O O . THR A 1 326 ? 13.681 -6.715 4.283 1.00 74.56 326 THR A O 1
ATOM 2565 N N . TRP A 1 327 ? 15.665 -7.247 3.381 1.00 76.19 327 TRP A N 1
ATOM 2566 C CA . TRP A 1 327 ? 16.371 -7.374 4.663 1.00 76.19 327 TRP A CA 1
ATOM 2567 C C . TRP A 1 327 ? 16.399 -6.068 5.466 1.00 76.19 327 TRP A C 1
ATOM 2569 O O . TRP A 1 327 ? 16.305 -6.110 6.694 1.00 76.19 327 TRP A O 1
ATOM 2579 N N . LEU A 1 328 ? 16.438 -4.911 4.795 1.00 79.75 328 LEU A N 1
ATOM 2580 C CA . LEU A 1 328 ? 16.355 -3.605 5.461 1.00 79.75 328 LEU A CA 1
ATOM 2581 C C . LEU A 1 328 ? 15.015 -3.448 6.182 1.00 79.75 328 LEU A C 1
ATOM 2583 O O . LEU A 1 328 ? 14.950 -2.984 7.321 1.00 79.75 328 LEU A O 1
ATOM 2587 N N . ARG A 1 329 ? 13.940 -3.922 5.548 1.00 77.12 329 ARG A N 1
ATOM 2588 C CA . ARG A 1 329 ? 12.594 -3.857 6.107 1.00 77.12 329 ARG A CA 1
ATOM 2589 C C . ARG A 1 329 ? 12.427 -4.759 7.323 1.00 77.12 329 ARG A C 1
ATOM 2591 O O . ARG A 1 329 ? 11.820 -4.349 8.312 1.00 77.12 329 ARG A O 1
ATOM 2598 N N . VAL A 1 330 ? 13.011 -5.954 7.261 1.00 78.50 330 VAL A N 1
ATOM 2599 C CA . VAL A 1 330 ? 13.072 -6.904 8.380 1.00 78.50 330 VAL A CA 1
ATOM 2600 C C . VAL A 1 330 ? 13.832 -6.300 9.559 1.00 78.50 330 VAL A C 1
ATOM 2602 O O . VAL A 1 330 ? 13.342 -6.377 10.680 1.00 78.50 330 VAL A O 1
ATOM 2605 N N . GLY A 1 331 ? 14.974 -5.650 9.313 1.00 78.94 331 GLY A N 1
ATOM 2606 C CA . GLY A 1 331 ? 15.747 -4.965 10.353 1.00 78.94 331 GLY A CA 1
ATOM 2607 C C . GLY A 1 331 ? 14.978 -3.816 11.011 1.00 78.94 331 GLY A C 1
ATOM 2608 O O . GLY A 1 331 ? 14.963 -3.682 12.233 1.00 78.94 331 GLY A O 1
ATOM 2609 N N . GLN A 1 332 ? 14.262 -3.012 10.225 1.00 76.75 332 GLN A N 1
ATOM 2610 C CA . GLN A 1 332 ? 13.444 -1.938 10.785 1.00 76.75 332 GLN A CA 1
ATOM 2611 C C . GLN A 1 332 ? 12.235 -2.475 11.564 1.00 76.75 332 GLN A C 1
ATOM 2613 O O . GLN A 1 332 ? 11.885 -1.939 12.616 1.00 76.75 332 GLN A O 1
ATOM 2618 N N . ALA A 1 333 ? 11.586 -3.532 11.068 1.00 72.12 333 ALA A N 1
ATOM 2619 C CA . ALA A 1 333 ? 10.473 -4.176 11.757 1.00 72.12 333 ALA A CA 1
ATOM 2620 C C . ALA A 1 333 ? 10.925 -4.839 13.065 1.00 72.12 333 ALA A C 1
ATOM 2622 O O . ALA A 1 333 ? 10.254 -4.679 14.081 1.00 72.12 333 ALA A O 1
ATOM 2623 N N . SER A 1 334 ? 12.074 -5.520 13.077 1.00 76.81 334 SER A N 1
ATOM 2624 C CA . SER A 1 334 ? 12.623 -6.124 14.293 1.00 76.81 334 SER A CA 1
ATOM 2625 C C . SER A 1 334 ? 13.006 -5.064 15.324 1.00 76.81 334 SER A C 1
ATOM 2627 O O . SER A 1 334 ? 12.657 -5.216 16.491 1.00 76.81 334 SER A O 1
ATOM 2629 N N . GLY A 1 335 ? 13.617 -3.953 14.898 1.00 76.12 335 GLY A N 1
ATOM 2630 C CA . GLY A 1 335 ? 13.896 -2.807 15.763 1.00 76.12 335 GLY A CA 1
ATOM 2631 C C . GLY A 1 335 ? 12.623 -2.200 16.358 1.00 76.12 335 GLY A C 1
ATOM 2632 O O . GLY A 1 335 ? 12.567 -1.943 17.559 1.00 76.12 335 GLY A O 1
ATOM 2633 N N . ALA A 1 336 ? 11.568 -2.042 15.552 1.00 71.12 336 ALA A N 1
ATOM 2634 C CA . ALA A 1 336 ? 10.273 -1.565 16.030 1.00 71.12 336 ALA A CA 1
ATOM 2635 C C . ALA A 1 336 ? 9.639 -2.541 17.032 1.00 71.12 336 ALA A C 1
ATOM 2637 O O . ALA A 1 336 ? 9.156 -2.116 18.076 1.00 71.12 336 ALA A O 1
ATOM 2638 N N . ILE A 1 337 ? 9.672 -3.847 16.763 1.00 72.94 337 ILE A N 1
ATOM 2639 C CA . ILE A 1 337 ? 9.141 -4.871 17.671 1.00 72.94 337 ILE A CA 1
ATOM 2640 C C . ILE A 1 337 ? 9.933 -4.891 18.983 1.00 72.94 337 ILE A C 1
ATOM 2642 O O . ILE A 1 337 ? 9.330 -4.872 20.050 1.00 72.94 337 ILE A O 1
ATOM 2646 N N . LEU A 1 338 ? 11.265 -4.856 18.923 1.00 75.62 338 LEU A N 1
ATOM 2647 C CA . LEU A 1 338 ? 12.142 -4.795 20.094 1.00 75.62 338 LEU A CA 1
ATOM 2648 C C . LEU A 1 338 ? 11.863 -3.536 20.929 1.00 75.62 338 LEU A C 1
ATOM 2650 O O . LEU A 1 338 ? 11.682 -3.617 22.144 1.00 75.62 338 LEU A O 1
ATOM 2654 N N . ALA A 1 339 ? 11.752 -2.375 20.285 1.00 69.94 339 ALA A N 1
ATOM 2655 C CA . ALA A 1 339 ? 11.420 -1.130 20.968 1.00 69.94 339 ALA A CA 1
ATOM 2656 C C . ALA A 1 339 ? 10.028 -1.191 21.620 1.00 69.94 339 ALA A C 1
ATOM 2658 O O . ALA A 1 339 ? 9.864 -0.817 22.778 1.00 69.94 339 ALA A O 1
ATOM 2659 N N . THR A 1 340 ? 9.026 -1.707 20.908 1.00 66.31 340 THR A N 1
ATOM 2660 C CA . THR A 1 340 ? 7.629 -1.616 21.352 1.00 66.31 340 THR A CA 1
ATOM 2661 C C . THR A 1 340 ? 7.235 -2.731 22.332 1.00 66.31 340 THR A C 1
ATOM 2663 O O . THR A 1 340 ? 6.497 -2.471 23.277 1.00 66.31 340 THR A O 1
ATOM 2666 N N . LEU A 1 341 ? 7.727 -3.963 22.149 1.00 66.88 341 LEU A N 1
ATOM 2667 C CA . LEU A 1 341 ? 7.380 -5.123 22.987 1.00 66.88 341 LEU A CA 1
ATOM 2668 C C . LEU A 1 341 ? 8.361 -5.397 24.127 1.00 66.88 341 LEU A C 1
ATOM 2670 O O . LEU A 1 341 ? 7.988 -6.098 25.061 1.00 66.88 341 LEU A O 1
ATOM 2674 N N . ILE A 1 342 ? 9.598 -4.898 24.061 1.00 71.00 342 ILE A N 1
ATOM 2675 C CA . ILE A 1 342 ? 10.613 -5.162 25.092 1.00 71.00 342 ILE A CA 1
ATOM 2676 C C . ILE A 1 342 ? 10.989 -3.860 25.793 1.00 71.00 342 ILE A C 1
ATOM 2678 O O . ILE A 1 342 ? 10.836 -3.762 27.009 1.00 71.00 342 ILE A O 1
ATOM 2682 N N . LEU A 1 343 ? 11.403 -2.831 25.047 1.00 68.88 343 LEU A N 1
ATOM 2683 C CA . LEU A 1 343 ? 11.892 -1.588 25.647 1.00 68.88 343 LEU A CA 1
ATOM 2684 C C . LEU A 1 343 ? 10.779 -0.807 26.364 1.00 68.88 343 LEU A C 1
ATOM 2686 O O . LEU A 1 343 ? 10.937 -0.467 27.532 1.00 68.88 343 LEU A O 1
ATOM 2690 N N . CYS A 1 344 ? 9.639 -0.567 25.708 1.00 66.00 344 CYS A N 1
ATOM 2691 C CA . CYS A 1 344 ? 8.505 0.138 26.315 1.00 66.00 344 CYS A CA 1
ATOM 2692 C C . CYS A 1 344 ? 8.000 -0.519 27.618 1.00 66.00 344 CYS A C 1
ATOM 2694 O O . CYS A 1 344 ? 7.905 0.187 28.623 1.00 66.00 344 CYS A O 1
ATOM 2696 N N . PRO A 1 345 ? 7.707 -1.834 27.676 1.00 68.00 345 PRO A N 1
ATOM 2697 C CA . PRO A 1 345 ? 7.265 -2.460 28.922 1.00 68.00 345 PRO A CA 1
ATOM 2698 C C . PRO A 1 345 ? 8.369 -2.576 29.981 1.00 68.00 345 PRO A C 1
ATOM 2700 O O . PRO A 1 345 ? 8.054 -2.466 31.163 1.00 68.00 345 PRO A O 1
ATOM 2703 N N . LEU A 1 346 ? 9.647 -2.739 29.606 1.00 66.06 346 LEU A N 1
ATOM 2704 C CA . LEU A 1 346 ? 10.759 -2.693 30.568 1.00 66.06 346 LEU A CA 1
ATOM 2705 C C . LEU A 1 346 ? 10.883 -1.317 31.211 1.00 66.06 346 LEU A C 1
ATOM 2707 O O . LEU A 1 346 ? 10.982 -1.225 32.429 1.00 66.06 346 LEU A O 1
ATOM 2711 N N . ILE A 1 347 ? 10.820 -0.256 30.406 1.00 66.81 347 ILE A N 1
ATOM 2712 C CA . ILE A 1 347 ? 10.798 1.127 30.881 1.00 66.81 347 ILE A CA 1
ATOM 2713 C C . ILE A 1 347 ? 9.629 1.305 31.855 1.00 66.81 347 ILE A C 1
ATOM 2715 O O . ILE A 1 347 ? 9.842 1.708 32.995 1.00 66.81 347 ILE A O 1
ATOM 2719 N N . MET A 1 348 ? 8.416 0.910 31.459 1.00 62.72 348 MET A N 1
ATOM 2720 C CA . MET A 1 348 ? 7.238 1.002 32.325 1.00 62.72 348 MET A CA 1
ATOM 2721 C C . MET A 1 348 ? 7.393 0.196 33.624 1.00 62.72 348 MET A C 1
ATOM 2723 O O . MET A 1 348 ? 7.010 0.683 34.685 1.00 62.72 348 MET A O 1
ATOM 2727 N N . SER A 1 349 ? 7.997 -0.998 33.575 1.00 65.06 349 SER A N 1
ATOM 2728 C CA . SER A 1 349 ? 8.240 -1.826 34.762 1.00 65.06 349 SER A CA 1
ATOM 2729 C C . SER A 1 349 ? 9.331 -1.268 35.674 1.00 65.06 349 SER A C 1
ATOM 2731 O O . SER A 1 349 ? 9.240 -1.458 36.885 1.00 65.06 349 SER A O 1
ATOM 2733 N N . ILE A 1 350 ? 10.377 -0.647 35.128 1.00 67.31 350 ILE A N 1
ATOM 2734 C CA . ILE A 1 350 ? 11.433 -0.010 35.920 1.00 67.31 350 ILE A CA 1
ATOM 2735 C C . ILE A 1 350 ? 10.830 1.187 36.647 1.00 67.31 350 ILE A C 1
ATOM 2737 O O . ILE A 1 350 ? 10.921 1.258 37.867 1.00 67.31 350 ILE A O 1
ATOM 2741 N N . PHE A 1 351 ? 10.109 2.050 35.928 1.00 61.09 351 PHE A N 1
ATOM 2742 C CA . PHE A 1 351 ? 9.456 3.212 36.521 1.00 61.09 351 PHE A CA 1
ATOM 2743 C C . PHE A 1 351 ? 8.394 2.827 37.561 1.00 61.09 351 PHE A C 1
ATOM 2745 O O . PHE A 1 351 ? 8.350 3.440 38.626 1.00 61.09 351 PHE A O 1
ATOM 2752 N N . SER A 1 352 ? 7.597 1.776 37.324 1.00 57.88 352 SER A N 1
ATOM 2753 C CA . SER A 1 352 ? 6.628 1.302 38.321 1.00 57.88 352 SER A CA 1
ATOM 2754 C C . SER A 1 352 ? 7.302 0.718 39.566 1.00 57.88 352 SER A C 1
ATOM 2756 O O . SER A 1 352 ? 6.805 0.915 40.672 1.00 57.88 352 SER A O 1
ATOM 2758 N N . LYS A 1 353 ? 8.435 0.014 39.403 1.00 54.38 353 LYS A N 1
ATOM 2759 C CA . LYS A 1 353 ? 9.204 -0.565 40.516 1.00 54.38 353 LYS A CA 1
ATOM 2760 C C . LYS A 1 353 ? 9.890 0.507 41.360 1.00 54.38 353 LYS A C 1
ATOM 2762 O O . LYS A 1 353 ? 9.879 0.389 42.583 1.00 54.38 353 LYS A O 1
ATOM 2767 N N . THR A 1 354 ? 10.421 1.560 40.735 1.00 55.28 354 THR A N 1
ATOM 2768 C CA . THR A 1 354 ? 10.993 2.715 41.444 1.00 55.28 354 THR A CA 1
ATOM 2769 C C . THR A 1 354 ? 9.927 3.424 42.285 1.00 55.28 354 THR A C 1
ATOM 2771 O O . THR A 1 354 ? 10.172 3.710 43.449 1.00 55.28 354 THR A O 1
ATOM 2774 N N . THR A 1 355 ? 8.699 3.581 41.770 1.00 48.19 355 THR A N 1
ATOM 2775 C CA . THR A 1 355 ? 7.577 4.143 42.550 1.00 48.19 355 THR A CA 1
ATOM 2776 C C . THR A 1 355 ? 7.206 3.288 43.773 1.00 48.19 355 THR A C 1
ATOM 2778 O O . THR A 1 355 ? 6.917 3.829 44.837 1.00 48.19 355 THR A O 1
ATOM 2781 N N . THR A 1 356 ? 7.233 1.953 43.670 1.00 46.09 356 THR A N 1
ATOM 2782 C CA . THR A 1 356 ? 6.948 1.068 44.820 1.00 46.09 356 THR A CA 1
ATOM 2783 C C . THR A 1 356 ? 8.092 0.980 45.834 1.00 46.09 356 THR A C 1
ATOM 2785 O O . THR A 1 356 ? 7.822 0.846 47.025 1.00 46.09 356 THR A O 1
ATOM 2788 N N . ALA A 1 357 ? 9.352 1.084 45.397 1.00 47.91 357 ALA A N 1
ATOM 2789 C CA . ALA A 1 357 ? 10.517 1.044 46.286 1.00 47.91 357 ALA A CA 1
ATOM 2790 C C . ALA A 1 357 ? 10.586 2.280 47.202 1.00 47.91 357 ALA A C 1
ATOM 2792 O O . ALA A 1 357 ? 10.833 2.136 48.398 1.00 47.91 357 ALA A O 1
ATOM 2793 N N . ASP A 1 358 ? 10.244 3.463 46.682 1.00 48.81 358 ASP A N 1
ATOM 2794 C CA . ASP A 1 358 ? 10.149 4.693 47.481 1.00 48.81 358 ASP A CA 1
ATOM 2795 C C . ASP A 1 358 ? 8.988 4.654 48.495 1.00 48.81 358 ASP A C 1
ATOM 2797 O O . ASP A 1 358 ? 9.025 5.337 49.515 1.00 48.81 358 ASP A O 1
ATOM 2801 N N . THR A 1 359 ? 7.974 3.810 48.261 1.00 47.28 359 THR A N 1
ATOM 2802 C CA . THR A 1 359 ? 6.837 3.642 49.184 1.00 47.28 359 THR A CA 1
ATOM 2803 C C . THR A 1 359 ? 7.166 2.694 50.350 1.00 47.28 359 THR A C 1
ATOM 2805 O O . THR A 1 359 ? 6.626 2.864 51.436 1.00 47.28 359 THR A O 1
ATOM 2808 N N . MET A 1 360 ? 8.073 1.721 50.170 1.00 44.94 360 MET A N 1
ATOM 2809 C CA . MET A 1 360 ? 8.444 0.756 51.225 1.00 44.94 360 MET A CA 1
ATOM 2810 C C . MET A 1 360 ? 9.577 1.225 52.152 1.00 44.94 360 MET A C 1
ATOM 2812 O O . MET A 1 360 ? 9.738 0.668 53.233 1.00 44.94 360 MET A O 1
ATOM 2816 N N . ILE A 1 361 ? 10.349 2.248 51.773 1.00 52.53 361 ILE A N 1
ATOM 2817 C CA . ILE A 1 361 ? 11.386 2.844 52.643 1.00 52.53 361 ILE A CA 1
ATOM 2818 C C . ILE A 1 361 ? 10.778 3.892 53.605 1.00 52.53 361 ILE A C 1
ATOM 2820 O O . ILE A 1 361 ? 11.399 4.268 54.595 1.00 52.53 361 ILE A O 1
ATOM 2824 N N . GLY A 1 362 ? 9.541 4.334 53.354 1.00 45.12 362 GLY A N 1
ATOM 2825 C CA . GLY A 1 362 ? 8.869 5.401 54.100 1.00 45.12 362 GLY A CA 1
ATOM 2826 C C . GLY A 1 362 ? 7.991 4.978 55.282 1.00 45.12 362 GLY A C 1
ATOM 2827 O O . GLY A 1 362 ? 7.316 5.847 55.826 1.00 45.12 362 GLY A O 1
ATOM 2828 N N . ASP A 1 363 ? 7.969 3.704 55.690 1.00 45.59 363 ASP A N 1
ATOM 2829 C CA . ASP A 1 363 ? 7.076 3.237 56.766 1.00 45.59 363 ASP A CA 1
ATOM 2830 C C . ASP A 1 363 ? 7.837 2.884 58.054 1.00 45.59 363 ASP A C 1
ATOM 2832 O O . ASP A 1 363 ? 7.914 1.744 58.503 1.00 45.59 363 ASP A O 1
ATOM 2836 N N . SER A 1 364 ? 8.448 3.904 58.655 1.00 46.66 364 SER A N 1
ATOM 2837 C CA . SER A 1 364 ? 8.639 3.955 60.103 1.00 46.66 364 SER A CA 1
ATOM 2838 C C . SER A 1 364 ? 8.746 5.412 60.531 1.00 46.66 364 SER A C 1
ATOM 2840 O O . SER A 1 364 ? 9.747 6.087 60.303 1.00 46.66 364 SER A O 1
ATOM 2842 N N . SER A 1 365 ? 7.685 5.874 61.185 1.00 41.84 365 SER A N 1
ATOM 2843 C CA . SER A 1 365 ? 7.519 7.167 61.850 1.00 41.84 365 SER A CA 1
ATOM 2844 C C . SER A 1 365 ? 7.036 8.363 61.005 1.00 41.84 365 SER A C 1
ATOM 2846 O O . SER A 1 365 ? 7.743 8.966 60.207 1.00 41.84 365 SER A O 1
ATOM 2848 N N . ARG A 1 366 ? 5.835 8.807 61.406 1.00 37.31 366 ARG A N 1
ATOM 2849 C CA . ARG A 1 366 ? 5.409 10.210 61.528 1.00 37.31 366 ARG A CA 1
ATOM 2850 C C . ARG A 1 366 ? 4.863 10.895 60.267 1.00 37.31 366 ARG A C 1
ATOM 2852 O O . ARG A 1 366 ? 5.576 11.408 59.414 1.00 37.31 366 ARG A O 1
ATOM 2859 N N . THR A 1 367 ? 3.534 10.997 60.273 1.00 45.06 367 THR A N 1
ATOM 2860 C CA . THR A 1 367 ? 2.713 12.118 59.791 1.00 45.06 367 THR A CA 1
ATOM 2861 C C . THR A 1 367 ? 3.492 13.382 59.399 1.00 45.06 367 THR A C 1
ATOM 2863 O O . THR A 1 367 ? 3.695 14.291 60.200 1.00 45.06 367 THR A O 1
ATOM 2866 N N . SER A 1 368 ? 3.837 13.494 58.119 1.00 33.75 368 SER A N 1
ATOM 2867 C CA . SER A 1 368 ? 3.956 14.782 57.440 1.00 33.75 368 SER A CA 1
ATOM 2868 C C . SER A 1 368 ? 3.635 14.602 55.958 1.00 33.75 368 SER A C 1
ATOM 2870 O O . SER A 1 368 ? 4.078 13.657 55.309 1.00 33.75 368 SER A O 1
ATOM 2872 N N . LYS A 1 369 ? 2.786 15.490 55.436 1.00 41.78 369 LYS A N 1
ATOM 2873 C CA . LYS A 1 369 ? 2.469 15.597 54.012 1.00 41.78 369 LYS A CA 1
ATOM 2874 C C . LYS A 1 369 ? 3.762 15.892 53.250 1.00 41.78 369 LYS A C 1
ATOM 2876 O O . LYS A 1 369 ? 4.158 17.049 53.156 1.00 41.78 369 LYS A O 1
ATOM 2881 N N . ILE A 1 370 ? 4.388 14.873 52.676 1.00 35.34 370 ILE A N 1
ATOM 2882 C CA . ILE A 1 370 ? 5.381 15.050 51.621 1.00 35.34 370 ILE A CA 1
ATOM 2883 C C . ILE A 1 370 ? 4.818 14.369 50.383 1.00 35.34 370 ILE A C 1
ATOM 2885 O O . ILE A 1 370 ? 4.610 13.160 50.337 1.00 35.34 370 ILE A O 1
ATOM 2889 N N . SER A 1 371 ? 4.500 15.207 49.402 1.00 40.81 371 SER A N 1
ATOM 2890 C CA . SER A 1 371 ? 4.097 14.846 48.050 1.00 40.81 371 SER A CA 1
ATOM 2891 C C . SER A 1 371 ? 5.189 13.988 47.401 1.00 40.81 371 SER A C 1
ATOM 2893 O O . SER A 1 371 ? 6.067 14.513 46.719 1.00 40.81 371 SER A O 1
ATOM 2895 N N . CYS A 1 372 ? 5.154 12.673 47.618 1.00 37.09 372 CYS A N 1
ATOM 2896 C CA . CYS A 1 372 ? 5.990 11.733 46.884 1.00 37.09 372 CYS A CA 1
ATOM 2897 C C . CYS A 1 372 ? 5.485 11.693 45.433 1.00 37.09 372 CYS A C 1
ATOM 2899 O O . CYS A 1 372 ? 4.309 11.429 45.166 1.00 37.09 372 CYS A O 1
ATOM 2901 N N . GLY A 1 373 ? 6.360 12.094 44.510 1.00 41.62 373 GLY A N 1
ATOM 2902 C CA . GLY A 1 373 ? 6.045 12.420 43.127 1.00 41.62 373 GLY A CA 1
ATOM 2903 C C . GLY A 1 373 ? 5.481 11.237 42.353 1.00 41.62 373 GLY A C 1
ATOM 2904 O O . GLY A 1 373 ? 6.211 10.453 41.755 1.00 41.62 373 GLY A O 1
ATOM 2905 N N . ARG A 1 374 ? 4.153 11.172 42.272 1.00 45.59 374 ARG A N 1
ATOM 2906 C CA . ARG A 1 374 ? 3.450 10.448 41.218 1.00 45.59 374 ARG A CA 1
ATOM 2907 C C . ARG A 1 374 ? 3.843 11.122 39.904 1.00 45.59 374 ARG A C 1
ATOM 2909 O O . ARG A 1 374 ? 3.276 12.160 39.566 1.00 45.59 374 ARG A O 1
ATOM 2916 N N . PHE A 1 375 ? 4.835 10.592 39.184 1.00 49.00 375 PHE A N 1
ATOM 2917 C CA . PHE A 1 375 ? 5.079 11.032 37.812 1.00 49.00 375 PHE A CA 1
ATOM 2918 C C . PHE A 1 375 ? 3.767 10.832 37.057 1.00 49.00 375 PHE A C 1
ATOM 2920 O O . PHE A 1 375 ? 3.327 9.707 36.824 1.00 49.00 375 PHE A O 1
ATOM 2927 N N . SER A 1 376 ? 3.079 11.941 36.774 1.00 52.75 376 SER A N 1
ATOM 2928 C CA . SER A 1 376 ? 1.835 11.917 36.016 1.00 52.75 376 SER A CA 1
ATOM 2929 C C . SER A 1 376 ? 2.119 11.188 34.706 1.00 52.75 376 SER A C 1
ATOM 2931 O O . SER A 1 376 ? 3.178 11.410 34.118 1.00 52.75 376 SER A O 1
ATOM 2933 N N . ALA A 1 377 ? 1.214 10.322 34.245 1.00 52.44 377 ALA A N 1
ATOM 2934 C CA . ALA A 1 377 ? 1.382 9.574 32.992 1.00 52.44 377 ALA A CA 1
ATOM 2935 C C . ALA A 1 377 ? 1.814 10.492 31.829 1.00 52.44 377 ALA A C 1
ATOM 2937 O O . ALA A 1 377 ? 2.648 10.124 31.007 1.00 52.44 377 ALA A O 1
ATOM 2938 N N . HIS A 1 378 ? 1.360 11.748 31.865 1.00 52.84 378 HIS A N 1
ATOM 2939 C CA . HIS A 1 378 ? 1.776 12.813 30.963 1.00 52.84 378 HIS A CA 1
ATOM 2940 C C . HIS A 1 378 ? 3.295 13.080 30.950 1.00 52.84 378 HIS A C 1
ATOM 2942 O O . HIS A 1 378 ? 3.864 13.334 29.896 1.00 52.84 378 HIS A O 1
ATOM 2948 N N . VAL A 1 379 ? 3.979 13.048 32.096 1.00 56.75 379 VAL A N 1
ATOM 2949 C CA . VAL A 1 379 ? 5.435 13.259 32.185 1.00 56.75 379 VAL A CA 1
ATOM 2950 C C . VAL A 1 379 ? 6.192 12.074 31.588 1.00 56.75 379 VAL A C 1
ATOM 2952 O O . VAL A 1 379 ? 7.189 12.280 30.899 1.00 56.75 379 VAL A O 1
ATOM 2955 N N . ILE A 1 380 ? 5.704 10.848 31.783 1.00 58.38 380 ILE A N 1
ATOM 2956 C CA . ILE A 1 380 ? 6.298 9.637 31.197 1.00 58.38 380 ILE A CA 1
ATOM 2957 C C . ILE A 1 380 ? 6.161 9.673 29.671 1.00 58.38 380 ILE A C 1
ATOM 2959 O O . ILE A 1 380 ? 7.164 9.539 28.968 1.00 58.38 380 ILE A O 1
ATOM 2963 N N . ASP A 1 381 ? 4.962 9.965 29.161 1.00 59.25 381 ASP A N 1
ATOM 2964 C CA . ASP A 1 381 ? 4.712 10.111 27.724 1.00 59.25 381 ASP A CA 1
ATOM 2965 C C . ASP A 1 381 ? 5.571 11.225 27.113 1.00 59.25 381 ASP A C 1
ATOM 2967 O O . ASP A 1 381 ? 6.204 11.032 26.074 1.00 59.25 381 ASP A O 1
ATOM 2971 N N . LEU A 1 382 ? 5.679 12.377 27.784 1.00 61.22 382 LEU A N 1
ATOM 2972 C CA . LEU A 1 382 ? 6.505 13.489 27.316 1.00 61.22 382 LEU A CA 1
ATOM 2973 C C . LEU A 1 382 ? 7.993 13.118 27.283 1.00 61.22 382 LEU A C 1
ATOM 2975 O O . LEU A 1 382 ? 8.702 13.490 26.350 1.00 61.22 382 LEU A O 1
ATOM 2979 N N . THR A 1 383 ? 8.478 12.376 28.278 1.00 59.00 383 THR A N 1
ATOM 2980 C CA . THR A 1 383 ? 9.884 11.949 28.348 1.00 59.00 383 THR A CA 1
ATOM 2981 C C . THR A 1 383 ? 10.192 10.903 27.280 1.00 59.00 383 THR A C 1
ATOM 2983 O O . THR A 1 383 ? 11.241 10.979 26.643 1.00 59.00 383 THR A O 1
ATOM 2986 N N . MET A 1 384 ? 9.253 9.991 27.007 1.00 62.22 384 MET A N 1
ATOM 2987 C CA . MET A 1 384 ? 9.355 9.016 25.920 1.00 62.22 384 MET A CA 1
ATOM 2988 C C . MET A 1 384 ? 9.344 9.693 24.540 1.00 62.22 384 MET A C 1
ATOM 2990 O O . MET A 1 384 ? 10.125 9.339 23.660 1.00 62.22 384 MET A O 1
ATOM 2994 N N . ILE A 1 385 ? 8.500 10.710 24.345 1.00 64.62 385 ILE A N 1
ATOM 2995 C CA . ILE A 1 385 ? 8.481 11.503 23.108 1.00 64.62 385 ILE A CA 1
ATOM 2996 C C . ILE A 1 385 ? 9.804 12.259 22.941 1.00 64.62 385 ILE A C 1
ATOM 2998 O O . ILE A 1 385 ? 10.378 12.262 21.853 1.00 64.62 385 ILE A O 1
ATOM 3002 N N . ARG A 1 386 ? 10.320 12.874 24.013 1.00 66.44 386 ARG A N 1
ATOM 3003 C CA . ARG A 1 386 ? 11.600 13.598 23.989 1.00 66.44 386 ARG A CA 1
ATOM 3004 C C . ARG A 1 386 ? 12.771 12.667 23.696 1.00 66.44 386 ARG A C 1
ATOM 3006 O O . ARG A 1 386 ? 13.620 13.035 22.895 1.00 66.44 386 ARG A O 1
ATOM 3013 N N . SER A 1 387 ? 12.813 11.472 24.283 1.00 62.72 387 SER A N 1
ATOM 3014 C CA . SER A 1 387 ? 13.875 10.501 24.003 1.00 62.72 387 SER A CA 1
ATOM 3015 C C . SER A 1 387 ? 13.799 9.977 22.569 1.00 62.72 387 SER A C 1
ATOM 3017 O O . SER A 1 387 ? 14.823 9.938 21.892 1.00 62.72 387 SER A O 1
ATOM 3019 N N . ALA A 1 388 ? 12.601 9.675 22.060 1.00 63.94 388 ALA A N 1
ATOM 3020 C CA . ALA A 1 388 ? 12.408 9.274 20.668 1.00 63.94 388 ALA A CA 1
ATOM 3021 C C . ALA A 1 388 ? 12.848 10.373 19.687 1.00 63.94 388 ALA A C 1
ATOM 3023 O O . ALA A 1 388 ? 13.562 10.088 18.725 1.00 63.94 388 ALA A O 1
ATOM 3024 N N . LEU A 1 389 ? 12.478 11.632 19.950 1.00 65.06 389 LEU A N 1
ATOM 3025 C CA . LEU A 1 389 ? 12.905 12.781 19.148 1.00 65.06 389 LEU A CA 1
ATOM 3026 C C . LEU A 1 389 ? 14.421 12.986 19.207 1.00 65.06 389 LEU A C 1
ATOM 3028 O O . LEU A 1 389 ? 15.027 13.208 18.166 1.00 65.06 389 LEU A O 1
ATOM 3032 N N . SER A 1 390 ? 15.041 12.858 20.382 1.00 65.62 390 SER A N 1
ATOM 3033 C CA . SER A 1 390 ? 16.497 12.956 20.536 1.00 65.62 390 SER A CA 1
ATOM 3034 C C . SER A 1 390 ? 17.246 11.842 19.802 1.00 65.62 390 SER A C 1
ATOM 3036 O O . SER A 1 390 ? 18.280 12.093 19.191 1.00 65.62 390 SER A O 1
ATOM 3038 N N . ILE A 1 391 ? 16.732 10.609 19.819 1.00 69.00 391 ILE A N 1
ATOM 3039 C CA . ILE A 1 391 ? 17.319 9.495 19.060 1.00 69.00 391 ILE A CA 1
ATOM 3040 C C . ILE A 1 391 ? 17.192 9.756 17.557 1.00 69.00 391 ILE A C 1
ATOM 3042 O O . ILE A 1 391 ? 18.153 9.548 16.817 1.00 69.00 391 ILE A O 1
ATOM 3046 N N . LEU A 1 392 ? 16.036 10.244 17.102 1.00 66.12 392 LEU A N 1
ATOM 3047 C CA . LEU A 1 392 ? 15.803 10.611 15.703 1.00 66.12 392 LEU A CA 1
ATOM 3048 C C . LEU A 1 392 ? 16.740 11.728 15.238 1.00 66.12 392 LEU A C 1
ATOM 3050 O O . LEU A 1 392 ? 17.335 11.604 14.170 1.00 66.12 392 LEU A O 1
ATOM 3054 N N . THR A 1 393 ? 16.911 12.791 16.027 1.00 69.81 393 THR A N 1
ATOM 3055 C CA . THR A 1 393 ? 17.813 13.897 15.675 1.00 69.81 393 THR A CA 1
ATOM 3056 C C . THR A 1 393 ? 19.267 13.445 15.669 1.00 69.81 393 THR A C 1
ATOM 3058 O O . THR A 1 393 ? 19.983 13.740 14.715 1.00 69.81 393 THR A O 1
ATOM 3061 N N . LEU A 1 394 ? 19.698 12.666 16.666 1.00 71.50 394 LEU A N 1
ATOM 3062 C CA . LEU A 1 394 ? 21.049 12.109 16.705 1.00 71.50 394 LEU A CA 1
ATOM 3063 C C . LEU A 1 394 ? 21.313 11.202 15.494 1.00 71.50 394 LEU A C 1
ATOM 3065 O O . LEU A 1 394 ? 22.350 11.326 14.848 1.00 71.50 394 LEU A O 1
ATOM 3069 N N . SER A 1 395 ? 20.352 10.340 15.151 1.00 67.94 395 SER A N 1
ATOM 3070 C CA . SER A 1 395 ? 20.436 9.447 13.988 1.00 67.94 395 SER A CA 1
ATOM 3071 C C . SER A 1 395 ? 20.483 10.230 12.678 1.00 67.94 395 SER A C 1
ATOM 3073 O O . SER A 1 395 ? 21.269 9.895 11.797 1.00 67.94 395 SER A O 1
ATOM 3075 N N . PHE A 1 396 ? 19.693 11.302 12.561 1.00 72.06 396 PHE A N 1
ATOM 3076 C CA . PHE A 1 396 ? 19.720 12.194 11.405 1.00 72.06 396 PHE A CA 1
ATOM 3077 C C . PHE A 1 396 ? 21.090 12.855 11.241 1.00 72.06 396 PHE A C 1
ATOM 3079 O O . PHE A 1 396 ? 21.665 12.787 10.161 1.00 72.06 396 PHE A O 1
ATOM 3086 N N . PHE A 1 397 ? 21.655 13.441 12.300 1.00 71.50 397 PHE A N 1
ATOM 3087 C CA . PHE A 1 397 ? 22.975 14.075 12.222 1.00 71.50 397 PHE A CA 1
ATOM 3088 C C . PHE A 1 397 ? 24.105 13.065 11.996 1.00 71.50 397 PHE A C 1
ATOM 3090 O O . PHE A 1 397 ? 25.054 13.370 11.275 1.00 71.50 397 PHE A O 1
ATOM 3097 N N . ALA A 1 398 ? 23.999 11.859 12.557 1.00 68.88 398 ALA A N 1
ATOM 3098 C CA . ALA A 1 398 ? 24.937 10.774 12.290 1.00 68.88 398 ALA A CA 1
ATOM 3099 C C . ALA A 1 398 ? 24.885 10.334 10.818 1.00 68.88 398 ALA A C 1
ATOM 3101 O O . ALA A 1 398 ? 25.933 10.192 10.193 1.00 68.88 398 ALA A O 1
ATOM 3102 N N . ALA A 1 399 ? 23.685 10.187 10.247 1.00 65.62 399 ALA A N 1
ATOM 3103 C CA . ALA A 1 399 ? 23.494 9.860 8.835 1.00 65.62 399 ALA A CA 1
ATOM 3104 C C . ALA A 1 399 ? 23.930 11.005 7.906 1.00 65.62 399 ALA A C 1
ATOM 3106 O O . ALA A 1 399 ? 24.557 10.757 6.884 1.00 65.62 399 ALA A O 1
ATOM 3107 N N . TRP A 1 400 ? 23.659 12.258 8.281 1.00 69.62 400 TRP A N 1
ATOM 3108 C CA . TRP A 1 400 ? 24.069 13.451 7.535 1.00 69.62 400 TRP A CA 1
ATOM 3109 C C . TRP A 1 400 ? 25.590 13.605 7.477 1.00 69.62 400 TRP A C 1
ATOM 3111 O O . TRP A 1 400 ? 26.149 13.999 6.458 1.00 69.62 400 TRP A O 1
ATOM 3121 N N . LYS A 1 401 ? 26.271 13.300 8.587 1.00 59.84 401 LYS A N 1
ATOM 3122 C CA . LYS A 1 401 ? 27.731 13.376 8.698 1.00 59.84 401 LYS A CA 1
ATOM 3123 C C . LYS A 1 401 ? 28.428 12.113 8.187 1.00 59.84 401 LYS A C 1
ATOM 3125 O O . LYS A 1 401 ? 29.654 12.118 8.071 1.00 59.84 401 LYS A O 1
ATOM 3130 N N . ALA A 1 402 ? 27.687 11.042 7.892 1.00 53.94 402 ALA A N 1
ATOM 3131 C CA . ALA A 1 402 ? 28.266 9.838 7.323 1.00 53.94 402 ALA A CA 1
ATOM 3132 C C . ALA A 1 402 ? 28.897 10.203 5.967 1.00 53.94 402 ALA A C 1
ATOM 3134 O O . ALA A 1 402 ? 28.187 10.673 5.074 1.00 53.94 402 ALA A O 1
ATOM 3135 N N . PRO A 1 403 ? 30.221 10.031 5.789 1.00 50.38 403 PRO A N 1
ATOM 3136 C CA . PRO A 1 403 ? 30.841 10.270 4.497 1.00 50.38 403 PRO A CA 1
ATOM 3137 C C . PRO A 1 403 ? 30.152 9.366 3.479 1.00 50.38 403 PRO A C 1
ATOM 3139 O O . PRO A 1 403 ? 29.995 8.170 3.731 1.00 50.38 403 PRO A O 1
ATOM 3142 N N . SER A 1 404 ? 29.717 9.931 2.349 1.00 53.31 404 SER A N 1
ATOM 3143 C CA . SER A 1 404 ? 29.147 9.176 1.233 1.00 53.31 404 SER A CA 1
ATOM 3144 C C . SER A 1 404 ? 30.098 8.028 0.905 1.00 53.31 404 SER A C 1
ATOM 3146 O O . SER A 1 404 ? 31.176 8.261 0.358 1.00 53.31 404 SER A O 1
ATOM 3148 N N . ALA A 1 405 ? 29.754 6.810 1.326 1.00 45.19 405 ALA A N 1
ATOM 3149 C CA . ALA A 1 405 ? 30.686 5.697 1.348 1.00 45.19 405 ALA A CA 1
ATOM 3150 C C . ALA A 1 405 ? 31.199 5.414 -0.073 1.00 45.19 405 ALA A C 1
ATOM 3152 O O . ALA A 1 405 ? 30.507 4.827 -0.899 1.00 45.19 405 ALA A O 1
ATOM 3153 N N . GLN A 1 406 ? 32.436 5.832 -0.350 1.00 41.97 406 GLN A N 1
ATOM 3154 C CA . GLN A 1 406 ? 33.250 5.377 -1.482 1.00 41.97 406 GLN A CA 1
ATOM 3155 C C . GLN A 1 406 ? 33.835 3.970 -1.221 1.00 41.97 406 GLN A C 1
ATOM 3157 O O . GLN A 1 406 ? 34.599 3.440 -2.023 1.00 41.97 406 GLN A O 1
ATOM 3162 N N . TRP A 1 407 ? 33.454 3.328 -0.113 1.00 42.38 407 TRP A N 1
ATOM 3163 C CA . TRP A 1 407 ? 34.100 2.140 0.451 1.00 42.38 407 TRP A CA 1
ATOM 3164 C C . TRP A 1 407 ? 33.621 0.783 -0.090 1.00 42.38 407 TRP A C 1
ATOM 3166 O O . TRP A 1 407 ? 33.795 -0.228 0.581 1.00 42.38 407 TRP A O 1
ATOM 3176 N N . GLN A 1 408 ? 33.074 0.713 -1.308 1.00 41.69 408 GLN A N 1
ATOM 3177 C CA . GLN A 1 408 ? 32.859 -0.583 -1.984 1.00 41.69 408 GLN A CA 1
ATOM 3178 C C . GLN A 1 408 ? 33.271 -0.626 -3.462 1.00 41.69 408 GLN A C 1
ATOM 3180 O O . GLN A 1 408 ? 33.497 -1.714 -3.987 1.00 41.69 408 GLN A O 1
ATOM 3185 N N . VAL A 1 409 ? 33.507 0.514 -4.121 1.00 42.47 409 VAL A N 1
ATOM 3186 C CA . VAL A 1 409 ? 33.988 0.504 -5.518 1.00 42.47 409 VAL A CA 1
ATOM 3187 C C . VAL A 1 409 ? 35.458 0.062 -5.605 1.00 42.47 409 VAL A C 1
ATOM 3189 O O . VAL A 1 409 ? 35.854 -0.584 -6.571 1.00 42.47 409 VAL A O 1
ATOM 3192 N N . ALA A 1 410 ? 36.264 0.298 -4.562 1.00 38.62 410 ALA A N 1
ATOM 3193 C CA . ALA A 1 410 ? 37.674 -0.102 -4.548 1.00 38.62 410 ALA A CA 1
ATOM 3194 C C . ALA A 1 410 ? 37.895 -1.628 -4.437 1.00 38.62 410 ALA A C 1
ATOM 3196 O O . ALA A 1 410 ? 38.921 -2.129 -4.898 1.00 38.62 410 ALA A O 1
ATOM 3197 N N . GLY A 1 411 ? 36.943 -2.373 -3.857 1.00 38.22 411 GLY A N 1
ATOM 3198 C CA . GLY A 1 411 ? 37.019 -3.835 -3.745 1.00 38.22 411 GLY A CA 1
ATOM 3199 C C . GLY A 1 411 ? 36.670 -4.537 -5.058 1.00 38.22 411 GLY A C 1
ATOM 3200 O O . GLY A 1 411 ? 37.425 -5.383 -5.535 1.00 38.22 411 GLY A O 1
ATOM 3201 N N . SER A 1 412 ? 35.574 -4.119 -5.696 1.00 40.69 412 SER A N 1
ATOM 3202 C CA . SER A 1 412 ? 35.089 -4.735 -6.938 1.00 40.69 412 SER A CA 1
ATOM 3203 C C . SER A 1 412 ? 35.889 -4.315 -8.179 1.00 40.69 412 SER A C 1
ATOM 3205 O O . SER A 1 412 ? 36.059 -5.122 -9.088 1.00 40.69 412 SER A O 1
ATOM 3207 N N . ALA A 1 413 ? 36.472 -3.108 -8.208 1.00 41.56 413 ALA A N 1
ATOM 3208 C CA . ALA A 1 413 ? 37.367 -2.689 -9.296 1.00 41.56 413 ALA A CA 1
ATOM 3209 C C . ALA A 1 413 ? 38.712 -3.452 -9.293 1.00 41.56 413 ALA A C 1
ATOM 3211 O O . ALA A 1 413 ? 39.292 -3.717 -10.350 1.00 41.56 413 ALA A O 1
ATOM 3212 N N . LYS A 1 414 ? 39.195 -3.884 -8.118 1.00 40.56 414 LYS A N 1
ATOM 3213 C CA . LYS A 1 414 ? 40.362 -4.780 -8.022 1.00 40.56 414 LYS A CA 1
ATOM 3214 C C . LYS A 1 414 ? 40.034 -6.212 -8.454 1.00 40.56 414 LYS A C 1
ATOM 3216 O O . LYS A 1 414 ? 40.875 -6.839 -9.088 1.00 40.56 414 LYS A O 1
ATOM 3221 N N . ALA A 1 415 ? 38.819 -6.695 -8.190 1.00 41.78 415 ALA A N 1
ATOM 3222 C CA . ALA A 1 415 ? 38.372 -8.010 -8.656 1.00 41.78 415 ALA A CA 1
ATOM 3223 C C . ALA A 1 415 ? 38.142 -8.050 -10.183 1.00 41.78 415 ALA A C 1
ATOM 3225 O O . ALA A 1 415 ? 38.523 -9.016 -10.837 1.00 41.78 415 ALA A O 1
ATOM 3226 N N . LEU A 1 416 ? 37.605 -6.976 -10.775 1.00 41.38 416 LEU A N 1
ATOM 3227 C CA . LEU A 1 416 ? 37.376 -6.887 -12.225 1.00 41.38 416 LEU A CA 1
ATOM 3228 C C . LEU A 1 416 ? 38.659 -6.660 -13.043 1.00 41.38 416 LEU A C 1
ATOM 3230 O O . LEU A 1 416 ? 38.752 -7.147 -14.166 1.00 41.38 416 LEU A O 1
ATOM 3234 N N . SER A 1 417 ? 39.683 -5.996 -12.492 1.00 41.97 417 SER A N 1
ATOM 3235 C CA . SER A 1 417 ? 40.973 -5.825 -13.192 1.00 41.97 417 SER A CA 1
ATOM 3236 C C . SER A 1 417 ? 41.868 -7.073 -13.185 1.00 41.97 417 SER A C 1
ATOM 3238 O O . SER A 1 417 ? 42.803 -7.142 -13.982 1.00 41.97 417 SER A O 1
ATOM 3240 N N . GLN A 1 418 ? 41.579 -8.078 -12.348 1.00 41.47 418 GLN A N 1
ATOM 3241 C CA . GLN A 1 418 ? 42.250 -9.385 -12.411 1.00 41.47 418 GLN A CA 1
ATOM 3242 C C . GLN A 1 418 ? 41.607 -10.363 -13.405 1.00 41.47 418 GLN A C 1
ATOM 3244 O O . GLN A 1 418 ? 42.291 -11.268 -13.867 1.00 41.47 418 GLN A O 1
ATOM 3249 N N . LEU A 1 419 ? 40.344 -10.163 -13.796 1.00 41.97 419 LEU A N 1
ATOM 3250 C CA . LEU A 1 419 ? 39.656 -11.019 -14.775 1.00 41.97 419 LEU A CA 1
ATOM 3251 C C . LEU A 1 419 ? 39.910 -10.626 -16.243 1.00 41.97 419 LEU A C 1
ATOM 3253 O O . LEU A 1 419 ? 39.538 -11.377 -17.134 1.00 41.97 419 LEU A O 1
ATOM 3257 N N . TYR A 1 420 ? 40.566 -9.487 -16.502 1.00 41.28 420 TYR A N 1
ATOM 3258 C CA . TYR A 1 420 ? 40.902 -8.999 -17.854 1.00 41.28 420 TYR A CA 1
ATOM 3259 C C . TYR A 1 420 ? 42.407 -9.078 -18.193 1.00 41.28 420 TYR A C 1
ATOM 3261 O O . TYR A 1 420 ? 42.857 -8.505 -19.184 1.00 41.28 420 TYR A O 1
ATOM 3269 N N . LYS A 1 421 ? 43.197 -9.775 -17.364 1.00 38.72 421 LYS A N 1
ATOM 3270 C CA . LYS A 1 421 ? 44.598 -10.139 -17.637 1.00 38.72 421 LYS A CA 1
ATOM 3271 C C . LYS A 1 421 ? 44.745 -11.662 -17.725 1.00 38.72 421 LYS A C 1
ATOM 3273 O O . LYS A 1 421 ? 45.383 -12.253 -16.859 1.00 38.72 421 LYS A O 1
ATOM 3278 N N . VAL A 1 422 ? 44.165 -12.272 -18.756 1.00 37.38 422 VAL A N 1
ATOM 3279 C CA . VAL A 1 422 ? 44.640 -13.522 -19.379 1.00 37.38 422 VAL A CA 1
ATOM 3280 C C . VAL A 1 422 ? 44.361 -13.427 -20.867 1.00 37.38 422 VAL A C 1
ATOM 3282 O O . VAL A 1 422 ? 43.212 -13.063 -21.203 1.00 37.38 422 VAL A O 1
#

Secondary structure (DSSP, 8-state):
-HHHHHHHHHHHHHHHHHHHHTHHHHHHHHHHHHHHHHHHHTT--S-SS-TT---GGGGGSHHHHHHHHHHHHHHHHHHHTHHHHTHHHHHHHHHHH-HHHHHHHHHHHHHHHHHHHHHHHHTTTTS-GGGGGGHHHHGGGTTHHHHHHHHHHHHHHHHS-HHHHHHHHHHHHHHHHHHHHHHHHHHHHHHTT-TTHHHHHHHHHHHHHHHHHHHS-------------------------------------------------TTSHHHHHHHHHHHHHHHHHHSHHHHHHHHHHHHHHHHHHHHTTHHHHHHHHH---HHHHHHHHHHHHHHHHHIIIIIHHHHHHHHHHHHHHHHHSS-SS-----------HHHHHHHHHHHHHHHHHHHHHHHHHS----TTHHHHHHHHHHTT--

Mean predicted aligned error: 15.18 Å